Protein AF-A0AAN8UXV5-F1 (afdb_monomer)

Sequence (387 aa):
MHLDEEQILKWHIPFGSVMAIKTRPINKYPLCKKSSFVHSSDFSTKRATYQPGWSPPNKANMSTVGYVGIVILSVLGLLGTAQADLKLNYYAKSCPKAEKIVLDFVNQHIHNAPSLAAALIRMHFHDCFVRGCDGSVLINSTSSNQAEKDAAPNLTIRGFSFIDRVKNLLEVECPGIVSCADIIALVARDSIVATGGPFWNVPTGRRDGLISNASEALTNIPAPTSNFSILISLFGNKGLDLKDLILLSGAHTIGVGHCSSFSSRLYNFTGKGDQDPSLDSEYAANLKSKKCKSINDNTTIVEMDPGSFRTFDLSYYKLVLKRRGLFQSDAALITDSASKAMITQIVESSEEEFYAEFAKSMEKMGRVGIITGSSGEVRKHCALVNG

Structure (mmCIF, N/CA/C/O backbone):
data_AF-A0AAN8UXV5-F1
#
_entry.id   AF-A0AAN8UXV5-F1
#
loop_
_atom_site.group_PDB
_atom_site.id
_atom_site.type_symbol
_atom_site.label_atom_id
_atom_site.label_alt_id
_atom_site.label_comp_id
_atom_site.label_asym_id
_atom_site.label_entity_id
_atom_site.label_seq_id
_atom_site.pdbx_PDB_ins_code
_atom_site.Cartn_x
_atom_site.Cartn_y
_atom_site.Cartn_z
_atom_site.occupancy
_atom_site.B_iso_or_equiv
_atom_site.auth_seq_id
_atom_site.auth_comp_id
_atom_site.auth_asym_id
_atom_site.auth_atom_id
_atom_site.pdbx_PDB_model_num
ATOM 1 N N . MET A 1 1 ? -8.670 -18.692 -12.183 1.00 27.69 1 MET A N 1
ATOM 2 C CA . MET A 1 1 ? -10.001 -18.909 -11.586 1.00 27.69 1 MET A CA 1
ATOM 3 C C . MET A 1 1 ? -10.137 -17.906 -10.449 1.00 27.69 1 MET A C 1
ATOM 5 O O . MET A 1 1 ? -9.578 -18.122 -9.383 1.00 27.69 1 MET A O 1
ATOM 9 N N . HIS A 1 2 ? -10.696 -16.730 -10.732 1.00 40.19 2 HIS A N 1
ATOM 10 C CA . HIS A 1 2 ? -11.040 -15.753 -9.701 1.00 40.19 2 HIS A CA 1
ATOM 11 C C . HIS A 1 2 ? -12.454 -16.089 -9.261 1.00 40.19 2 HIS A C 1
ATOM 13 O O . HIS A 1 2 ? -13.390 -15.919 -10.034 1.00 40.19 2 HIS A O 1
ATOM 19 N N . LEU A 1 3 ? -12.581 -16.651 -8.063 1.00 34.62 3 LEU A N 1
ATOM 20 C CA . LEU A 1 3 ? -13.863 -16.636 -7.386 1.00 34.62 3 LEU A CA 1
ATOM 21 C C . LEU A 1 3 ? -14.149 -15.169 -7.056 1.00 34.62 3 LEU A C 1
ATOM 23 O O . LEU A 1 3 ? -13.286 -14.477 -6.512 1.00 34.62 3 LEU A O 1
ATOM 27 N N . ASP A 1 4 ? -15.323 -14.706 -7.461 1.00 45.28 4 ASP A N 1
ATOM 28 C CA . ASP A 1 4 ? -15.903 -13.445 -7.013 1.00 45.28 4 ASP A CA 1
ATOM 29 C C . ASP A 1 4 ? -15.865 -13.401 -5.471 1.00 45.28 4 ASP A C 1
ATOM 31 O O . ASP A 1 4 ? -16.071 -14.430 -4.817 1.00 45.28 4 ASP A O 1
ATOM 35 N N . GLU A 1 5 ? -15.553 -12.241 -4.886 1.00 53.81 5 GLU A N 1
ATOM 36 C CA . GLU A 1 5 ? -15.494 -12.057 -3.429 1.00 53.81 5 GLU A CA 1
ATOM 37 C C . GLU A 1 5 ? -16.787 -12.542 -2.767 1.00 53.81 5 GLU A C 1
ATOM 39 O O . GLU A 1 5 ? -16.747 -13.181 -1.715 1.00 53.81 5 GLU A O 1
ATOM 44 N N . GLU A 1 6 ? -17.932 -12.353 -3.431 1.00 48.28 6 GLU A N 1
ATOM 45 C CA . GLU A 1 6 ? -19.201 -12.898 -2.958 1.00 48.28 6 GLU A CA 1
ATOM 46 C C . GLU A 1 6 ? -19.249 -14.432 -2.946 1.00 48.28 6 GLU A C 1
ATOM 48 O O . GLU A 1 6 ? -19.892 -15.010 -2.072 1.00 48.28 6 GLU A O 1
ATOM 53 N N . GLN A 1 7 ? -18.598 -15.118 -3.887 1.00 47.75 7 GLN A N 1
ATOM 54 C CA . GLN A 1 7 ? -18.610 -16.583 -3.966 1.00 47.75 7 GLN A CA 1
ATOM 55 C C . GLN A 1 7 ? -17.717 -17.242 -2.910 1.00 47.75 7 GLN A C 1
ATOM 57 O O . GLN A 1 7 ? -18.082 -18.289 -2.378 1.00 47.75 7 GLN A O 1
ATOM 62 N N . ILE A 1 8 ? -16.597 -16.614 -2.540 1.00 52.62 8 ILE A N 1
ATOM 63 C CA . ILE A 1 8 ? -15.760 -17.061 -1.408 1.00 52.62 8 ILE A CA 1
ATOM 64 C C . ILE A 1 8 ? -16.513 -16.911 -0.079 1.00 52.62 8 ILE A C 1
ATOM 66 O O . ILE A 1 8 ? -16.302 -17.682 0.853 1.00 52.62 8 ILE A O 1
ATOM 70 N N . LEU A 1 9 ? -17.426 -15.944 -0.000 1.00 53.53 9 LEU A N 1
ATOM 71 C CA . LEU A 1 9 ? -18.146 -15.586 1.219 1.00 53.53 9 LEU A CA 1
ATOM 72 C C . LEU A 1 9 ? -19.580 -16.161 1.294 1.00 53.53 9 LEU A C 1
ATOM 74 O O . LEU A 1 9 ? -20.292 -15.924 2.276 1.00 53.53 9 LEU A O 1
ATOM 78 N N . LYS A 1 10 ? -20.012 -16.921 0.273 1.00 48.16 10 LYS A N 1
ATOM 79 C CA . LYS A 1 10 ? -21.310 -17.627 0.198 1.00 48.16 10 LYS A CA 1
ATOM 80 C C . LYS A 1 10 ? -21.300 -19.020 0.839 1.00 48.16 10 LYS A C 1
ATOM 82 O O . LYS A 1 10 ? -22.354 -19.648 0.897 1.00 48.16 10 LYS A O 1
ATOM 87 N N . TRP A 1 11 ? -20.176 -19.481 1.393 1.00 41.38 11 TRP A N 1
ATOM 88 C CA . TRP A 1 11 ? -20.120 -20.707 2.200 1.00 41.38 11 TRP A CA 1
ATOM 89 C C . TRP A 1 11 ? -20.794 -20.490 3.567 1.00 41.38 11 TRP A C 1
ATOM 91 O O . TRP A 1 11 ? -20.144 -20.393 4.603 1.00 41.38 11 TRP A O 1
ATOM 101 N N . HIS A 1 12 ? -22.125 -20.395 3.566 1.00 38.31 12 HIS A N 1
ATOM 102 C CA . HIS A 1 12 ? -22.941 -20.600 4.757 1.00 38.31 12 HIS A CA 1
ATOM 103 C C . HIS A 1 12 ? -22.832 -22.075 5.150 1.00 38.31 12 HIS A C 1
ATOM 105 O O . HIS A 1 12 ? -23.519 -22.927 4.590 1.00 38.31 12 HIS A O 1
ATOM 111 N N . ILE A 1 13 ? -21.979 -22.384 6.123 1.00 35.91 13 ILE A N 1
ATOM 112 C CA . ILE A 1 13 ? -22.169 -23.594 6.921 1.00 35.91 13 ILE A CA 1
ATOM 113 C C . ILE A 1 13 ? -23.158 -23.200 8.026 1.00 35.91 13 ILE A C 1
ATOM 115 O O . ILE A 1 13 ? -22.859 -22.273 8.782 1.00 35.91 13 ILE A O 1
ATOM 119 N N . PRO A 1 14 ? -24.346 -23.824 8.116 1.00 32.03 14 PRO A N 1
ATOM 120 C CA . PRO A 1 14 ? -25.283 -23.515 9.185 1.00 32.03 14 PRO A CA 1
ATOM 121 C C . PRO A 1 14 ? -24.625 -23.806 10.539 1.00 32.03 14 PRO A C 1
ATOM 123 O O . PRO A 1 14 ? -23.957 -24.828 10.715 1.00 32.03 14 PRO A O 1
ATOM 126 N N . PHE A 1 15 ? -24.814 -22.895 11.495 1.00 39.19 15 PHE A N 1
ATOM 127 C CA . PHE A 1 15 ? -24.451 -23.100 12.894 1.00 39.19 15 PHE A CA 1
ATOM 128 C C . PHE A 1 15 ? -25.114 -24.389 13.399 1.00 39.19 15 PHE A C 1
ATOM 130 O O . PHE A 1 15 ? -26.318 -24.421 13.634 1.00 39.19 15 PHE A O 1
ATOM 137 N N . GLY A 1 16 ? -24.327 -25.457 13.540 1.00 34.94 16 GLY A N 1
ATOM 138 C CA . GLY A 1 16 ? -24.794 -26.724 14.098 1.00 34.94 16 GLY A CA 1
ATOM 139 C C . GLY A 1 16 ? -24.316 -27.955 13.341 1.00 34.94 16 GLY A C 1
ATOM 140 O O . GLY A 1 16 ? -25.127 -28.691 12.794 1.00 34.94 16 GLY A O 1
ATOM 141 N N . SER A 1 17 ? -23.010 -28.221 13.333 1.00 28.56 17 SER A N 1
ATOM 142 C CA . SER A 1 17 ? -22.477 -29.586 13.218 1.00 28.56 17 SER A CA 1
ATOM 143 C C . SER A 1 17 ? -21.030 -29.597 13.693 1.00 28.56 17 SER A C 1
ATOM 145 O O . SER A 1 17 ? -20.125 -29.098 13.030 1.00 28.56 17 SER A O 1
ATOM 147 N N . VAL A 1 18 ? -20.825 -30.160 14.881 1.00 35.75 18 VAL A N 1
ATOM 148 C CA . VAL A 1 18 ? -19.509 -30.496 15.421 1.00 35.75 18 VAL A CA 1
ATOM 149 C C . VAL A 1 18 ? -18.941 -31.624 14.557 1.00 35.75 18 VAL A C 1
ATOM 151 O O . VAL A 1 18 ? -19.251 -32.791 14.776 1.00 35.75 18 VAL A O 1
ATOM 154 N N . MET A 1 19 ? -18.119 -31.294 13.560 1.00 27.50 19 MET A N 1
ATOM 155 C CA . MET A 1 19 ? -17.185 -32.265 12.990 1.00 27.50 19 MET A CA 1
ATOM 156 C C . MET A 1 19 ? -15.860 -32.151 13.733 1.00 27.50 19 MET A C 1
ATOM 158 O O . MET A 1 19 ? -15.150 -31.152 13.642 1.00 27.50 19 MET A O 1
ATOM 162 N N . ALA A 1 20 ? -15.542 -33.200 14.487 1.00 32.94 20 ALA A N 1
ATOM 163 C CA . ALA A 1 20 ? -14.246 -33.392 15.108 1.00 32.94 20 ALA A CA 1
ATOM 164 C C . ALA A 1 20 ? -13.165 -33.507 14.021 1.00 32.94 20 ALA A C 1
ATOM 166 O O . ALA A 1 20 ? -12.998 -34.553 13.393 1.00 32.94 20 ALA A O 1
ATOM 167 N N . ILE A 1 21 ? -12.416 -32.428 13.803 1.00 32.59 21 ILE A N 1
ATOM 168 C CA . ILE A 1 21 ? -11.196 -32.462 13.001 1.00 32.59 21 ILE A CA 1
ATOM 169 C C . ILE A 1 21 ? -10.055 -32.877 13.931 1.00 32.59 21 ILE A C 1
ATOM 171 O O . ILE A 1 21 ? -9.731 -32.184 14.894 1.00 32.59 21 ILE A O 1
ATOM 175 N N . LYS A 1 22 ? -9.453 -34.038 13.639 1.00 29.34 22 LYS A N 1
ATOM 176 C CA . LYS A 1 22 ? -8.206 -34.513 14.253 1.00 29.34 22 LYS A CA 1
ATOM 177 C C . LYS A 1 22 ? -7.140 -33.420 14.152 1.00 29.34 22 LYS A C 1
ATOM 179 O O . LYS A 1 22 ? -6.645 -33.129 13.065 1.00 29.34 22 LYS A O 1
ATOM 184 N N . THR A 1 23 ? -6.756 -32.859 15.290 1.00 30.16 23 THR A N 1
ATOM 185 C CA . THR A 1 23 ? -5.611 -31.960 15.404 1.00 30.16 23 THR A CA 1
ATOM 186 C C . THR A 1 23 ? -4.320 -32.751 15.171 1.00 30.16 23 THR A C 1
ATOM 188 O O . THR A 1 23 ? -4.037 -33.736 15.853 1.00 30.16 23 THR A O 1
ATOM 191 N N . ARG A 1 24 ? -3.521 -32.338 14.180 1.00 29.97 24 ARG A N 1
ATOM 192 C CA . ARG A 1 24 ? -2.086 -32.660 14.144 1.00 29.97 24 ARG A CA 1
ATOM 193 C C . ARG A 1 24 ? -1.353 -31.646 15.033 1.00 29.97 24 ARG A C 1
ATOM 195 O O . ARG A 1 24 ? -1.751 -30.482 15.047 1.00 29.97 24 ARG A O 1
ATOM 202 N N . PRO A 1 25 ? -0.321 -32.055 15.788 1.00 29.23 25 PRO A N 1
ATOM 203 C CA . PRO A 1 25 ? 0.349 -31.169 16.729 1.00 29.23 25 PRO A CA 1
ATOM 204 C C . PRO A 1 25 ? 1.149 -30.096 15.983 1.00 29.23 25 PRO A C 1
ATOM 206 O O . PRO A 1 25 ? 1.976 -30.405 15.127 1.00 29.23 25 PRO A O 1
ATOM 209 N N . ILE A 1 26 ? 0.895 -28.834 16.327 1.00 37.41 26 ILE A N 1
ATOM 210 C CA . ILE A 1 26 ? 1.678 -27.679 15.886 1.00 37.41 26 ILE A CA 1
ATOM 211 C C . ILE A 1 26 ? 2.897 -27.572 16.809 1.00 37.41 26 ILE A C 1
ATOM 213 O O . ILE A 1 26 ? 2.761 -27.552 18.036 1.00 37.41 26 ILE A O 1
ATOM 217 N N . ASN A 1 27 ? 4.087 -27.529 16.211 1.00 31.19 27 ASN A N 1
ATOM 218 C CA . ASN A 1 27 ? 5.348 -27.306 16.908 1.00 31.19 27 ASN A CA 1
ATOM 219 C C . ASN A 1 27 ? 5.341 -25.943 17.615 1.00 31.19 27 ASN A C 1
ATOM 221 O O . ASN A 1 27 ? 5.016 -24.913 17.028 1.00 31.19 27 ASN A O 1
ATOM 225 N N . LYS A 1 28 ? 5.721 -25.955 18.894 1.00 34.69 28 LYS A N 1
ATOM 226 C CA . LYS A 1 28 ? 5.919 -24.762 19.719 1.00 34.69 28 LYS A CA 1
ATOM 227 C C . LYS A 1 28 ? 7.145 -23.992 19.219 1.00 34.69 28 LYS A C 1
ATOM 229 O O . LYS A 1 28 ? 8.249 -24.528 19.264 1.00 34.69 28 LYS A O 1
ATOM 234 N N . TYR A 1 29 ? 6.969 -22.734 18.824 1.00 34.09 29 TYR A N 1
ATOM 235 C CA . TYR A 1 29 ? 8.082 -21.788 18.709 1.00 34.09 29 TYR A CA 1
ATOM 236 C C . TYR A 1 29 ? 8.521 -21.317 20.111 1.00 34.09 29 TYR A C 1
ATOM 238 O O . TYR A 1 29 ? 7.674 -21.191 21.004 1.00 34.09 29 TYR A O 1
ATOM 246 N N . PRO A 1 30 ? 9.828 -21.101 20.355 1.00 38.62 30 PRO A N 1
ATOM 247 C CA . PRO A 1 30 ? 10.344 -20.841 21.691 1.00 38.62 30 PRO A CA 1
ATOM 248 C C . PRO A 1 30 ? 10.154 -19.384 22.130 1.00 38.62 30 PRO A C 1
ATOM 250 O O . PRO A 1 30 ? 10.341 -18.435 21.374 1.00 38.62 30 PRO A O 1
ATOM 253 N N . LEU A 1 31 ? 9.835 -19.241 23.416 1.00 34.50 31 LEU A N 1
ATOM 254 C CA . LEU A 1 31 ? 9.815 -17.995 24.177 1.00 34.50 31 LEU A CA 1
ATOM 255 C C . LEU A 1 31 ? 11.224 -17.383 24.238 1.00 34.50 31 LEU A C 1
ATOM 257 O O . LEU A 1 31 ? 12.163 -18.023 24.715 1.00 34.50 31 LEU A O 1
ATOM 261 N N . CYS A 1 32 ? 11.362 -16.129 23.807 1.00 32.16 32 CYS A N 1
ATOM 262 C CA . CYS A 1 32 ? 12.610 -15.380 23.913 1.00 32.16 32 CYS A CA 1
ATOM 263 C C . CYS A 1 32 ? 12.879 -14.993 25.383 1.00 32.16 32 CYS A C 1
ATOM 265 O O . CYS A 1 32 ? 12.049 -14.361 26.043 1.00 32.16 32 CYS A O 1
ATOM 267 N N . LYS A 1 33 ? 14.032 -15.421 25.915 1.00 33.09 33 LYS A N 1
ATOM 268 C CA . LYS A 1 33 ? 14.497 -15.148 27.284 1.00 33.09 33 LYS A CA 1
ATOM 269 C C . LYS A 1 33 ? 15.040 -13.720 27.401 1.00 33.09 33 LYS A C 1
ATOM 271 O O . LYS A 1 33 ? 15.844 -13.286 26.586 1.00 33.09 33 LYS A O 1
ATOM 276 N N . LYS A 1 34 ? 14.659 -13.037 28.484 1.00 34.88 34 LYS A N 1
ATOM 277 C CA . LYS A 1 34 ? 15.274 -11.789 28.965 1.00 34.88 34 LYS A CA 1
ATOM 278 C C . LYS A 1 34 ? 16.745 -12.028 29.330 1.00 34.88 34 LYS A C 1
ATOM 280 O O . LYS A 1 34 ? 17.019 -12.910 30.143 1.00 34.88 34 LYS A O 1
ATOM 285 N N . SER A 1 35 ? 17.661 -11.216 28.804 1.00 31.33 35 SER A N 1
ATOM 286 C CA . SER A 1 35 ? 19.029 -11.099 29.322 1.00 31.33 35 SER A CA 1
ATOM 287 C C . SER A 1 35 ? 19.163 -9.848 30.186 1.00 31.33 35 SER A C 1
ATOM 289 O O . SER A 1 35 ? 18.948 -8.727 29.725 1.00 31.33 35 SER A O 1
ATOM 291 N N . SER A 1 36 ? 19.528 -10.062 31.442 1.00 30.77 36 SER A N 1
ATOM 292 C CA . SER A 1 36 ? 19.948 -9.058 32.413 1.00 30.77 36 SER A CA 1
ATOM 293 C C . SER A 1 36 ? 21.343 -8.543 32.050 1.00 30.77 36 SER A C 1
ATOM 295 O O . SER A 1 36 ? 22.247 -9.354 31.860 1.00 30.77 36 SER A O 1
ATOM 297 N N . PHE A 1 37 ? 21.548 -7.226 32.020 1.00 31.11 37 PHE A N 1
ATOM 298 C CA . PHE A 1 37 ? 22.885 -6.633 32.073 1.00 31.11 37 PHE A CA 1
ATOM 299 C C . PHE A 1 37 ? 23.033 -5.845 33.373 1.00 31.11 37 PHE A C 1
ATOM 301 O O . PHE A 1 37 ? 22.283 -4.911 33.648 1.00 31.11 37 PHE A O 1
ATOM 308 N N . VAL A 1 38 ? 23.998 -6.283 34.176 1.00 31.89 38 VAL A N 1
ATOM 309 C CA . VAL A 1 38 ? 24.550 -5.600 35.345 1.00 31.89 38 VAL A CA 1
ATOM 310 C C . VAL A 1 38 ? 25.834 -4.927 34.876 1.00 31.89 38 VAL A C 1
ATOM 312 O O . VAL A 1 38 ? 26.686 -5.620 34.324 1.00 31.89 38 VAL A O 1
ATOM 315 N N . HIS A 1 39 ? 26.018 -3.633 35.139 1.00 33.44 39 HIS A N 1
ATOM 316 C CA . HIS A 1 39 ? 27.358 -3.087 35.358 1.00 33.44 39 HIS A CA 1
ATOM 317 C C . HIS A 1 39 ? 27.339 -1.928 36.350 1.00 33.44 39 HIS A C 1
ATOM 319 O O . HIS A 1 39 ? 26.406 -1.129 36.404 1.00 33.44 39 HIS A O 1
ATOM 325 N N . SER A 1 40 ? 28.363 -1.957 37.194 1.00 33.00 40 SER A N 1
ATOM 326 C CA . SER A 1 40 ? 28.538 -1.225 38.433 1.00 33.00 40 SER A CA 1
ATOM 327 C C . SER A 1 40 ? 29.042 0.201 38.235 1.00 33.00 40 SER A C 1
ATOM 329 O O . SER A 1 40 ? 29.678 0.540 37.242 1.00 33.00 40 SER A O 1
ATOM 331 N N . SER A 1 41 ? 28.771 0.980 39.275 1.00 32.81 41 SER A N 1
ATOM 332 C CA . SER A 1 41 ? 29.349 2.258 39.679 1.00 32.81 41 SER A CA 1
ATOM 333 C C . SER A 1 41 ? 30.843 2.438 39.412 1.00 32.81 41 SER A C 1
ATOM 335 O O . SER A 1 41 ? 31.623 1.541 39.727 1.00 32.81 41 SER A O 1
ATOM 337 N N . ASP A 1 42 ? 31.232 3.669 39.065 1.00 33.88 42 ASP A N 1
ATOM 338 C CA . ASP A 1 42 ? 32.426 4.259 39.665 1.00 33.88 42 ASP A CA 1
ATOM 339 C C . ASP A 1 42 ? 32.287 5.772 39.893 1.00 33.88 42 ASP A C 1
ATOM 341 O O . ASP A 1 42 ? 31.648 6.500 39.132 1.00 33.88 42 ASP A O 1
ATOM 345 N N . PHE A 1 43 ? 32.840 6.206 41.019 1.00 31.77 43 PHE A N 1
ATOM 346 C CA . PHE A 1 43 ? 32.655 7.499 41.671 1.00 31.77 43 PHE A CA 1
ATOM 347 C C . PHE A 1 43 ? 33.928 8.330 41.465 1.00 31.77 43 PHE A C 1
ATOM 349 O O . PHE A 1 43 ? 35.020 7.871 41.784 1.00 31.77 43 PHE A O 1
ATOM 356 N N . SER A 1 44 ? 33.824 9.572 40.983 1.00 34.84 44 SER A N 1
ATOM 357 C CA . SER A 1 44 ? 34.953 10.511 41.028 1.00 34.84 44 SER A CA 1
ATOM 358 C C . SER A 1 44 ? 34.501 11.891 41.482 1.00 34.84 44 SER A C 1
ATOM 360 O O . SER A 1 44 ? 33.824 12.641 40.782 1.00 34.84 44 SER A O 1
ATOM 362 N N . THR A 1 45 ? 34.896 12.203 42.711 1.00 33.81 45 THR A N 1
ATOM 363 C CA . THR A 1 45 ? 34.816 13.505 43.365 1.00 33.81 45 THR A CA 1
ATOM 364 C C . THR A 1 45 ? 35.742 14.523 42.707 1.00 33.81 45 THR A C 1
ATOM 366 O O . THR A 1 45 ? 36.952 14.302 42.648 1.00 33.81 45 THR A O 1
ATOM 369 N N . LYS A 1 46 ? 35.222 15.711 42.379 1.00 37.34 46 LYS A N 1
ATOM 370 C CA . LYS A 1 46 ? 36.026 16.940 42.363 1.00 37.34 46 LYS A CA 1
ATOM 371 C C . LYS A 1 46 ? 35.370 18.027 43.208 1.00 37.34 46 LYS A C 1
ATOM 373 O O . LYS A 1 46 ? 34.191 18.334 43.088 1.00 37.34 46 LYS A O 1
ATOM 378 N N . ARG A 1 47 ? 36.200 18.542 44.108 1.00 36.06 47 ARG A N 1
ATOM 379 C CA . ARG A 1 47 ? 35.979 19.578 45.114 1.00 36.06 47 ARG A CA 1
ATOM 380 C C . ARG A 1 47 ? 36.237 20.934 44.442 1.00 36.06 47 ARG A C 1
ATOM 382 O O . ARG A 1 47 ? 37.266 21.065 43.785 1.00 36.06 47 ARG A O 1
ATOM 389 N N . ALA A 1 48 ? 35.373 21.929 44.635 1.00 38.38 48 ALA A N 1
ATOM 390 C CA . ALA A 1 48 ? 35.681 23.321 44.300 1.00 38.38 48 ALA A CA 1
ATOM 391 C C . ALA A 1 48 ? 35.088 24.278 45.352 1.00 38.38 48 ALA A C 1
ATOM 393 O O . ALA A 1 48 ? 33.882 24.435 45.491 1.00 38.38 48 ALA A O 1
ATOM 394 N N . THR A 1 49 ? 36.029 24.796 46.135 1.00 36.31 49 THR A N 1
ATOM 395 C CA . THR A 1 49 ? 36.147 26.049 46.897 1.00 36.31 49 THR A CA 1
ATOM 396 C C . THR A 1 49 ? 34.989 27.052 47.003 1.00 36.31 49 THR A C 1
ATOM 398 O O . THR A 1 49 ? 34.372 27.469 46.031 1.00 36.31 49 THR A O 1
ATOM 401 N N . TYR A 1 50 ? 34.865 27.528 48.242 1.00 30.28 50 TYR A N 1
ATOM 402 C CA . TYR A 1 50 ? 34.029 28.582 48.814 1.00 30.28 50 TYR A CA 1
ATOM 403 C C . TYR A 1 50 ? 34.657 29.983 48.644 1.00 30.28 50 TYR A C 1
ATOM 405 O O . TYR A 1 50 ? 35.849 30.136 48.911 1.00 30.28 50 TYR A O 1
ATOM 413 N N . GLN A 1 51 ? 33.858 31.007 48.319 1.00 36.41 51 GLN A N 1
ATOM 414 C CA . GLN A 1 51 ? 34.103 32.426 48.648 1.00 36.41 51 GLN A CA 1
ATOM 415 C C . GLN A 1 51 ? 32.749 33.155 48.848 1.00 36.41 51 GLN A C 1
ATOM 417 O O . GLN A 1 51 ? 31.769 32.756 48.214 1.00 36.41 51 GLN A O 1
ATOM 422 N N . PRO A 1 52 ? 32.658 34.184 49.720 1.00 47.34 52 PRO A N 1
ATOM 423 C CA . PRO A 1 52 ? 31.386 34.690 50.239 1.00 47.34 52 PRO A CA 1
ATOM 424 C C . PRO A 1 52 ? 30.976 36.078 49.709 1.00 47.34 52 PRO A C 1
ATOM 426 O O . PRO A 1 52 ? 31.819 36.913 49.395 1.00 47.34 52 PRO A O 1
ATOM 429 N N . GLY A 1 53 ? 29.669 36.355 49.781 1.00 34.31 53 GLY A N 1
ATOM 430 C CA . GLY A 1 53 ? 29.142 37.699 50.045 1.00 34.31 53 GLY A CA 1
ATOM 431 C C . GLY A 1 53 ? 28.349 38.360 48.918 1.00 34.31 53 GLY A C 1
ATOM 432 O O . GLY A 1 53 ? 28.938 38.915 48.002 1.00 34.31 53 GLY A O 1
ATOM 433 N N . TRP A 1 54 ? 27.020 38.425 49.071 1.00 33.03 54 TRP A N 1
ATOM 434 C CA . TRP A 1 54 ? 26.263 39.663 48.838 1.00 33.03 54 TRP A CA 1
ATOM 435 C C . TRP A 1 54 ? 24.854 39.608 49.450 1.00 33.03 54 TRP A C 1
ATOM 437 O O . TRP A 1 54 ? 24.212 38.561 49.496 1.00 33.03 54 TRP A O 1
ATOM 447 N N . SER A 1 55 ? 24.434 40.751 49.984 1.00 38.78 55 SER A N 1
ATOM 448 C CA . SER A 1 55 ? 23.297 40.977 50.882 1.00 38.78 55 SER A CA 1
ATOM 449 C C . SER A 1 55 ? 21.925 40.936 50.183 1.00 38.78 55 SER A C 1
ATOM 451 O O . SER A 1 55 ? 21.837 41.286 49.006 1.00 38.78 55 SER A O 1
ATOM 453 N N . PRO A 1 56 ? 20.828 40.596 50.890 1.00 43.75 56 PRO A N 1
ATOM 454 C CA . PRO A 1 56 ? 19.484 40.601 50.313 1.00 43.75 56 PRO A CA 1
ATOM 455 C C . PRO A 1 56 ? 18.838 41.999 50.362 1.00 43.75 56 PRO A C 1
ATOM 457 O O . PRO A 1 56 ? 18.978 42.694 51.373 1.00 43.75 56 PRO A O 1
ATOM 460 N N . PRO A 1 57 ? 18.063 42.411 49.340 1.00 50.25 57 PRO A N 1
ATOM 461 C CA . PRO A 1 57 ? 17.179 43.553 49.468 1.00 50.25 57 PRO A CA 1
ATOM 462 C C . PRO A 1 57 ? 15.839 43.176 50.120 1.00 50.25 57 PRO A C 1
ATOM 464 O O . PRO A 1 57 ? 15.275 42.098 49.943 1.00 50.25 57 PRO A O 1
ATOM 467 N N . ASN A 1 58 ? 15.389 44.149 50.901 1.00 39.72 58 ASN A N 1
ATOM 468 C CA . ASN A 1 58 ? 14.170 44.321 51.679 1.00 39.72 58 ASN A CA 1
ATOM 469 C C . ASN A 1 58 ? 12.892 43.581 51.247 1.00 39.72 58 ASN A C 1
ATOM 471 O O . ASN A 1 58 ? 12.485 43.552 50.089 1.00 39.72 58 ASN A O 1
ATOM 475 N N . LYS A 1 59 ? 12.197 43.099 52.285 1.00 46.53 59 LYS A N 1
ATOM 476 C CA . LYS A 1 59 ? 10.840 42.550 52.276 1.00 46.53 59 LYS A CA 1
ATOM 477 C C . LYS A 1 59 ? 9.837 43.594 51.772 1.00 46.53 59 LYS A C 1
ATOM 479 O O . LYS A 1 59 ? 9.630 44.611 52.431 1.00 46.53 59 LYS A O 1
ATOM 484 N N . ALA A 1 60 ? 9.165 43.299 50.663 1.00 47.06 60 ALA A N 1
ATOM 485 C CA . ALA A 1 60 ? 7.907 43.939 50.296 1.00 47.06 60 ALA A CA 1
ATOM 486 C C . ALA A 1 60 ? 6.750 42.992 50.648 1.00 47.06 60 ALA A C 1
ATOM 488 O O . ALA A 1 60 ? 6.729 41.835 50.229 1.00 47.06 60 ALA A O 1
ATOM 489 N N . ASN A 1 61 ? 5.814 43.485 51.460 1.00 52.25 61 ASN A N 1
ATOM 490 C CA . ASN A 1 61 ? 4.572 42.802 51.813 1.00 52.25 61 ASN A CA 1
ATOM 491 C C . ASN A 1 61 ? 3.722 42.585 50.554 1.00 52.25 61 ASN A C 1
ATOM 493 O O . ASN A 1 61 ? 3.168 43.542 50.019 1.00 52.25 61 ASN A O 1
ATOM 497 N N . MET A 1 62 ? 3.591 41.332 50.116 1.00 44.56 62 MET A N 1
ATOM 498 C CA . MET A 1 62 ? 2.630 40.929 49.089 1.00 44.56 62 MET A CA 1
ATOM 499 C C . MET A 1 62 ? 1.526 40.098 49.749 1.00 44.56 62 MET A C 1
ATOM 501 O O . MET A 1 62 ? 1.787 39.128 50.459 1.00 44.56 62 MET A O 1
ATOM 505 N N . SER A 1 63 ? 0.291 40.534 49.539 1.00 48.69 63 SER A N 1
ATOM 506 C CA . SER A 1 63 ? -0.950 40.035 50.121 1.00 48.69 63 SER A CA 1
ATOM 507 C C . SER A 1 63 ? -1.183 38.531 49.905 1.00 48.69 63 SER A C 1
ATOM 509 O O . SER A 1 63 ? -1.092 37.995 48.802 1.00 48.69 63 SER A O 1
ATOM 511 N N . THR A 1 64 ? -1.570 37.840 50.977 1.00 53.94 64 THR A N 1
ATOM 512 C CA . THR A 1 64 ? -1.778 36.379 51.060 1.00 53.94 64 THR A CA 1
ATOM 513 C C . THR A 1 64 ? -3.007 35.868 50.282 1.00 53.94 64 THR A C 1
ATOM 515 O O . THR A 1 64 ? -3.293 34.676 50.286 1.00 53.94 64 THR A O 1
ATOM 518 N N . VAL A 1 65 ? -3.736 36.738 49.574 1.00 52.09 65 VAL A N 1
ATOM 519 C CA . VAL A 1 65 ? -5.018 36.405 48.917 1.00 52.09 65 VAL A CA 1
ATOM 520 C C . VAL A 1 65 ? -4.847 35.980 47.444 1.00 52.09 65 VAL A C 1
ATOM 522 O O . VAL A 1 65 ? -5.764 35.421 46.854 1.00 52.09 65 VAL A O 1
ATOM 525 N N . GLY A 1 66 ? -3.658 36.149 46.850 1.00 48.97 66 GLY A N 1
ATOM 526 C CA . GLY A 1 66 ? -3.391 35.762 45.452 1.00 48.97 66 GLY A CA 1
ATOM 527 C C . GLY A 1 66 ? -2.891 34.326 45.235 1.00 48.97 66 GLY A C 1
ATOM 528 O O . GLY A 1 66 ? -3.004 33.798 44.132 1.00 48.97 66 GLY A O 1
ATOM 529 N N . TYR A 1 67 ? -2.351 33.664 46.264 1.00 49.53 67 TYR A N 1
ATOM 530 C CA . TYR A 1 67 ? -1.658 32.380 46.078 1.00 49.53 67 TYR A CA 1
ATOM 531 C C . TYR A 1 67 ? -2.599 31.174 45.968 1.00 49.53 67 TYR A C 1
ATOM 533 O O . TYR A 1 67 ? -2.305 30.242 45.226 1.00 49.53 67 TYR A O 1
ATOM 541 N N . VAL A 1 68 ? -3.757 31.193 46.636 1.00 54.06 68 VAL A N 1
ATOM 542 C CA . VAL A 1 68 ? -4.689 30.049 46.617 1.00 54.06 68 VAL A CA 1
ATOM 543 C C . VAL A 1 68 ? -5.380 29.909 45.252 1.00 54.06 68 VAL A C 1
ATOM 545 O O . VAL A 1 68 ? -5.530 28.797 44.752 1.00 54.06 68 VAL A O 1
ATOM 548 N N . GLY A 1 69 ? -5.719 31.025 44.595 1.00 50.03 69 GLY A N 1
ATOM 549 C CA . GLY A 1 69 ? -6.319 31.013 43.254 1.00 50.03 69 GLY A CA 1
ATOM 550 C C . GLY A 1 69 ? -5.355 30.537 42.161 1.00 50.03 69 GLY A C 1
ATOM 551 O O . GLY A 1 69 ? -5.757 29.793 41.268 1.00 50.03 69 GLY A O 1
ATOM 552 N N . ILE A 1 70 ? -4.070 30.897 42.262 1.00 54.97 70 ILE A N 1
ATOM 553 C CA . ILE A 1 70 ? -3.033 30.488 41.300 1.00 54.97 70 ILE A CA 1
ATOM 554 C C . ILE A 1 70 ? -2.696 28.997 41.448 1.00 54.97 70 ILE A C 1
ATOM 556 O O . ILE A 1 70 ? -2.501 28.314 40.442 1.00 54.97 70 ILE A O 1
ATOM 560 N N . VAL A 1 71 ? -2.690 28.458 42.673 1.00 56.34 71 VAL A N 1
ATOM 561 C CA . VAL A 1 71 ? -2.498 27.015 42.915 1.00 56.34 71 VAL A CA 1
ATOM 562 C C . VAL A 1 71 ? -3.684 26.187 42.392 1.00 56.34 71 VAL A C 1
ATOM 564 O O . VAL A 1 71 ? -3.476 25.144 41.783 1.00 56.34 71 VAL A O 1
ATOM 567 N N . ILE A 1 72 ? -4.927 26.662 42.528 1.00 55.78 72 ILE A N 1
ATOM 568 C CA . ILE A 1 72 ? -6.104 25.958 41.981 1.00 55.78 72 ILE A CA 1
ATOM 569 C C . ILE A 1 72 ? -6.109 25.970 40.438 1.00 55.78 72 ILE A C 1
ATOM 571 O O . ILE A 1 72 ? -6.369 24.937 39.824 1.00 55.78 72 ILE A O 1
ATOM 575 N N . LEU A 1 73 ? -5.747 27.089 39.795 1.00 53.03 73 LEU A N 1
ATOM 576 C CA . LEU A 1 73 ? -5.640 27.189 38.328 1.00 53.03 73 LEU A CA 1
ATOM 577 C C . LEU A 1 73 ? -4.493 26.345 37.740 1.00 53.03 73 LEU A C 1
ATOM 579 O O . LEU A 1 73 ? -4.632 25.801 36.647 1.00 53.03 73 LEU A O 1
ATOM 583 N N . SER A 1 74 ? -3.387 26.184 38.471 1.00 53.69 74 SER A N 1
ATOM 584 C CA . SER A 1 74 ? -2.265 25.321 38.063 1.00 53.69 74 SER A CA 1
ATOM 585 C C . SER A 1 74 ? -2.541 23.830 38.282 1.00 53.69 74 SER A C 1
ATOM 587 O O . SER A 1 74 ? -2.083 23.013 37.488 1.00 53.69 74 SER A O 1
ATOM 589 N N . VAL A 1 75 ? -3.359 23.463 39.276 1.00 52.00 75 VAL A N 1
ATOM 590 C CA . VAL A 1 75 ? -3.828 22.077 39.468 1.00 52.00 75 VAL A CA 1
ATOM 591 C C . VAL A 1 75 ? -4.913 21.697 38.444 1.00 52.00 75 VAL A C 1
ATOM 593 O O . VAL A 1 75 ? -4.933 20.560 37.977 1.00 52.00 75 VAL A O 1
ATOM 596 N N . LEU A 1 76 ? -5.754 22.641 37.999 1.00 48.84 76 LEU A N 1
ATOM 597 C CA . LEU A 1 76 ? -6.711 22.426 36.897 1.00 48.84 76 LEU A CA 1
ATOM 598 C C . LEU A 1 76 ? -6.042 22.312 35.513 1.00 48.84 76 LEU A C 1
ATOM 600 O O . LEU A 1 76 ? -6.591 21.660 34.629 1.00 48.84 76 LEU A O 1
ATOM 604 N N . GLY A 1 77 ? -4.839 22.872 35.334 1.00 45.53 77 GLY A N 1
ATOM 605 C CA . GLY A 1 77 ? -4.014 22.704 34.127 1.00 45.53 77 GLY A CA 1
ATOM 606 C C . GLY A 1 77 ? -3.265 21.365 34.031 1.00 45.53 77 GLY A C 1
ATOM 607 O O . GLY A 1 77 ? -2.597 21.112 33.032 1.00 45.53 77 GLY A O 1
ATOM 608 N N . LEU A 1 78 ? -3.372 20.507 35.053 1.00 45.16 78 LEU A N 1
ATOM 609 C CA . LEU A 1 78 ? -2.722 19.191 35.145 1.00 45.16 78 LEU A CA 1
ATOM 610 C C . LEU A 1 78 ? -3.680 18.015 34.901 1.00 45.16 78 LEU A C 1
ATOM 612 O O . LEU A 1 78 ? -3.296 16.859 35.076 1.00 45.16 78 LEU A O 1
ATOM 616 N N . LEU A 1 79 ? -4.896 18.274 34.412 1.00 45.28 79 LEU A N 1
ATOM 617 C CA . LEU A 1 79 ? -5.635 17.271 33.647 1.00 45.28 79 LEU A CA 1
ATOM 618 C C . LEU A 1 79 ? -5.054 17.250 32.233 1.00 45.28 79 LEU A C 1
ATOM 620 O O . LEU A 1 79 ? -5.659 17.737 31.281 1.00 45.28 79 LEU A O 1
ATOM 624 N N . GLY A 1 80 ? -3.834 16.721 32.112 1.00 45.16 80 GLY A N 1
ATOM 625 C CA . GLY A 1 80 ? -3.271 16.394 30.812 1.00 45.16 80 GLY A CA 1
ATOM 626 C C . GLY A 1 80 ? -4.284 15.532 30.071 1.00 45.16 80 GLY A C 1
ATOM 627 O O . GLY A 1 80 ? -4.738 14.514 30.598 1.00 45.16 80 GLY A O 1
ATOM 628 N N . THR A 1 81 ? -4.675 15.950 28.869 1.00 44.91 81 THR A N 1
ATOM 629 C CA . THR A 1 81 ? -5.400 15.082 27.949 1.00 44.91 81 THR A CA 1
ATOM 630 C C . THR A 1 81 ? -4.539 13.841 27.772 1.00 44.91 81 THR A C 1
ATOM 632 O O . THR A 1 81 ? -3.489 13.901 27.134 1.00 44.91 81 THR A O 1
ATOM 635 N N . ALA A 1 82 ? -4.922 12.737 28.412 1.00 47.75 82 ALA A N 1
ATOM 636 C CA . ALA A 1 82 ? -4.253 11.465 28.232 1.00 47.75 82 ALA A CA 1
ATOM 637 C C . ALA A 1 82 ? -4.497 11.052 26.780 1.00 47.75 82 ALA A C 1
ATOM 639 O O . ALA A 1 82 ? -5.532 10.471 26.453 1.00 47.75 82 ALA A O 1
ATOM 640 N N . GLN A 1 83 ? -3.573 11.422 25.896 1.00 50.28 83 GLN A N 1
ATOM 641 C CA . GLN A 1 83 ? -3.583 10.955 24.526 1.00 50.28 83 GLN A CA 1
ATOM 642 C C . GLN A 1 83 ? -3.365 9.448 24.611 1.00 50.28 83 GLN A C 1
ATOM 644 O O . GLN A 1 83 ? -2.341 8.971 25.102 1.00 50.28 83 GLN A O 1
ATOM 649 N N . ALA A 1 84 ? -4.407 8.685 24.291 1.00 64.00 84 ALA A N 1
ATOM 650 C CA . ALA A 1 84 ? -4.341 7.243 24.399 1.00 64.00 84 ALA A CA 1
ATOM 651 C C . ALA A 1 84 ? -3.422 6.740 23.283 1.00 64.00 84 ALA A C 1
ATOM 653 O O . ALA A 1 84 ? -3.834 6.686 22.133 1.00 64.00 84 ALA A O 1
ATOM 654 N N . ASP A 1 85 ? -2.175 6.406 23.597 1.00 81.44 85 ASP A N 1
ATOM 655 C CA . ASP A 1 85 ? -1.289 5.776 22.618 1.00 81.44 85 ASP A CA 1
ATOM 656 C C . ASP A 1 85 ? -1.792 4.380 22.238 1.00 81.44 85 ASP A C 1
ATOM 658 O O . ASP A 1 85 ? -2.447 3.701 23.041 1.00 81.44 85 ASP A O 1
ATOM 662 N N . LEU A 1 86 ? -1.435 3.926 21.031 1.00 93.94 86 LEU A N 1
ATOM 663 C CA . LEU A 1 86 ? -1.663 2.538 20.631 1.00 93.94 86 LEU A CA 1
ATOM 664 C C . LEU A 1 86 ? -0.927 1.587 21.566 1.00 93.94 86 LEU A C 1
ATOM 666 O O . LEU A 1 86 ? 0.239 1.805 21.912 1.00 93.94 86 LEU A O 1
ATOM 670 N N . LYS A 1 87 ? -1.585 0.486 21.919 1.00 95.31 87 LYS A N 1
ATOM 671 C CA . LYS A 1 87 ? -1.053 -0.510 22.849 1.00 95.31 87 LYS A CA 1
ATOM 672 C C . LYS A 1 87 ? -1.255 -1.904 22.291 1.00 95.31 87 LYS A C 1
ATOM 674 O O . LYS A 1 87 ? -2.268 -2.202 21.666 1.00 95.31 87 LYS A O 1
ATOM 679 N N . LEU A 1 88 ? -0.290 -2.778 22.551 1.00 96.62 88 LEU A N 1
ATOM 680 C CA . LEU A 1 88 ? -0.513 -4.206 22.358 1.00 96.62 88 LEU A CA 1
ATOM 681 C C . LEU A 1 88 ? -1.602 -4.663 23.323 1.00 96.62 88 LEU A C 1
ATOM 683 O O . LEU A 1 88 ? -1.583 -4.280 24.496 1.00 96.62 88 LEU A O 1
ATOM 687 N N . ASN A 1 89 ? -2.518 -5.496 22.830 1.00 95.12 89 ASN A N 1
ATOM 688 C CA . ASN A 1 89 ? -3.657 -5.994 23.591 1.00 95.12 89 ASN A CA 1
ATOM 689 C C . ASN A 1 89 ? -4.582 -4.872 24.109 1.00 95.12 89 ASN A C 1
ATOM 691 O O . ASN A 1 89 ? -5.119 -4.978 25.215 1.00 95.12 89 ASN A O 1
ATOM 695 N N . TYR A 1 90 ? -4.773 -3.792 23.339 1.00 97.38 90 TYR A N 1
ATOM 696 C CA . TYR A 1 90 ? -5.637 -2.664 23.722 1.00 97.38 90 TYR A CA 1
ATOM 697 C C . TYR A 1 90 ? -7.046 -3.127 24.137 1.00 97.38 90 TYR A C 1
ATOM 699 O O . TYR A 1 90 ? -7.601 -2.650 25.127 1.00 97.38 90 TYR A O 1
ATOM 707 N N . TYR A 1 91 ? -7.588 -4.128 23.437 1.00 97.94 91 TYR A N 1
ATOM 708 C CA . TYR A 1 91 ? -8.926 -4.675 23.673 1.00 97.94 91 TYR A CA 1
ATOM 709 C C . TYR A 1 91 ? -9.009 -5.757 24.759 1.00 97.94 91 TYR A C 1
ATOM 711 O O . TYR A 1 91 ? -10.099 -6.252 25.028 1.00 97.94 91 TYR A O 1
ATOM 719 N N . ALA A 1 92 ? -7.913 -6.113 25.439 1.00 97.56 92 ALA A N 1
ATOM 720 C CA . ALA A 1 92 ? -7.887 -7.256 26.365 1.00 97.56 92 ALA A CA 1
ATOM 721 C C . ALA A 1 92 ? -8.912 -7.191 27.509 1.00 97.56 92 ALA A C 1
ATOM 723 O O . ALA A 1 92 ? -9.268 -8.228 28.062 1.00 97.56 92 ALA A O 1
ATOM 724 N N . LYS A 1 93 ? -9.369 -5.990 27.885 1.00 97.81 93 LYS A N 1
ATOM 725 C CA . LYS A 1 93 ? -10.409 -5.799 28.908 1.00 97.81 93 LYS A CA 1
ATOM 726 C C . LYS A 1 93 ? -11.795 -5.552 28.315 1.00 97.81 93 LYS A C 1
ATOM 728 O O . LYS A 1 93 ? -12.766 -6.080 28.840 1.00 97.81 93 LYS A O 1
ATOM 733 N N . SER A 1 94 ? -11.890 -4.730 27.270 1.00 98.06 94 SER A N 1
ATOM 734 C CA . SER A 1 94 ? -13.166 -4.265 26.706 1.00 98.06 94 SER A CA 1
ATOM 735 C C . SER A 1 94 ? -13.768 -5.228 25.684 1.00 98.06 94 SER A C 1
ATOM 737 O O . SER A 1 94 ? -14.985 -5.336 25.601 1.00 98.06 94 SER A O 1
ATOM 739 N N . CYS A 1 95 ? -12.933 -5.939 24.925 1.00 98.50 95 CYS A N 1
ATOM 740 C CA . CYS A 1 95 ? -13.348 -6.999 24.013 1.00 98.50 95 CYS A CA 1
ATOM 741 C C . CYS A 1 95 ? -12.255 -8.079 23.924 1.00 98.50 95 CYS A C 1
ATOM 743 O O . CYS A 1 95 ? -11.492 -8.124 22.956 1.00 98.50 95 CYS A O 1
ATOM 745 N N . PRO A 1 96 ? -12.150 -8.968 24.932 1.00 98.38 96 PRO A N 1
ATOM 746 C CA . PRO A 1 96 ? -11.032 -9.909 25.048 1.00 98.38 96 PRO A CA 1
ATOM 747 C C . PRO A 1 96 ? -10.883 -10.875 23.864 1.00 98.38 96 PRO A C 1
ATOM 749 O O . PRO A 1 96 ? -9.802 -11.418 23.646 1.00 98.38 96 PRO A O 1
ATOM 752 N N . LYS A 1 97 ? -11.959 -11.106 23.098 1.00 98.56 97 LYS A N 1
ATOM 753 C CA . LYS A 1 97 ? -11.951 -11.975 21.915 1.00 98.56 97 LYS A CA 1
ATOM 754 C C . LYS A 1 97 ? -11.679 -11.240 20.599 1.00 98.56 97 LYS A C 1
ATOM 756 O O . LYS A 1 97 ? -11.593 -11.916 19.581 1.00 98.56 97 LYS A O 1
ATOM 761 N N . ALA A 1 98 ? -11.527 -9.912 20.597 1.00 98.62 98 ALA A N 1
ATOM 762 C CA . ALA A 1 98 ? -11.445 -9.107 19.374 1.00 98.62 98 ALA A CA 1
ATOM 763 C C . ALA A 1 98 ? -10.391 -9.623 18.382 1.00 98.62 98 ALA A C 1
ATOM 765 O O . ALA A 1 98 ? -10.730 -10.067 17.289 1.00 98.62 98 ALA A O 1
ATOM 766 N N . GLU A 1 99 ? -9.118 -9.636 18.784 1.00 98.44 99 GLU A N 1
ATOM 767 C CA . GLU A 1 99 ? -8.019 -10.069 17.907 1.00 98.44 99 GLU A CA 1
ATOM 768 C C . GLU A 1 99 ? -8.142 -11.550 17.518 1.00 98.44 99 GLU A C 1
ATOM 770 O O . GLU A 1 99 ? -7.798 -11.929 16.402 1.00 98.44 99 GLU A O 1
ATOM 775 N N . LYS A 1 100 ? -8.708 -12.389 18.399 1.00 98.69 100 LYS A N 1
ATOM 776 C CA . LYS A 1 100 ? -8.963 -13.800 18.090 1.00 98.69 100 LYS A CA 1
ATOM 777 C C . LYS A 1 100 ? -10.044 -13.973 17.019 1.00 98.69 100 LYS A C 1
ATOM 779 O O . LYS A 1 100 ? -9.873 -14.814 16.146 1.00 98.69 100 LYS A O 1
ATOM 784 N N . ILE A 1 101 ? -11.126 -13.197 17.068 1.00 98.88 101 ILE A N 1
ATOM 785 C CA . ILE A 1 101 ? -12.190 -13.228 16.054 1.00 98.88 101 ILE A CA 1
ATOM 786 C C . ILE A 1 101 ? -11.626 -12.841 14.686 1.00 98.88 101 ILE A C 1
ATOM 788 O O . ILE A 1 101 ? -11.908 -13.525 13.703 1.00 98.88 101 ILE A O 1
ATOM 792 N N . VAL A 1 102 ? -10.802 -11.788 14.628 1.00 98.88 102 VAL A N 1
ATOM 793 C CA . VAL A 1 102 ? -10.143 -11.366 13.382 1.00 98.88 102 VAL A CA 1
ATOM 794 C C . VAL A 1 102 ? -9.256 -12.487 12.836 1.00 98.88 102 VAL A C 1
ATOM 796 O O . VAL A 1 102 ? -9.436 -12.908 11.692 1.00 98.88 102 VAL A O 1
ATOM 799 N N . LEU A 1 103 ? -8.368 -13.027 13.674 1.00 98.75 103 LEU A N 1
ATOM 800 C CA . LEU A 1 103 ? -7.438 -14.088 13.293 1.00 98.75 103 LEU A CA 1
ATOM 801 C C . LEU A 1 103 ? -8.158 -15.362 12.830 1.00 98.75 103 LEU A C 1
ATOM 803 O O . LEU A 1 103 ? -7.792 -15.948 11.810 1.00 98.75 103 LEU A O 1
ATOM 807 N N . ASP A 1 104 ? -9.180 -15.805 13.566 1.00 98.69 104 ASP A N 1
ATOM 808 C CA . ASP A 1 104 ? -9.954 -17.001 13.227 1.00 98.69 104 ASP A CA 1
ATOM 809 C C . ASP A 1 104 ? -10.687 -16.807 11.888 1.00 98.69 104 ASP A C 1
ATOM 811 O O . ASP A 1 104 ? -10.659 -17.699 11.036 1.00 98.69 104 ASP A O 1
ATOM 815 N N . PHE A 1 105 ? -11.283 -15.628 11.661 1.00 98.69 105 PHE A N 1
ATOM 816 C CA . PHE A 1 105 ? -11.949 -15.316 10.397 1.00 98.69 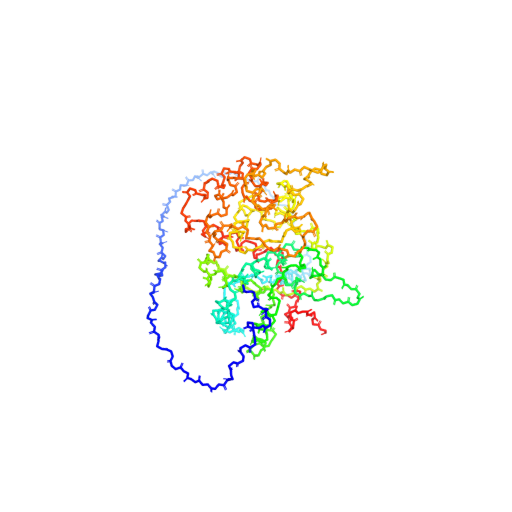105 PHE A CA 1
ATOM 817 C C . PHE A 1 105 ? -10.966 -15.326 9.223 1.00 98.69 105 PHE A C 1
ATOM 819 O O . PHE A 1 105 ? -11.262 -15.912 8.179 1.00 98.69 105 PHE A O 1
ATOM 826 N N . VAL A 1 106 ? -9.782 -14.731 9.394 1.00 98.62 106 VAL A N 1
ATOM 827 C CA . VAL A 1 106 ? -8.729 -14.743 8.374 1.00 98.62 106 VAL A CA 1
ATOM 828 C C . VAL A 1 106 ? -8.288 -16.163 8.053 1.00 98.62 106 VAL A C 1
ATOM 830 O O . VAL A 1 106 ? -8.377 -16.565 6.894 1.00 98.62 106 VAL A O 1
ATOM 833 N N . ASN A 1 107 ? -7.910 -16.955 9.056 1.00 97.94 107 ASN A N 1
ATOM 834 C CA . ASN A 1 107 ? -7.463 -18.336 8.851 1.00 97.94 107 ASN A CA 1
ATOM 835 C C . ASN A 1 107 ? -8.532 -19.216 8.190 1.00 97.94 107 ASN A C 1
ATOM 837 O O . ASN A 1 107 ? -8.208 -20.106 7.408 1.00 97.94 107 ASN A O 1
ATOM 841 N N . GLN A 1 108 ? -9.812 -18.966 8.466 1.00 97.50 108 GLN A N 1
ATOM 842 C CA . GLN A 1 108 ? -10.899 -19.716 7.846 1.00 97.50 108 GLN A CA 1
ATOM 843 C C . GLN A 1 108 ? -11.087 -19.377 6.357 1.00 97.50 108 GLN A C 1
ATOM 845 O O . GLN A 1 108 ? -11.432 -20.259 5.569 1.00 97.50 108 GLN A O 1
ATOM 850 N N . HIS A 1 109 ? -10.889 -18.118 5.955 1.00 96.94 109 HIS A N 1
ATOM 851 C CA . HIS A 1 109 ? -11.319 -17.645 4.634 1.00 96.94 109 HIS A CA 1
ATOM 852 C C . HIS A 1 109 ? -10.168 -17.361 3.665 1.00 96.94 109 HIS A C 1
ATOM 854 O O . HIS A 1 109 ? -10.331 -17.560 2.459 1.00 96.94 109 HIS A O 1
ATOM 860 N N . ILE A 1 110 ? -9.003 -16.924 4.148 1.00 95.88 110 ILE A N 1
ATOM 861 C CA . ILE A 1 110 ? -7.938 -16.404 3.281 1.00 95.88 110 ILE A CA 1
ATOM 862 C C . ILE A 1 110 ? -7.340 -17.479 2.369 1.00 95.88 110 ILE A C 1
ATOM 864 O O . ILE A 1 110 ? -7.027 -17.197 1.216 1.00 95.88 110 ILE A O 1
ATOM 868 N N . HIS A 1 111 ? -7.277 -18.738 2.813 1.00 93.06 111 HIS A N 1
ATOM 869 C CA . HIS A 1 111 ? -6.785 -19.852 1.994 1.00 93.06 111 HIS A CA 1
ATOM 870 C C . HIS A 1 111 ? -7.687 -20.169 0.790 1.00 93.06 111 HIS A C 1
ATOM 872 O O . HIS A 1 111 ? -7.202 -20.676 -0.220 1.00 93.06 111 HIS A O 1
ATOM 878 N N . ASN A 1 112 ? -8.977 -19.818 0.853 1.00 92.94 112 ASN A N 1
ATOM 879 C CA . ASN A 1 112 ? -9.903 -19.948 -0.279 1.00 92.94 112 ASN A CA 1
ATOM 880 C C . ASN A 1 112 ? -9.732 -18.809 -1.299 1.00 92.94 112 ASN A C 1
ATOM 882 O O . ASN A 1 112 ? -10.201 -18.905 -2.433 1.00 92.94 112 ASN A O 1
ATOM 886 N N . ALA A 1 113 ? -9.054 -17.728 -0.906 1.00 92.00 113 ALA A N 1
ATOM 887 C CA . ALA A 1 113 ? -8.862 -16.528 -1.705 1.00 92.00 113 ALA A CA 1
ATOM 888 C C . ALA A 1 113 ? -7.501 -15.861 -1.438 1.00 92.00 113 ALA A C 1
ATOM 890 O O . ALA A 1 113 ? -7.459 -14.673 -1.118 1.00 92.00 113 ALA A O 1
ATOM 891 N N . PRO A 1 114 ? -6.366 -16.561 -1.631 1.00 91.44 114 PRO A N 1
ATOM 892 C CA . PRO A 1 114 ? -5.052 -16.088 -1.177 1.00 91.44 114 PRO A CA 1
ATOM 893 C C . PRO A 1 114 ? -4.635 -14.750 -1.806 1.00 91.44 114 PRO A C 1
ATOM 895 O O . PRO A 1 114 ? -3.882 -13.984 -1.217 1.00 91.44 114 PRO A O 1
ATOM 898 N N . SER A 1 115 ? -5.188 -14.409 -2.977 1.00 93.19 115 SER A N 1
ATOM 899 C CA . SER A 1 115 ? -4.978 -13.098 -3.611 1.00 93.19 115 SER A CA 1
ATOM 900 C C . SER A 1 115 ? -5.491 -11.905 -2.790 1.00 93.19 115 SER A C 1
ATOM 902 O O . SER A 1 115 ? -5.123 -10.773 -3.095 1.00 93.19 115 SER A O 1
ATOM 904 N N . LEU A 1 116 ? -6.367 -12.127 -1.802 1.00 96.31 116 LEU A N 1
ATOM 905 C CA . LEU A 1 116 ? -6.861 -11.065 -0.929 1.00 96.31 116 LEU A CA 1
ATOM 906 C C . LEU A 1 116 ? -5.793 -10.579 0.049 1.00 96.31 116 LEU A C 1
ATOM 908 O O . LEU A 1 116 ? -5.864 -9.421 0.433 1.00 96.31 116 LEU A O 1
ATOM 912 N N . ALA A 1 117 ? -4.774 -11.375 0.390 1.00 97.81 117 ALA A N 1
ATOM 913 C CA . ALA A 1 117 ? -3.702 -10.911 1.275 1.00 97.81 117 ALA A CA 1
ATOM 914 C C . ALA A 1 117 ? -2.992 -9.673 0.695 1.00 97.81 117 ALA A C 1
ATOM 916 O O . ALA A 1 117 ? -2.856 -8.659 1.379 1.00 97.81 117 ALA A O 1
ATOM 917 N N . ALA A 1 118 ? -2.672 -9.706 -0.605 1.00 98.25 118 ALA A N 1
ATOM 918 C CA . ALA A 1 118 ? -2.115 -8.563 -1.330 1.00 98.25 118 ALA A CA 1
ATOM 919 C C . ALA A 1 118 ? -3.087 -7.367 -1.391 1.00 98.25 118 ALA A C 1
ATOM 921 O O . ALA A 1 118 ? -2.672 -6.215 -1.291 1.00 98.25 118 ALA A O 1
ATOM 922 N N . ALA A 1 119 ? -4.393 -7.618 -1.524 1.00 98.19 119 ALA A N 1
ATOM 923 C CA . ALA A 1 119 ? -5.396 -6.552 -1.542 1.00 98.19 119 ALA A CA 1
ATOM 924 C C . ALA A 1 119 ? -5.572 -5.883 -0.168 1.00 98.19 119 ALA A C 1
ATOM 926 O O . ALA A 1 119 ? -5.735 -4.668 -0.098 1.00 98.19 119 ALA A O 1
ATOM 927 N N . LEU A 1 120 ? -5.512 -6.660 0.914 1.00 98.81 120 LEU A N 1
ATOM 928 C CA . LEU A 1 120 ? -5.736 -6.198 2.283 1.00 98.81 120 LEU A CA 1
ATOM 929 C C . LEU A 1 120 ? -4.535 -5.414 2.823 1.00 98.81 120 LEU A C 1
ATOM 931 O O . LEU A 1 120 ? -4.726 -4.356 3.419 1.00 98.81 120 LEU A O 1
ATOM 935 N N . ILE A 1 121 ? -3.297 -5.850 2.547 1.00 98.81 121 ILE A N 1
ATOM 936 C CA . ILE A 1 121 ? -2.114 -5.036 2.876 1.00 98.81 121 ILE A CA 1
ATOM 937 C C . ILE A 1 121 ? -2.086 -3.734 2.062 1.00 98.81 121 ILE A C 1
ATOM 939 O O . ILE A 1 121 ? -1.763 -2.676 2.600 1.00 98.81 121 ILE A O 1
ATOM 943 N N . ARG A 1 122 ? -2.519 -3.779 0.793 1.00 98.81 122 ARG A N 1
ATOM 944 C CA . ARG A 1 122 ? -2.683 -2.581 -0.033 1.00 98.81 122 ARG A CA 1
ATOM 945 C C . ARG A 1 122 ? -3.749 -1.646 0.538 1.00 98.81 122 ARG A C 1
ATOM 947 O O . ARG A 1 122 ? -3.503 -0.452 0.622 1.00 98.81 122 ARG A O 1
ATOM 954 N N . MET A 1 123 ? -4.900 -2.158 0.973 1.00 98.88 123 MET A N 1
ATOM 955 C CA . MET A 1 123 ? -5.920 -1.344 1.642 1.00 98.88 123 MET A CA 1
ATOM 956 C C . MET A 1 123 ? -5.352 -0.651 2.885 1.00 98.88 123 MET A C 1
ATOM 958 O O . MET A 1 123 ? -5.595 0.536 3.070 1.00 98.88 123 MET A O 1
ATOM 962 N N . HIS A 1 124 ? -4.551 -1.357 3.689 1.00 98.94 124 HIS A N 1
ATOM 963 C CA . HIS A 1 124 ? -3.901 -0.764 4.856 1.00 98.94 124 HIS A CA 1
ATOM 964 C C . HIS A 1 124 ? -2.927 0.363 4.485 1.00 98.94 124 HIS A C 1
ATOM 966 O O . HIS A 1 124 ? -2.959 1.419 5.113 1.00 98.94 124 HIS A O 1
ATOM 972 N N . PHE A 1 125 ? -2.105 0.170 3.448 1.00 98.94 125 PHE A N 1
ATOM 973 C CA . PHE A 1 125 ? -1.233 1.221 2.915 1.00 98.94 125 PHE A CA 1
ATOM 974 C C . PHE A 1 125 ? -2.037 2.441 2.451 1.00 98.94 125 PHE A C 1
ATOM 976 O O . PHE A 1 125 ? -1.731 3.563 2.848 1.00 98.94 125 PHE A O 1
ATOM 983 N N . HIS A 1 126 ? -3.087 2.222 1.653 1.00 98.88 126 HIS A N 1
ATOM 984 C CA . HIS A 1 126 ? -3.917 3.300 1.122 1.00 98.88 126 HIS A CA 1
ATOM 985 C C . HIS A 1 126 ? -4.624 4.082 2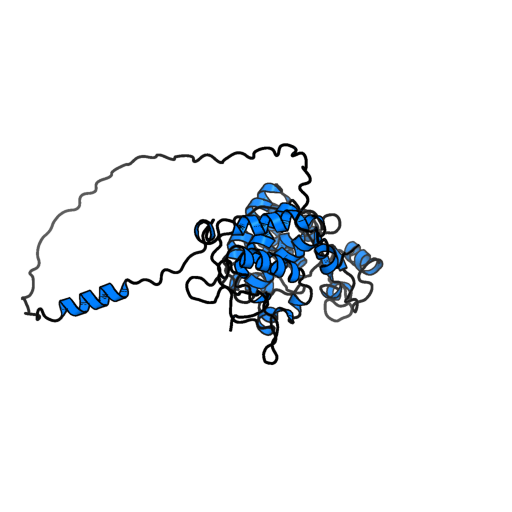.237 1.00 98.88 126 HIS A C 1
ATOM 987 O O . HIS A 1 126 ? -4.612 5.304 2.177 1.00 98.88 126 HIS A O 1
ATOM 993 N N . ASP A 1 127 ? -5.140 3.412 3.273 1.00 98.88 127 ASP A N 1
ATOM 994 C CA . ASP A 1 127 ? -5.704 4.070 4.461 1.00 98.88 127 ASP A CA 1
ATOM 995 C C . ASP A 1 127 ? -4.677 5.010 5.112 1.00 98.88 127 ASP A C 1
ATOM 997 O O . ASP A 1 127 ? -4.846 6.228 5.165 1.00 98.88 127 ASP A O 1
ATOM 1001 N N . CYS A 1 128 ? -3.522 4.457 5.491 1.00 98.81 128 CYS A N 1
ATOM 1002 C CA . CYS A 1 128 ? -2.478 5.195 6.194 1.00 98.81 128 CYS A CA 1
ATOM 1003 C C . CYS A 1 128 ? -1.903 6.378 5.397 1.00 98.81 128 CYS A C 1
ATOM 1005 O O . CYS A 1 128 ? -1.398 7.337 5.989 1.00 98.81 128 CYS A O 1
ATOM 1007 N N . PHE A 1 129 ? -1.957 6.332 4.063 1.00 98.69 129 PHE A N 1
ATOM 1008 C CA . PHE A 1 129 ? -1.358 7.352 3.209 1.00 98.69 129 PHE A CA 1
ATOM 1009 C C . PHE A 1 129 ? -2.268 8.536 2.899 1.00 98.69 129 PHE A C 1
ATOM 1011 O O . PHE A 1 129 ? -1.743 9.549 2.452 1.00 98.69 129 PHE A O 1
ATOM 1018 N N . VAL A 1 130 ? -3.572 8.512 3.177 1.00 98.50 130 VAL A N 1
ATOM 1019 C CA . VAL A 1 130 ? -4.417 9.695 2.932 1.00 98.50 130 VAL A CA 1
ATOM 1020 C C . VAL A 1 130 ? -4.419 10.609 4.153 1.00 98.50 130 VAL A C 1
ATOM 1022 O O . VAL A 1 130 ? -3.632 11.562 4.202 1.00 98.50 130 VAL A O 1
ATOM 1025 N N . ARG A 1 131 ? -5.210 10.281 5.177 1.00 96.62 131 ARG A N 1
ATOM 1026 C CA . ARG A 1 131 ? -5.331 11.075 6.415 1.00 96.62 131 ARG A CA 1
ATOM 1027 C C . ARG A 1 131 ? -4.632 10.459 7.627 1.00 96.62 131 ARG A C 1
ATOM 1029 O O . ARG A 1 131 ? -4.629 11.062 8.695 1.00 96.62 131 ARG A O 1
ATOM 1036 N N . GLY A 1 132 ? -3.973 9.319 7.436 1.00 97.81 132 GLY A N 1
ATOM 1037 C CA . GLY A 1 132 ? -3.467 8.475 8.513 1.00 97.81 132 GLY A CA 1
ATOM 1038 C C . GLY A 1 132 ? -4.276 7.190 8.603 1.00 97.81 132 GLY A C 1
ATOM 1039 O O . GLY A 1 132 ? -5.259 7.027 7.896 1.00 97.81 132 GLY A O 1
ATOM 1040 N N . CYS A 1 133 ? -3.845 6.250 9.439 1.00 98.56 133 CYS A N 1
ATOM 1041 C CA . CYS A 1 133 ? -4.529 4.966 9.582 1.00 98.56 133 CYS A CA 1
ATOM 1042 C C . CYS A 1 133 ? -5.807 5.151 10.423 1.00 98.56 133 CYS A C 1
ATOM 1044 O O . CYS A 1 133 ? -5.810 4.874 11.626 1.00 98.56 133 CYS A O 1
ATOM 1046 N N . ASP A 1 134 ? -6.857 5.698 9.818 1.00 98.62 134 ASP A N 1
ATOM 1047 C CA . ASP A 1 134 ? -8.114 6.081 10.469 1.00 98.62 134 ASP A CA 1
ATOM 1048 C C . ASP A 1 134 ? -9.346 5.414 9.828 1.00 98.62 134 ASP A C 1
ATOM 1050 O O . ASP A 1 134 ? -10.487 5.723 10.169 1.00 98.62 134 ASP A O 1
ATOM 1054 N N . GLY A 1 135 ? -9.155 4.464 8.914 1.00 98.56 135 GLY A N 1
ATOM 1055 C CA . GLY A 1 135 ? -10.234 3.772 8.221 1.00 98.56 135 GLY A CA 1
ATOM 1056 C C . GLY A 1 135 ? -11.041 4.658 7.260 1.00 98.56 135 GLY A C 1
ATOM 1057 O O . GLY A 1 135 ? -12.134 4.241 6.848 1.00 98.56 135 GLY A O 1
ATOM 1058 N N . SER A 1 136 ? -10.573 5.859 6.914 1.00 98.62 136 SER A N 1
ATOM 1059 C CA . SER A 1 136 ? -11.223 6.771 5.957 1.00 98.62 136 SER A CA 1
ATOM 1060 C C . SER A 1 136 ? -11.404 6.136 4.575 1.00 98.62 136 SER A C 1
ATOM 1062 O O . SER A 1 136 ? -12.436 6.360 3.930 1.00 98.62 136 SER A O 1
ATOM 1064 N N . VAL A 1 137 ? -10.510 5.223 4.175 1.00 98.75 137 VAL A N 1
ATOM 1065 C CA . VAL A 1 137 ? -10.620 4.459 2.918 1.00 98.75 137 VAL A CA 1
ATOM 1066 C C . VAL A 1 137 ? -11.888 3.592 2.848 1.00 98.75 137 VAL A C 1
ATOM 1068 O O . VAL A 1 137 ? -12.341 3.209 1.769 1.00 98.75 137 VAL A O 1
ATOM 1071 N N . LEU A 1 138 ? -12.488 3.256 3.996 1.00 98.69 138 LEU A N 1
ATOM 1072 C CA . LEU A 1 138 ? -13.680 2.409 4.070 1.00 98.69 138 LEU A CA 1
ATOM 1073 C C . LEU A 1 138 ? -14.989 3.182 3.908 1.00 98.69 138 LEU A C 1
ATOM 1075 O O . LEU A 1 138 ? -16.014 2.537 3.708 1.00 98.69 138 LEU A O 1
ATOM 1079 N N . ILE A 1 139 ? -14.986 4.515 3.954 1.00 98.62 139 ILE A N 1
ATOM 1080 C CA . ILE A 1 139 ? -16.206 5.330 3.860 1.00 98.62 139 ILE A CA 1
ATOM 1081 C C . ILE A 1 139 ? -16.751 5.318 2.424 1.00 98.62 139 ILE A C 1
ATOM 1083 O O . ILE A 1 139 ? -15.997 5.408 1.456 1.00 98.62 139 ILE A O 1
ATOM 1087 N N . ASN A 1 140 ? -18.072 5.199 2.281 1.00 98.31 140 ASN A N 1
ATOM 1088 C CA . ASN A 1 140 ? -18.753 5.345 0.995 1.00 98.31 140 ASN A CA 1
ATOM 1089 C C . ASN A 1 140 ? -19.031 6.816 0.666 1.00 98.31 140 ASN A C 1
ATOM 1091 O O . ASN A 1 140 ? -19.282 7.634 1.551 1.00 98.31 140 ASN A O 1
ATOM 1095 N N . SER A 1 141 ? -19.063 7.128 -0.627 1.00 97.94 141 SER A N 1
ATOM 1096 C CA . SER A 1 141 ? -19.531 8.424 -1.114 1.00 97.94 141 SER A CA 1
ATOM 1097 C C . SER A 1 141 ? -20.977 8.692 -0.709 1.00 97.94 141 SER A C 1
ATOM 1099 O O . SER A 1 141 ? -21.802 7.783 -0.592 1.00 97.94 141 SER A O 1
ATOM 1101 N N . THR A 1 142 ? -21.284 9.970 -0.528 1.00 95.38 142 THR A N 1
ATOM 1102 C CA . THR A 1 142 ? -22.638 10.475 -0.294 1.00 95.38 142 THR A CA 1
ATOM 1103 C C . THR A 1 142 ? -23.057 11.351 -1.472 1.00 95.38 142 THR A C 1
ATOM 1105 O O . THR A 1 142 ? -22.262 11.640 -2.365 1.00 95.38 142 THR A O 1
ATOM 1108 N N . SER A 1 143 ? -24.302 11.829 -1.483 1.00 94.06 143 SER A N 1
ATOM 1109 C CA . SER A 1 143 ? -24.761 12.780 -2.505 1.00 94.06 143 SER A CA 1
ATOM 1110 C C . SER A 1 143 ? -23.968 14.095 -2.526 1.00 94.06 143 SER A C 1
ATOM 1112 O O . SER A 1 143 ? -23.975 14.789 -3.538 1.00 94.06 143 SER A O 1
ATOM 1114 N N . SER A 1 144 ? -23.293 14.444 -1.427 1.00 92.19 144 SER A N 1
ATOM 1115 C CA . SER A 1 144 ? -22.572 15.707 -1.255 1.00 92.19 144 SER A CA 1
ATOM 1116 C C . SER A 1 144 ? -21.050 15.555 -1.200 1.00 92.19 144 SER A C 1
ATOM 1118 O O . SER A 1 144 ? -20.359 16.563 -1.071 1.00 92.19 144 SER A O 1
ATOM 1120 N N . ASN A 1 145 ? -20.513 14.331 -1.243 1.00 94.25 145 ASN A N 1
ATOM 1121 C CA . ASN A 1 145 ? -19.078 14.084 -1.118 1.00 94.25 145 ASN A CA 1
ATOM 1122 C C . ASN A 1 145 ? -18.642 12.822 -1.869 1.00 94.25 145 ASN A C 1
ATOM 1124 O O . ASN A 1 145 ? -19.228 11.754 -1.687 1.00 94.25 145 ASN A O 1
ATOM 1128 N N . GLN A 1 146 ? -17.555 12.940 -2.633 1.00 97.62 146 GLN A N 1
ATOM 1129 C CA . GLN A 1 146 ? -16.886 11.806 -3.259 1.00 97.62 146 GLN A CA 1
ATOM 1130 C C . GLN A 1 146 ? -15.780 11.284 -2.333 1.00 97.62 146 GLN A C 1
ATOM 1132 O O . GLN A 1 146 ? -14.774 11.958 -2.095 1.00 97.62 146 GLN A O 1
ATOM 1137 N N . ALA A 1 147 ? -15.988 10.084 -1.800 1.00 98.25 147 ALA A N 1
ATOM 1138 C CA . ALA A 1 147 ? -15.082 9.411 -0.886 1.00 98.25 147 ALA A CA 1
ATOM 1139 C C . ALA A 1 147 ? -13.863 8.828 -1.610 1.00 98.25 147 ALA A C 1
ATOM 1141 O O . ALA A 1 147 ? -13.832 8.672 -2.832 1.00 98.25 147 ALA A O 1
ATOM 1142 N N . GLU A 1 148 ? -12.859 8.449 -0.827 1.00 98.69 148 GLU A N 1
ATOM 1143 C CA . GLU A 1 148 ? -11.615 7.867 -1.321 1.00 98.69 148 GLU A CA 1
ATOM 1144 C C . GLU A 1 148 ? -11.830 6.627 -2.181 1.00 98.69 148 GLU A C 1
ATOM 1146 O O . GLU A 1 148 ? -11.076 6.435 -3.130 1.00 98.69 148 GLU A O 1
ATOM 1151 N N . LYS A 1 149 ? -12.842 5.798 -1.896 1.00 97.31 149 LYS A N 1
ATOM 1152 C CA . LYS A 1 149 ? -13.145 4.588 -2.683 1.00 97.31 149 LYS A CA 1
ATOM 1153 C C . LYS A 1 149 ? -13.322 4.858 -4.175 1.00 97.31 149 LYS A C 1
ATOM 1155 O O . LYS A 1 149 ? -12.931 4.024 -4.987 1.00 97.31 149 LYS A O 1
ATOM 1160 N N . ASP A 1 150 ? -13.859 6.024 -4.520 1.00 97.75 150 ASP A N 1
ATOM 1161 C CA . ASP A 1 150 ? -14.134 6.404 -5.906 1.00 97.75 150 ASP A CA 1
ATOM 1162 C C . ASP A 1 150 ? -12.944 7.118 -6.569 1.00 97.75 150 ASP A C 1
ATOM 1164 O O . ASP A 1 150 ? -13.012 7.495 -7.740 1.00 97.75 150 ASP A O 1
ATOM 1168 N N . ALA A 1 151 ? -11.839 7.317 -5.844 1.00 98.06 151 ALA A N 1
ATOM 1169 C CA . ALA A 1 151 ? -10.624 7.888 -6.402 1.00 98.06 151 ALA A CA 1
ATOM 1170 C C . ALA A 1 151 ? -9.890 6.857 -7.269 1.00 98.06 151 ALA A C 1
ATOM 1172 O O . ALA A 1 151 ? -9.820 5.677 -6.928 1.00 98.06 151 ALA A O 1
ATOM 1173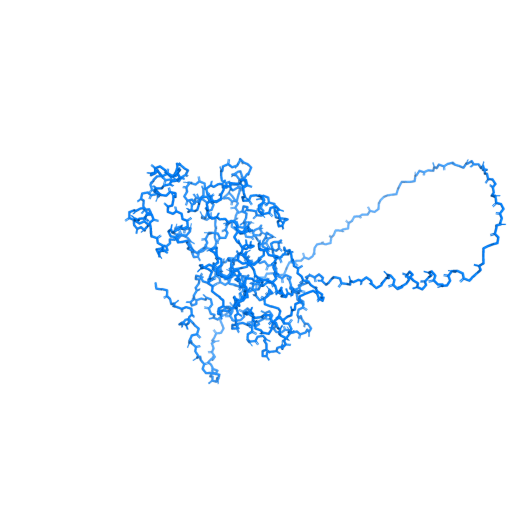 N N . ALA A 1 152 ? -9.248 7.312 -8.350 1.00 96.50 152 ALA A N 1
ATOM 1174 C CA . ALA A 1 152 ? -8.512 6.452 -9.284 1.00 96.50 152 ALA A CA 1
ATOM 1175 C C . ALA A 1 152 ? -7.575 5.402 -8.633 1.00 96.50 152 ALA A C 1
ATOM 1177 O O . ALA A 1 152 ? -7.627 4.247 -9.062 1.00 96.50 152 ALA A O 1
ATOM 1178 N N . PRO A 1 153 ? -6.753 5.715 -7.603 1.00 96.69 153 PRO A N 1
ATOM 1179 C CA . PRO A 1 153 ? -5.920 4.701 -6.950 1.00 96.69 153 PRO A CA 1
ATOM 1180 C C . PRO A 1 153 ? -6.725 3.595 -6.246 1.00 96.69 153 PRO A C 1
ATOM 1182 O O . PRO A 1 153 ? -6.211 2.487 -6.090 1.00 96.69 153 PRO A O 1
ATOM 1185 N N . ASN A 1 154 ? -7.972 3.855 -5.851 1.00 97.75 154 ASN A N 1
ATOM 1186 C CA . ASN A 1 154 ? -8.778 2.964 -5.017 1.00 97.75 154 ASN A CA 1
ATOM 1187 C C . ASN A 1 154 ? -9.801 2.129 -5.794 1.00 97.75 154 ASN A C 1
ATOM 1189 O O . ASN A 1 154 ? -10.263 1.121 -5.264 1.00 97.75 154 ASN A O 1
ATOM 1193 N N . LEU A 1 155 ? -10.061 2.447 -7.068 1.00 95.81 155 LEU A N 1
ATOM 1194 C CA . LEU A 1 155 ? -10.984 1.689 -7.932 1.00 95.81 155 LEU A CA 1
ATOM 1195 C C . LEU A 1 155 ? -10.617 0.202 -8.088 1.00 95.81 155 LEU A C 1
ATOM 1197 O O . LEU A 1 155 ? -11.446 -0.607 -8.493 1.00 95.81 155 LEU A O 1
ATOM 1201 N N . THR A 1 156 ? -9.368 -0.165 -7.793 1.00 94.00 156 THR A N 1
ATOM 1202 C CA . THR A 1 156 ? -8.860 -1.544 -7.856 1.00 94.00 156 THR A CA 1
ATOM 1203 C C . THR A 1 156 ? -8.586 -2.154 -6.477 1.00 94.00 156 THR A C 1
ATOM 1205 O O . THR A 1 156 ? -8.030 -3.252 -6.393 1.00 94.00 156 THR A O 1
ATOM 1208 N N . ILE A 1 157 ? -8.917 -1.459 -5.381 1.00 95.38 157 ILE A N 1
ATOM 1209 C CA . ILE A 1 157 ? -8.863 -2.052 -4.039 1.00 95.38 157 ILE A CA 1
ATOM 1210 C C . ILE A 1 157 ? -9.983 -3.082 -3.907 1.00 95.38 157 ILE A C 1
ATOM 1212 O O . ILE A 1 157 ? -11.095 -2.909 -4.398 1.00 95.38 157 ILE A O 1
ATOM 1216 N N . ARG A 1 158 ? -9.656 -4.172 -3.221 1.00 95.38 158 ARG A N 1
ATOM 1217 C CA . ARG A 1 158 ? -10.508 -5.336 -2.991 1.00 95.38 158 ARG A CA 1
ATOM 1218 C C . ARG A 1 158 ? -10.552 -5.664 -1.501 1.00 95.38 158 ARG A C 1
ATOM 1220 O O . ARG A 1 158 ? -9.679 -5.224 -0.757 1.00 95.38 158 ARG A O 1
ATOM 1227 N N . GLY A 1 159 ? -11.541 -6.442 -1.067 1.00 96.81 159 GLY A N 1
ATOM 1228 C CA . GLY A 1 159 ? -11.654 -6.899 0.323 1.00 96.81 159 GLY A CA 1
ATOM 1229 C C . GLY A 1 159 ? -12.499 -6.025 1.256 1.00 96.81 159 GLY A C 1
ATOM 1230 O O . GLY A 1 159 ? -12.540 -6.306 2.450 1.00 96.81 159 GLY A O 1
ATOM 1231 N N . PHE A 1 160 ? -13.225 -5.017 0.757 1.00 98.25 160 PHE A N 1
ATOM 1232 C CA . PHE A 1 160 ? -14.134 -4.212 1.595 1.00 98.25 160 PHE A CA 1
ATOM 1233 C C . PHE A 1 160 ? -15.187 -5.085 2.301 1.00 98.25 160 PHE A C 1
ATOM 1235 O O . PHE A 1 160 ? -15.388 -4.974 3.507 1.00 98.25 160 PHE A O 1
ATOM 1242 N N . SER A 1 161 ? -15.770 -6.040 1.569 1.00 96.94 161 SER A N 1
ATOM 1243 C CA . SER A 1 161 ? -16.746 -7.001 2.101 1.00 96.94 161 SER A CA 1
ATOM 1244 C C . SER A 1 161 ? -16.162 -7.931 3.176 1.00 96.94 161 SER A C 1
ATOM 1246 O O . SER A 1 161 ? -16.879 -8.395 4.065 1.00 96.94 161 SER A O 1
ATOM 1248 N N . PHE A 1 162 ? -14.855 -8.199 3.111 1.00 98.38 162 PHE A N 1
ATOM 1249 C CA . PHE A 1 162 ? -14.132 -8.985 4.105 1.00 98.38 162 PHE A CA 1
ATOM 1250 C C . PHE A 1 162 ? -14.039 -8.217 5.428 1.00 98.38 162 PHE A C 1
ATOM 1252 O O . PHE A 1 162 ? -14.363 -8.766 6.481 1.00 98.38 162 PHE A O 1
ATOM 1259 N N . ILE A 1 163 ? -13.677 -6.931 5.360 1.00 98.81 163 ILE A N 1
ATOM 1260 C CA . ILE A 1 163 ? -13.635 -6.027 6.516 1.00 98.81 163 ILE A CA 1
ATOM 1261 C C . ILE A 1 163 ? -15.024 -5.882 7.146 1.00 98.81 163 ILE A C 1
ATOM 1263 O O . ILE A 1 163 ? -15.157 -6.036 8.359 1.00 98.81 163 ILE A O 1
ATOM 1267 N N . ASP A 1 164 ? -16.068 -5.677 6.338 1.00 98.38 164 ASP A N 1
ATOM 1268 C CA . ASP A 1 164 ? -17.444 -5.536 6.834 1.00 98.38 164 ASP A CA 1
ATOM 1269 C C . ASP A 1 164 ? -17.926 -6.788 7.586 1.00 98.38 164 ASP A C 1
ATOM 1271 O O . ASP A 1 164 ? -18.604 -6.688 8.610 1.00 98.38 164 ASP A O 1
ATOM 1275 N N . ARG A 1 165 ? -17.551 -7.990 7.133 1.00 98.50 165 ARG A N 1
ATOM 1276 C CA . ARG A 1 165 ? -17.906 -9.242 7.824 1.00 98.50 165 ARG A CA 1
ATOM 1277 C C . ARG A 1 165 ? -17.187 -9.402 9.152 1.00 98.50 165 ARG A C 1
ATOM 1279 O O . ARG A 1 165 ? -17.828 -9.769 10.135 1.00 98.50 165 ARG A O 1
ATOM 1286 N N . VAL A 1 166 ? -15.891 -9.097 9.195 1.00 98.81 166 VAL A N 1
ATOM 1287 C CA . VAL A 1 166 ? -15.132 -9.079 10.452 1.00 98.81 166 VAL A CA 1
ATOM 1288 C C . VAL A 1 166 ? -15.748 -8.067 11.417 1.00 98.81 166 VAL A C 1
ATOM 1290 O O . VAL A 1 166 ? -15.987 -8.395 12.578 1.00 98.81 166 VAL A O 1
ATOM 1293 N N . LYS A 1 167 ? -16.094 -6.872 10.925 1.00 98.81 167 LYS A N 1
ATOM 1294 C CA . LYS A 1 167 ? -16.766 -5.847 11.722 1.00 98.81 167 LYS A CA 1
ATOM 1295 C C . LYS A 1 167 ? -18.096 -6.336 12.287 1.00 98.81 167 LYS A C 1
ATOM 1297 O O . LYS A 1 167 ? -18.329 -6.171 13.477 1.00 98.81 167 LYS A O 1
ATOM 1302 N N . ASN A 1 168 ? -18.932 -6.986 11.481 1.00 98.75 168 ASN A N 1
ATOM 1303 C CA . ASN A 1 168 ? -20.210 -7.521 11.950 1.00 98.75 168 ASN A CA 1
ATOM 1304 C C . ASN A 1 168 ? -20.033 -8.561 13.066 1.00 98.75 168 ASN A C 1
ATOM 1306 O O . ASN A 1 168 ? -20.765 -8.527 14.051 1.00 98.75 168 ASN A O 1
ATOM 1310 N N . LEU A 1 169 ? -19.050 -9.462 12.950 1.00 98.81 169 LEU A N 1
ATOM 1311 C CA . LEU A 1 169 ? -18.753 -10.438 14.007 1.00 98.81 169 LEU A CA 1
ATOM 1312 C C . LEU A 1 169 ? -18.308 -9.753 15.306 1.00 98.81 169 LEU A C 1
ATOM 1314 O O . LEU A 1 169 ? -18.729 -10.150 16.391 1.00 98.81 169 LEU A O 1
ATOM 1318 N N . LEU A 1 170 ? -17.484 -8.712 15.192 1.00 98.88 170 LEU A N 1
ATOM 1319 C CA . LEU A 1 170 ? -17.016 -7.937 16.339 1.00 98.88 170 LEU A CA 1
ATOM 1320 C C . LEU A 1 170 ? -18.138 -7.120 16.983 1.00 98.88 170 LEU A C 1
ATOM 1322 O O . LEU A 1 170 ? -18.211 -7.079 18.204 1.00 98.88 170 LEU A O 1
ATOM 1326 N N . GLU A 1 171 ? -19.041 -6.529 16.201 1.00 98.75 171 GLU A N 1
ATOM 1327 C CA . GLU A 1 171 ? -20.200 -5.806 16.740 1.00 98.75 171 GLU A CA 1
ATOM 1328 C C . GLU A 1 171 ? -21.198 -6.733 17.442 1.00 98.75 171 GLU A C 1
ATOM 1330 O O . GLU A 1 171 ? -21.847 -6.306 18.390 1.00 98.75 171 GLU A O 1
ATOM 1335 N N . VAL A 1 172 ? -21.306 -8.003 17.032 1.00 98.56 172 VAL A N 1
ATOM 1336 C CA . VAL A 1 172 ? -22.105 -9.007 17.758 1.00 98.56 172 VAL A CA 1
ATOM 1337 C C . VAL A 1 172 ? -21.460 -9.376 19.098 1.00 98.56 172 VAL A C 1
ATOM 1339 O O . VAL A 1 172 ? -22.169 -9.528 20.091 1.00 98.56 172 VAL A O 1
ATOM 1342 N N . GLU A 1 173 ? -20.134 -9.527 19.148 1.00 98.50 173 GLU A N 1
ATOM 1343 C CA . GLU A 1 173 ? -19.418 -9.901 20.379 1.00 98.50 173 GLU A CA 1
ATOM 1344 C C . GLU A 1 173 ? -19.282 -8.726 21.362 1.00 98.50 173 GLU A C 1
ATOM 1346 O O . GLU A 1 173 ? -19.449 -8.899 22.568 1.00 98.50 173 GLU A O 1
ATOM 1351 N N . CYS A 1 174 ? -18.940 -7.538 20.867 1.00 98.19 174 CYS A N 1
ATOM 1352 C CA . CYS A 1 174 ? -18.615 -6.365 21.672 1.00 98.19 174 CYS A CA 1
ATOM 1353 C C . CYS A 1 174 ? -19.008 -5.061 20.945 1.00 98.19 174 CYS A C 1
ATOM 1355 O O . CYS A 1 174 ? -18.150 -4.373 20.379 1.00 98.19 174 CYS A O 1
ATOM 1357 N N . PRO A 1 175 ? -20.307 -4.700 20.975 1.00 98.50 175 PRO A N 1
ATOM 1358 C CA . PRO A 1 175 ? -20.847 -3.565 20.230 1.00 98.50 175 PRO A CA 1
ATOM 1359 C C . PRO A 1 175 ? -20.105 -2.252 20.504 1.00 98.50 175 PRO A C 1
ATOM 1361 O O . PRO A 1 175 ? -19.938 -1.853 21.658 1.00 98.50 175 PRO A O 1
ATOM 1364 N N . GLY A 1 176 ? -19.696 -1.552 19.444 1.00 98.12 176 GLY A N 1
ATOM 1365 C CA . GLY A 1 176 ? -19.081 -0.227 19.523 1.00 98.12 176 GLY A CA 1
ATOM 1366 C C . GLY A 1 176 ? -17.689 -0.183 20.162 1.00 98.12 176 GLY A C 1
ATOM 1367 O O . GLY A 1 176 ? -17.260 0.892 20.582 1.00 98.12 176 GLY A O 1
ATOM 1368 N N . ILE A 1 177 ? -16.980 -1.316 20.261 1.00 98.50 177 ILE A N 1
ATOM 1369 C CA . ILE A 1 177 ? -15.660 -1.372 20.911 1.00 98.50 177 ILE A CA 1
ATOM 1370 C C . ILE A 1 177 ? -14.494 -1.308 19.917 1.00 98.50 177 ILE A C 1
ATOM 1372 O O . ILE A 1 177 ? -13.544 -0.560 20.148 1.00 98.50 177 ILE A O 1
ATOM 1376 N N . VAL A 1 178 ? -14.533 -2.092 18.836 1.00 98.69 178 VAL A N 1
ATOM 1377 C CA . VAL A 1 178 ? -13.388 -2.258 17.921 1.00 98.69 178 VAL A CA 1
ATOM 1378 C C . VAL A 1 178 ? -13.540 -1.360 16.695 1.00 98.69 178 VAL A C 1
ATOM 1380 O O . VAL A 1 178 ? -14.544 -1.456 15.990 1.00 98.69 178 VAL A O 1
ATOM 1383 N N . SER A 1 179 ? -12.564 -0.491 16.427 1.00 98.81 179 SER A N 1
ATOM 1384 C CA . SER A 1 179 ? -12.607 0.434 15.284 1.00 98.81 179 SER A CA 1
ATOM 1385 C C . SER A 1 179 ? -12.360 -0.285 13.963 1.00 98.81 179 SER A C 1
ATOM 1387 O O . SER A 1 179 ? -11.697 -1.323 13.909 1.00 98.81 179 SER A O 1
ATOM 1389 N N . CYS A 1 180 ? -12.872 0.275 12.873 1.00 98.88 180 CYS A N 1
ATOM 1390 C CA . CYS A 1 180 ? -12.603 -0.265 11.546 1.00 98.88 180 CYS A CA 1
ATOM 1391 C C . CYS A 1 180 ? -11.136 -0.077 11.139 1.00 98.88 180 CYS A C 1
ATOM 1393 O O . CYS A 1 180 ? -10.566 -0.975 10.524 1.00 98.88 180 CYS A O 1
ATOM 1395 N N . ALA A 1 181 ? -10.507 1.028 11.545 1.00 98.88 181 ALA A N 1
ATOM 1396 C CA . ALA A 1 181 ? -9.073 1.257 11.363 1.00 98.88 181 ALA A CA 1
ATOM 1397 C C . ALA A 1 181 ? -8.210 0.118 11.949 1.00 98.88 181 ALA A C 1
ATOM 1399 O O . ALA A 1 181 ? -7.302 -0.389 11.285 1.00 98.88 181 ALA A O 1
ATOM 1400 N N . ASP A 1 182 ? -8.514 -0.344 13.169 1.00 98.88 182 ASP A N 1
ATOM 1401 C CA . ASP A 1 182 ? -7.793 -1.475 13.765 1.00 98.88 182 ASP A CA 1
ATOM 1402 C C . ASP A 1 182 ? -8.113 -2.809 13.079 1.00 98.88 182 ASP A C 1
ATOM 1404 O O . ASP A 1 182 ? -7.228 -3.659 12.968 1.00 98.88 182 ASP A O 1
ATOM 1408 N N . ILE A 1 183 ? -9.332 -2.990 12.557 1.00 98.94 183 ILE A N 1
ATOM 1409 C CA . ILE A 1 183 ? -9.680 -4.178 11.761 1.00 98.94 183 ILE A CA 1
ATOM 1410 C C . ILE A 1 183 ? -8.829 -4.248 10.490 1.00 98.94 183 ILE A C 1
ATOM 1412 O O . ILE A 1 183 ? -8.297 -5.319 10.205 1.00 98.94 183 ILE A O 1
ATOM 1416 N N . ILE A 1 184 ? -8.646 -3.144 9.752 1.00 98.94 184 ILE A N 1
ATOM 1417 C CA . ILE A 1 184 ? -7.779 -3.121 8.557 1.00 98.94 184 ILE A CA 1
ATOM 1418 C C . ILE A 1 184 ? -6.362 -3.578 8.920 1.00 98.94 184 ILE A C 1
ATOM 1420 O O . ILE A 1 184 ? -5.812 -4.464 8.263 1.00 98.94 184 ILE A O 1
ATOM 1424 N N . ALA A 1 185 ? -5.784 -3.006 9.982 1.00 98.94 185 ALA A N 1
ATOM 1425 C CA . ALA A 1 185 ? -4.416 -3.303 10.397 1.00 98.94 185 ALA A CA 1
ATOM 1426 C C . ALA A 1 185 ? -4.235 -4.774 10.818 1.00 98.94 185 ALA A C 1
ATOM 1428 O O . ALA A 1 185 ? -3.276 -5.429 10.401 1.00 98.94 185 ALA A O 1
ATOM 1429 N N . LEU A 1 186 ? -5.171 -5.313 11.609 1.00 98.94 186 LEU A N 1
ATOM 1430 C CA . LEU A 1 186 ? -5.148 -6.710 12.054 1.00 98.94 186 LEU A CA 1
ATOM 1431 C C . LEU A 1 186 ? -5.349 -7.680 10.885 1.00 98.94 186 LEU A C 1
ATOM 1433 O O . LEU A 1 186 ? -4.559 -8.609 10.720 1.00 98.94 186 LEU A O 1
ATOM 1437 N N . VAL A 1 187 ? -6.353 -7.436 10.036 1.00 98.88 187 VAL A N 1
ATOM 1438 C CA . VAL A 1 187 ? -6.653 -8.282 8.873 1.00 98.88 187 VAL A CA 1
ATOM 1439 C C . VAL A 1 187 ? -5.489 -8.292 7.883 1.00 98.88 187 VAL A C 1
ATOM 1441 O O . VAL A 1 187 ? -5.160 -9.357 7.357 1.00 98.88 187 VAL A O 1
ATOM 1444 N N . ALA A 1 188 ? -4.838 -7.150 7.641 1.00 98.88 188 ALA A N 1
ATOM 1445 C CA . ALA A 1 188 ? -3.653 -7.083 6.790 1.00 98.88 188 ALA A CA 1
ATOM 1446 C C . ALA A 1 188 ? -2.525 -7.976 7.331 1.00 98.88 188 ALA A C 1
ATOM 1448 O O . ALA A 1 188 ? -1.998 -8.805 6.590 1.00 98.88 188 ALA A O 1
ATOM 1449 N N . ARG A 1 189 ? -2.203 -7.866 8.628 1.00 98.88 189 ARG A N 1
ATOM 1450 C CA . ARG A 1 189 ? -1.174 -8.693 9.278 1.00 98.88 189 ARG A CA 1
ATOM 1451 C C . ARG A 1 189 ? -1.510 -10.171 9.222 1.00 98.88 189 ARG A C 1
ATOM 1453 O O . ARG A 1 189 ? -0.703 -10.968 8.749 1.00 98.88 189 ARG A O 1
ATOM 1460 N N . ASP A 1 190 ? -2.699 -10.533 9.687 1.00 98.88 190 ASP A N 1
ATOM 1461 C CA . ASP A 1 190 ? -3.128 -11.927 9.758 1.00 98.88 190 ASP A CA 1
ATOM 1462 C C . ASP A 1 190 ? -3.155 -12.567 8.366 1.00 98.88 190 ASP A C 1
ATOM 1464 O O . ASP A 1 190 ? -2.753 -13.718 8.214 1.00 98.88 190 ASP A O 1
ATOM 1468 N N . SER A 1 191 ? -3.567 -11.822 7.332 1.00 98.62 191 SER A N 1
ATOM 1469 C CA . SER A 1 191 ? -3.644 -12.353 5.967 1.00 98.62 191 SER A CA 1
ATOM 1470 C C . SER A 1 191 ? -2.264 -12.636 5.388 1.00 98.62 191 SER A C 1
ATOM 1472 O O . SER A 1 191 ? -2.081 -13.679 4.766 1.00 98.62 191 SER A O 1
ATOM 1474 N N . ILE A 1 192 ? -1.289 -11.750 5.617 1.00 98.62 192 ILE A N 1
ATOM 1475 C CA . ILE A 1 192 ? 0.092 -11.954 5.162 1.00 98.62 192 ILE A CA 1
ATOM 1476 C C . ILE A 1 192 ? 0.709 -13.173 5.839 1.00 98.62 192 ILE A C 1
ATOM 1478 O O . ILE A 1 192 ? 1.231 -14.050 5.147 1.00 98.62 192 ILE A O 1
ATOM 1482 N N . VAL A 1 193 ? 0.568 -13.277 7.162 1.00 98.50 193 VAL A N 1
ATOM 1483 C CA . VAL A 1 193 ? 1.061 -14.422 7.941 1.00 98.50 193 VAL A CA 1
ATOM 1484 C C . VAL A 1 193 ? 0.415 -15.725 7.475 1.00 98.50 193 VAL A C 1
ATOM 1486 O O . VAL A 1 193 ? 1.111 -16.710 7.241 1.00 98.50 193 VAL A O 1
ATOM 1489 N N . ALA A 1 194 ? -0.905 -15.739 7.280 1.00 97.69 194 ALA A N 1
ATOM 1490 C CA . ALA A 1 194 ? -1.621 -16.923 6.811 1.00 97.69 194 ALA A CA 1
ATOM 1491 C C . ALA A 1 194 ? -1.208 -17.348 5.389 1.00 97.69 194 ALA A C 1
ATOM 1493 O O . ALA A 1 194 ? -1.313 -18.523 5.038 1.00 97.69 194 ALA A O 1
ATOM 1494 N N . THR A 1 195 ? -0.700 -16.421 4.573 1.00 95.12 195 THR A N 1
ATOM 1495 C CA . THR A 1 195 ? -0.109 -16.723 3.259 1.00 95.12 195 THR A CA 1
ATOM 1496 C C . THR A 1 195 ? 1.399 -16.991 3.293 1.00 95.12 195 THR A C 1
ATOM 1498 O O . THR A 1 195 ? 2.007 -17.134 2.238 1.00 95.12 195 THR A O 1
ATOM 1501 N N . GLY A 1 196 ? 1.998 -17.113 4.481 1.00 94.81 196 GLY A N 1
ATOM 1502 C CA . GLY A 1 196 ? 3.403 -17.486 4.665 1.00 94.81 196 GLY A CA 1
ATOM 1503 C C . GLY A 1 196 ? 4.390 -16.320 4.728 1.00 94.81 196 GLY A C 1
ATOM 1504 O O . GLY A 1 196 ? 5.587 -16.568 4.712 1.00 94.81 196 GLY A O 1
ATOM 1505 N N . GLY A 1 197 ? 3.914 -15.074 4.799 1.00 97.31 197 GLY A N 1
ATOM 1506 C CA . GLY A 1 197 ? 4.763 -13.888 4.923 1.00 97.31 197 GLY A CA 1
ATOM 1507 C C . GLY A 1 197 ? 5.105 -13.497 6.370 1.00 97.31 197 GLY A C 1
ATOM 1508 O O . GLY A 1 197 ? 4.801 -14.232 7.316 1.00 97.31 197 GLY A O 1
ATOM 1509 N N . PRO A 1 198 ? 5.727 -12.318 6.565 1.00 98.00 198 PRO A N 1
ATOM 1510 C CA . PRO A 1 198 ? 6.215 -11.872 7.865 1.00 98.00 198 PRO A CA 1
ATOM 1511 C C . PRO A 1 198 ? 5.096 -11.601 8.871 1.00 98.00 198 PRO A C 1
ATOM 1513 O O . PRO A 1 198 ? 4.031 -11.082 8.539 1.00 98.00 198 PRO A O 1
ATOM 1516 N N . PHE A 1 199 ? 5.396 -11.862 10.143 1.00 98.50 199 PHE A N 1
ATOM 1517 C CA . PHE A 1 199 ? 4.610 -11.379 11.273 1.00 98.50 199 PHE A CA 1
ATOM 1518 C C . PHE A 1 199 ? 5.148 -10.032 11.756 1.00 98.50 199 PHE A C 1
ATOM 1520 O O . PHE A 1 199 ? 6.357 -9.851 11.890 1.00 98.50 199 PHE A O 1
ATOM 1527 N N . TRP A 1 200 ? 4.246 -9.124 12.120 1.00 98.69 200 TRP A N 1
ATOM 1528 C CA . TRP A 1 200 ? 4.575 -7.912 12.865 1.00 98.69 200 TRP A CA 1
ATOM 1529 C C . TRP A 1 200 ? 3.564 -7.670 13.982 1.00 98.69 200 TRP A C 1
ATOM 1531 O O . TRP A 1 200 ? 2.452 -8.219 13.981 1.00 98.69 200 TRP A O 1
ATOM 1541 N N . ASN A 1 201 ? 3.954 -6.862 14.966 1.00 98.50 201 ASN A N 1
ATOM 1542 C CA . ASN A 1 201 ? 3.036 -6.491 16.027 1.00 98.50 201 ASN A CA 1
ATOM 1543 C C . ASN A 1 201 ? 2.030 -5.466 15.509 1.00 98.50 201 ASN A C 1
ATOM 1545 O O . ASN A 1 201 ? 2.383 -4.531 14.801 1.00 98.50 201 ASN A O 1
ATOM 1549 N N . VAL A 1 202 ? 0.775 -5.579 15.933 1.00 98.50 202 VAL A N 1
ATOM 1550 C CA . VAL A 1 202 ? -0.245 -4.571 15.631 1.00 98.50 202 VAL A CA 1
ATOM 1551 C C . VAL A 1 202 ? -0.697 -3.940 16.944 1.00 98.50 202 VAL A C 1
ATOM 1553 O O . VAL A 1 202 ? -1.618 -4.439 17.583 1.00 98.50 202 VAL A O 1
ATOM 1556 N N . PRO A 1 203 ? -0.042 -2.858 17.403 1.00 97.62 203 PRO A N 1
ATOM 1557 C CA . PRO A 1 203 ? -0.600 -2.006 18.443 1.00 97.62 203 PRO A CA 1
ATOM 1558 C C . PRO A 1 203 ? -1.965 -1.487 17.984 1.00 97.62 203 PRO A C 1
ATOM 1560 O O . PRO A 1 203 ? -2.065 -0.906 16.902 1.00 97.62 203 PRO A O 1
ATOM 1563 N N . THR A 1 204 ? -2.997 -1.712 18.791 1.00 98.12 204 THR A N 1
ATOM 1564 C CA . THR A 1 204 ? -4.389 -1.315 18.532 1.00 98.12 204 THR A CA 1
ATOM 1565 C C . THR A 1 204 ? -4.793 -0.150 19.441 1.00 98.12 204 THR A C 1
ATOM 1567 O O . THR A 1 204 ? -4.017 0.283 20.301 1.00 98.12 204 THR A O 1
ATOM 1570 N N . GLY A 1 205 ? -5.982 0.404 19.221 1.00 97.12 205 GLY A N 1
ATOM 1571 C CA . GLY A 1 205 ? -6.495 1.621 19.849 1.00 97.12 205 GLY A CA 1
ATOM 1572 C C . GLY A 1 205 ? -6.707 2.787 18.879 1.00 97.12 205 GLY A C 1
ATOM 1573 O O . GLY A 1 205 ? -6.903 3.913 19.343 1.00 97.12 205 GLY A O 1
ATOM 1574 N N . ARG A 1 206 ? -6.654 2.550 17.559 1.00 98.38 206 ARG A N 1
ATOM 1575 C CA . ARG A 1 206 ? -7.005 3.562 16.551 1.00 98.38 206 ARG A CA 1
ATOM 1576 C C . ARG A 1 206 ? -8.495 3.859 16.639 1.00 98.38 206 ARG A C 1
ATOM 1578 O O . ARG A 1 206 ? -9.293 2.992 17.002 1.00 98.38 206 ARG A O 1
ATOM 1585 N N . ARG A 1 207 ? -8.879 5.072 16.269 1.00 98.38 207 ARG A N 1
ATOM 1586 C CA . ARG A 1 207 ? -10.274 5.466 16.065 1.00 98.38 207 ARG A CA 1
ATOM 1587 C C . ARG A 1 207 ? -10.535 5.738 14.594 1.00 98.38 207 ARG A C 1
ATOM 1589 O O . ARG A 1 207 ? -9.609 5.931 13.815 1.00 98.38 207 ARG A O 1
ATOM 1596 N N . ASP A 1 208 ? -11.809 5.707 14.243 1.00 98.75 208 ASP A N 1
ATOM 1597 C CA . ASP A 1 208 ? -12.288 5.898 12.888 1.00 98.75 208 ASP A CA 1
ATOM 1598 C C . ASP A 1 208 ? -12.440 7.387 12.560 1.00 98.75 208 ASP A C 1
ATOM 1600 O O . ASP A 1 208 ? -13.050 8.148 13.322 1.00 98.75 208 ASP A O 1
ATOM 1604 N N . GLY A 1 209 ? -11.868 7.797 11.430 1.00 97.94 209 GLY A N 1
ATOM 1605 C CA . GLY A 1 209 ? -11.974 9.139 10.878 1.00 97.94 209 GLY A CA 1
ATOM 1606 C C . GLY A 1 209 ? -13.382 9.436 10.367 1.00 97.94 209 GLY A C 1
ATOM 1607 O O . GLY A 1 209 ? -14.148 8.538 10.021 1.00 97.94 209 GLY A O 1
ATOM 1608 N N . LEU A 1 210 ? -13.723 10.724 10.313 1.00 97.19 210 LEU A N 1
ATOM 1609 C CA . LEU A 1 210 ? -15.050 11.204 9.896 1.00 97.19 210 LEU A CA 1
ATOM 1610 C C . LEU A 1 210 ? -15.071 11.737 8.454 1.00 97.19 210 LEU A C 1
ATOM 1612 O O . LEU A 1 210 ? -16.116 12.152 7.960 1.00 97.19 210 LEU A O 1
ATOM 1616 N N . ILE A 1 211 ? -13.910 11.795 7.796 1.00 97.38 211 ILE A N 1
ATOM 1617 C CA . ILE A 1 211 ? -13.719 12.443 6.496 1.00 97.38 211 ILE A CA 1
ATOM 1618 C C . ILE A 1 211 ? -13.050 11.448 5.555 1.00 97.38 211 ILE A C 1
ATOM 1620 O O . ILE A 1 211 ? -12.070 10.816 5.926 1.00 97.38 211 ILE A O 1
ATOM 1624 N N . SER A 1 212 ? -13.567 11.356 4.333 1.00 98.25 212 SER A N 1
ATOM 1625 C CA . SER A 1 212 ? -12.972 10.609 3.227 1.00 98.25 212 SER A CA 1
ATOM 1626 C C . SER A 1 212 ? -13.136 11.436 1.962 1.00 98.25 212 SER A C 1
ATOM 1628 O O . SER A 1 212 ? -14.246 11.885 1.670 1.00 98.25 212 SER A O 1
ATOM 1630 N N . ASN A 1 213 ? -12.049 11.692 1.237 1.00 98.19 213 ASN A N 1
ATOM 1631 C CA . ASN A 1 213 ? -12.054 12.598 0.091 1.00 98.19 213 ASN A CA 1
ATOM 1632 C C . ASN A 1 213 ? -11.214 12.062 -1.077 1.00 98.19 213 ASN A C 1
ATOM 1634 O O . ASN A 1 213 ? -10.011 11.830 -0.949 1.00 98.19 213 ASN A O 1
ATOM 1638 N N . ALA A 1 214 ? -11.832 11.935 -2.253 1.00 98.38 214 ALA A N 1
ATOM 1639 C CA . ALA A 1 214 ? -11.167 11.409 -3.444 1.00 98.38 214 ALA A CA 1
ATOM 1640 C C . ALA A 1 214 ? -9.946 12.232 -3.899 1.00 98.38 214 ALA A C 1
ATOM 1642 O O . ALA A 1 214 ? -8.955 11.666 -4.365 1.00 98.38 214 ALA A O 1
ATOM 1643 N N . SER A 1 215 ? -9.981 13.559 -3.748 1.00 98.31 215 SER A N 1
ATOM 1644 C CA . SER A 1 215 ? -8.851 14.425 -4.104 1.00 98.31 215 SER A CA 1
ATOM 1645 C C . SER A 1 215 ? -7.660 14.217 -3.171 1.00 98.31 215 SER A C 1
ATOM 1647 O O . SER A 1 215 ? -6.512 14.292 -3.616 1.00 98.31 215 SER A O 1
ATOM 1649 N N . GLU A 1 216 ? -7.903 13.933 -1.889 1.00 98.44 216 GLU A N 1
ATOM 1650 C CA . GLU A 1 216 ? -6.828 13.632 -0.940 1.00 98.44 216 GLU A CA 1
ATOM 1651 C C . GLU A 1 216 ? -6.158 12.296 -1.288 1.00 98.44 216 GLU A C 1
ATOM 1653 O O . GLU A 1 216 ? -4.928 12.224 -1.291 1.00 98.44 216 GLU A O 1
ATOM 1658 N N . ALA A 1 217 ? -6.932 11.278 -1.685 1.00 98.38 217 ALA A N 1
ATOM 1659 C CA . ALA A 1 217 ? -6.389 10.016 -2.191 1.00 98.38 217 ALA A CA 1
ATOM 1660 C C . ALA A 1 217 ? -5.500 10.217 -3.430 1.00 98.38 217 ALA A C 1
ATOM 1662 O O . ALA A 1 217 ? -4.381 9.708 -3.470 1.00 98.38 217 ALA A O 1
ATOM 1663 N N . LEU A 1 218 ? -5.950 11.005 -4.414 1.00 97.50 218 LEU A N 1
ATOM 1664 C CA . LEU A 1 218 ? -5.159 11.327 -5.614 1.00 97.50 218 LEU A CA 1
ATOM 1665 C C . LEU A 1 218 ? -3.862 12.081 -5.297 1.00 97.50 218 LEU A C 1
ATOM 1667 O O . LEU A 1 218 ? -2.867 11.912 -5.996 1.00 97.50 218 LEU A O 1
ATOM 1671 N N . THR A 1 219 ? -3.884 12.923 -4.266 1.00 98.00 219 THR A N 1
ATOM 1672 C CA . THR A 1 219 ? -2.742 13.766 -3.894 1.00 98.00 219 THR A CA 1
ATOM 1673 C C . THR A 1 219 ? -1.694 12.991 -3.102 1.00 98.00 219 THR A C 1
ATOM 1675 O O . THR A 1 219 ? -0.500 13.230 -3.268 1.00 98.00 219 THR A O 1
ATOM 1678 N N . ASN A 1 220 ? -2.125 12.090 -2.216 1.00 98.31 220 ASN A N 1
ATOM 1679 C CA . ASN A 1 220 ? -1.229 11.496 -1.227 1.00 98.31 220 ASN A CA 1
ATOM 1680 C C . ASN A 1 220 ? -0.796 10.060 -1.545 1.00 98.31 220 ASN A C 1
ATOM 1682 O O . ASN A 1 220 ? 0.241 9.629 -1.039 1.00 98.31 220 ASN A O 1
ATOM 1686 N N . ILE A 1 221 ? -1.550 9.311 -2.356 1.00 98.62 221 ILE A N 1
ATOM 1687 C CA . ILE A 1 221 ? -1.178 7.938 -2.716 1.00 98.62 221 ILE A CA 1
ATOM 1688 C C . ILE A 1 221 ? -0.198 7.977 -3.897 1.00 98.62 221 ILE A C 1
ATOM 1690 O O . ILE A 1 221 ? -0.546 8.502 -4.958 1.00 98.62 221 ILE A O 1
ATOM 1694 N N . PRO A 1 222 ? 1.009 7.395 -3.766 1.00 98.25 222 PRO A N 1
ATOM 1695 C CA . PRO A 1 222 ? 1.958 7.347 -4.868 1.00 98.25 222 PRO A CA 1
ATOM 1696 C C . PRO A 1 222 ? 1.391 6.621 -6.093 1.00 98.25 222 PRO A C 1
ATOM 1698 O O . PRO A 1 222 ? 0.909 5.492 -6.006 1.00 98.25 222 PRO A O 1
ATOM 1701 N N . ALA A 1 223 ? 1.483 7.256 -7.262 1.00 98.31 223 ALA A N 1
ATOM 1702 C CA . ALA A 1 223 ? 1.087 6.642 -8.525 1.00 98.31 223 ALA A CA 1
ATOM 1703 C C . ALA A 1 223 ? 2.124 5.596 -8.988 1.00 98.31 223 ALA A C 1
ATOM 1705 O O . ALA A 1 223 ? 3.322 5.796 -8.761 1.00 98.31 223 ALA A O 1
ATOM 1706 N N . PRO A 1 224 ? 1.723 4.555 -9.744 1.00 98.19 224 PRO A N 1
ATOM 1707 C CA . PRO A 1 224 ? 2.656 3.579 -10.328 1.00 98.19 224 PRO A CA 1
ATOM 1708 C C . PRO A 1 224 ? 3.640 4.203 -11.337 1.00 98.19 224 PRO A C 1
ATOM 1710 O O . PRO A 1 224 ? 4.657 3.599 -11.675 1.00 98.19 224 PRO A O 1
ATOM 1713 N N . THR A 1 225 ? 3.348 5.415 -11.821 1.00 98.06 225 THR A N 1
ATOM 1714 C CA . THR A 1 225 ? 4.188 6.222 -12.722 1.00 98.06 225 THR A CA 1
ATOM 1715 C C . THR A 1 225 ? 5.127 7.188 -11.988 1.00 98.06 225 THR A C 1
ATOM 1717 O O . THR A 1 225 ? 5.828 7.971 -12.626 1.00 98.06 225 THR A O 1
ATOM 1720 N N . SER A 1 226 ? 5.124 7.194 -10.652 1.00 98.31 226 SER A N 1
ATOM 1721 C CA . SER A 1 226 ? 5.925 8.135 -9.861 1.00 98.31 226 SER A CA 1
ATOM 1722 C C . SER A 1 226 ? 7.423 7.905 -10.059 1.00 98.31 226 SER A C 1
ATOM 1724 O O . SER A 1 226 ? 7.891 6.770 -10.132 1.00 98.31 226 SER A O 1
ATOM 1726 N N . ASN A 1 227 ? 8.188 8.997 -10.108 1.00 98.50 227 ASN A N 1
ATOM 1727 C CA . ASN A 1 227 ? 9.647 8.948 -10.044 1.00 98.50 227 ASN A CA 1
ATOM 1728 C C . ASN A 1 227 ? 10.135 8.881 -8.585 1.00 98.50 227 ASN A C 1
ATOM 1730 O O . ASN A 1 227 ? 9.360 9.077 -7.649 1.00 98.50 227 ASN A O 1
ATOM 1734 N N . PHE A 1 228 ? 11.434 8.649 -8.394 1.00 98.69 228 PHE A N 1
ATOM 1735 C CA . PHE A 1 228 ? 12.016 8.464 -7.064 1.00 98.69 228 PHE A CA 1
ATOM 1736 C C . PHE A 1 228 ? 11.808 9.673 -6.140 1.00 98.69 228 PHE A C 1
ATOM 1738 O O . PHE A 1 228 ? 11.437 9.500 -4.983 1.00 98.69 228 PHE A O 1
ATOM 1745 N N . SER A 1 229 ? 11.977 10.898 -6.652 1.00 98.69 229 SER A N 1
ATOM 1746 C CA . SER A 1 229 ? 11.800 12.129 -5.869 1.00 98.69 229 SER A CA 1
ATOM 1747 C C . SER A 1 229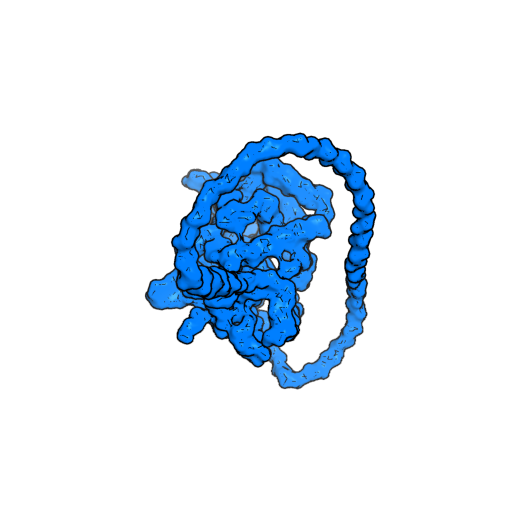 ? 10.375 12.289 -5.331 1.00 98.69 229 SER A C 1
ATOM 1749 O O . SER A 1 229 ? 10.196 12.713 -4.191 1.00 98.69 229 SER A O 1
ATOM 1751 N N . ILE A 1 230 ? 9.360 11.918 -6.119 1.00 98.69 230 ILE A N 1
ATOM 1752 C CA . ILE A 1 230 ? 7.960 11.915 -5.671 1.00 98.69 230 ILE A CA 1
ATOM 1753 C C . ILE A 1 230 ? 7.751 10.841 -4.601 1.00 98.69 230 ILE A C 1
ATOM 1755 O O . ILE A 1 230 ? 7.169 11.134 -3.558 1.00 98.69 230 ILE A O 1
ATOM 1759 N N . LEU A 1 231 ? 8.254 9.621 -4.828 1.00 98.88 231 LEU A N 1
ATOM 1760 C CA . LEU A 1 231 ? 8.114 8.512 -3.879 1.00 98.88 231 LEU A CA 1
ATOM 1761 C C . LEU A 1 231 ? 8.679 8.876 -2.502 1.00 98.88 231 LEU A C 1
ATOM 1763 O O . LEU A 1 231 ? 7.968 8.790 -1.503 1.00 98.88 231 LEU A O 1
ATOM 1767 N N . ILE A 1 232 ? 9.930 9.341 -2.450 1.00 98.75 232 ILE A N 1
ATOM 1768 C CA . ILE A 1 232 ? 10.578 9.671 -1.178 1.00 98.75 232 ILE A CA 1
ATOM 1769 C C . ILE A 1 232 ? 9.918 10.869 -0.487 1.00 98.75 232 ILE A C 1
ATOM 1771 O O . ILE A 1 232 ? 9.808 10.882 0.737 1.00 98.75 232 ILE A O 1
ATOM 1775 N N . SER A 1 233 ? 9.416 11.849 -1.247 1.00 98.75 233 SER A N 1
ATOM 1776 C CA . SER A 1 233 ? 8.689 12.986 -0.676 1.00 98.75 233 SER A CA 1
ATOM 1777 C C . SER A 1 233 ? 7.357 12.563 -0.056 1.00 98.75 233 SER A C 1
ATOM 1779 O O . SER A 1 233 ? 7.052 12.992 1.054 1.00 98.75 233 SER A O 1
ATOM 1781 N N . LEU A 1 234 ? 6.572 11.717 -0.733 1.00 98.69 234 LEU A N 1
ATOM 1782 C CA . LEU A 1 234 ? 5.280 11.255 -0.216 1.00 98.69 234 LEU A CA 1
ATOM 1783 C C . LEU A 1 234 ? 5.444 10.388 1.038 1.00 98.69 234 LEU A C 1
ATOM 1785 O O . LEU A 1 234 ? 4.694 10.566 1.994 1.00 98.69 234 LEU A O 1
ATOM 1789 N N . PHE A 1 235 ? 6.451 9.512 1.074 1.00 98.81 235 PHE A N 1
ATOM 1790 C CA . PHE A 1 235 ? 6.785 8.744 2.279 1.00 98.81 235 PHE A CA 1
ATOM 1791 C C . PHE A 1 235 ? 7.264 9.661 3.413 1.00 98.81 235 PHE A C 1
ATOM 1793 O O . PHE A 1 235 ? 6.766 9.560 4.538 1.00 98.81 235 PHE A O 1
ATOM 1800 N N . GLY A 1 236 ? 8.134 10.628 3.107 1.00 98.69 236 GLY A N 1
ATOM 1801 C CA . GLY A 1 236 ? 8.616 11.619 4.070 1.00 98.69 236 GLY A CA 1
ATOM 1802 C C . GLY A 1 236 ? 7.490 12.441 4.703 1.00 98.69 236 GLY A C 1
ATOM 1803 O O . GLY A 1 236 ? 7.499 12.662 5.913 1.00 98.69 236 GLY A O 1
ATOM 1804 N N . ASN A 1 237 ? 6.459 12.800 3.930 1.00 98.38 237 ASN A N 1
ATOM 1805 C CA . ASN A 1 237 ? 5.261 13.489 4.431 1.00 98.38 237 ASN A CA 1
ATOM 1806 C C . ASN A 1 237 ? 4.464 12.657 5.452 1.00 98.38 237 ASN A C 1
ATOM 1808 O O . ASN A 1 237 ? 3.661 13.207 6.205 1.00 98.38 237 ASN A O 1
ATOM 1812 N N . LYS A 1 238 ? 4.678 11.338 5.489 1.00 98.31 238 LYS A N 1
ATOM 1813 C CA . LYS A 1 238 ? 4.101 10.412 6.473 1.00 98.31 238 LYS A CA 1
ATOM 1814 C C . LYS A 1 238 ? 5.081 10.049 7.592 1.00 98.31 238 LYS A C 1
ATOM 1816 O O . LYS A 1 238 ? 4.778 9.195 8.416 1.00 98.31 238 LYS A O 1
ATOM 1821 N N . GLY A 1 239 ? 6.249 10.692 7.647 1.00 98.19 239 GLY A N 1
ATOM 1822 C CA . GLY A 1 239 ? 7.303 10.371 8.611 1.00 98.19 239 GLY A CA 1
ATOM 1823 C C . GLY A 1 239 ? 8.007 9.039 8.327 1.00 98.19 239 GLY A C 1
ATOM 1824 O O . GLY A 1 239 ? 8.660 8.488 9.216 1.00 98.19 239 GLY A O 1
ATOM 1825 N N . LEU A 1 240 ? 7.868 8.514 7.109 1.00 98.75 240 LEU A N 1
ATOM 1826 C CA . LEU A 1 240 ? 8.524 7.300 6.637 1.00 98.75 240 LEU A CA 1
ATOM 1827 C C . LEU A 1 240 ? 9.768 7.685 5.832 1.00 98.75 240 LEU A C 1
ATOM 1829 O O . LEU A 1 240 ? 9.734 8.604 5.018 1.00 98.75 240 LEU A O 1
ATOM 1833 N N . ASP A 1 241 ? 10.885 7.020 6.102 1.00 98.69 241 ASP A N 1
ATOM 1834 C CA . ASP A 1 241 ? 12.178 7.359 5.510 1.00 98.69 241 ASP A CA 1
ATOM 1835 C C . ASP A 1 241 ? 12.494 6.502 4.271 1.00 98.69 241 ASP A C 1
ATOM 1837 O O . ASP A 1 241 ? 11.660 5.743 3.772 1.00 98.69 241 ASP A O 1
ATOM 1841 N N . LEU A 1 242 ? 13.714 6.643 3.742 1.00 98.81 242 LEU A N 1
ATOM 1842 C CA . LEU A 1 242 ? 14.170 5.883 2.578 1.00 98.81 242 LEU A CA 1
ATOM 1843 C C . LEU A 1 242 ? 14.100 4.368 2.801 1.00 98.81 242 LEU A C 1
ATOM 1845 O O . LEU A 1 242 ? 13.743 3.629 1.884 1.00 98.81 242 LEU A O 1
ATOM 1849 N N . LYS A 1 243 ? 14.431 3.900 4.006 1.00 98.88 243 LYS A N 1
ATOM 1850 C CA . LYS A 1 243 ? 14.404 2.475 4.325 1.00 98.88 243 LYS A CA 1
ATOM 1851 C C . LYS A 1 243 ? 12.968 1.960 4.308 1.00 98.88 243 LYS A C 1
ATOM 1853 O O . LYS A 1 243 ? 12.719 0.900 3.741 1.00 98.88 243 LYS A O 1
ATOM 1858 N N . ASP A 1 244 ? 12.027 2.737 4.844 1.00 98.94 244 ASP A N 1
ATOM 1859 C CA . ASP A 1 244 ? 10.602 2.397 4.798 1.00 98.94 244 ASP A CA 1
ATOM 1860 C C . ASP A 1 244 ? 10.056 2.363 3.372 1.00 98.94 244 ASP A C 1
ATOM 1862 O O . ASP A 1 244 ? 9.325 1.436 3.033 1.00 98.94 244 ASP A O 1
ATOM 1866 N N . LEU A 1 245 ? 10.428 3.331 2.524 1.00 98.88 245 LEU A N 1
ATOM 1867 C CA . LEU A 1 245 ? 10.060 3.323 1.105 1.00 98.88 245 LEU A CA 1
ATOM 1868 C C . LEU A 1 245 ? 10.482 2.015 0.434 1.00 98.88 245 LEU A C 1
ATOM 1870 O O . LEU A 1 245 ? 9.677 1.377 -0.246 1.00 98.88 245 LEU A O 1
ATOM 1874 N N . ILE A 1 246 ? 11.731 1.604 0.638 1.00 98.88 246 ILE A N 1
ATOM 1875 C CA . ILE A 1 246 ? 12.284 0.407 0.004 1.00 98.88 246 ILE A CA 1
ATOM 1876 C C . ILE A 1 246 ? 11.599 -0.845 0.547 1.00 98.88 246 ILE A C 1
ATOM 1878 O O . ILE A 1 246 ? 11.071 -1.624 -0.242 1.00 98.88 246 ILE A O 1
ATOM 1882 N N . LEU A 1 247 ? 11.548 -1.005 1.873 1.00 98.88 247 LEU A N 1
ATOM 1883 C CA . LEU A 1 247 ? 10.978 -2.189 2.512 1.00 98.88 247 LEU A CA 1
ATOM 1884 C C . LEU A 1 247 ? 9.493 -2.353 2.191 1.00 98.88 247 LEU A C 1
ATOM 1886 O O . LEU A 1 247 ? 9.085 -3.439 1.792 1.00 98.88 247 LEU A O 1
ATOM 1890 N N . LEU A 1 248 ? 8.693 -1.287 2.300 1.00 98.88 248 LEU A N 1
ATOM 1891 C CA . LEU A 1 248 ? 7.254 -1.348 2.026 1.00 98.88 248 LEU A CA 1
ATOM 1892 C C . LEU A 1 248 ? 6.954 -1.581 0.539 1.00 98.88 248 LEU A C 1
ATOM 1894 O O . LEU A 1 248 ? 5.974 -2.256 0.229 1.00 98.88 248 LEU A O 1
ATOM 1898 N N . SER A 1 249 ? 7.824 -1.130 -0.375 1.00 98.88 249 SER A N 1
ATOM 1899 C CA . SER A 1 249 ? 7.730 -1.503 -1.798 1.00 98.88 249 SER A CA 1
ATOM 1900 C C . SER A 1 249 ? 7.886 -3.014 -2.010 1.00 98.88 249 SER A C 1
ATOM 1902 O O . SER A 1 249 ? 7.291 -3.572 -2.929 1.00 98.88 249 SER A O 1
ATOM 1904 N N . GLY A 1 250 ? 8.595 -3.703 -1.108 1.00 98.62 250 GLY A N 1
ATOM 1905 C CA . GLY A 1 250 ? 8.695 -5.161 -1.072 1.00 98.62 250 GLY A CA 1
ATOM 1906 C C . GLY A 1 250 ? 7.353 -5.889 -1.014 1.00 98.62 250 GLY A C 1
ATOM 1907 O O . GLY A 1 250 ? 7.286 -7.033 -1.446 1.00 98.62 250 GLY A O 1
ATOM 1908 N N . ALA A 1 251 ? 6.262 -5.240 -0.583 1.00 98.75 251 ALA A N 1
ATOM 1909 C CA . ALA A 1 251 ? 4.920 -5.825 -0.626 1.00 98.75 251 ALA A CA 1
ATOM 1910 C C . ALA A 1 251 ? 4.459 -6.192 -2.054 1.00 98.75 251 ALA A C 1
ATOM 1912 O O . ALA A 1 251 ? 3.581 -7.041 -2.211 1.00 98.75 251 ALA A O 1
ATOM 1913 N N . HIS A 1 252 ? 5.068 -5.610 -3.097 1.00 98.69 252 HIS A N 1
ATOM 1914 C CA . HIS A 1 252 ? 4.831 -5.978 -4.498 1.00 98.69 252 HIS A CA 1
ATOM 1915 C C . HIS A 1 252 ? 5.337 -7.386 -4.873 1.00 98.69 252 HIS A C 1
ATOM 1917 O O . HIS A 1 252 ? 5.075 -7.836 -5.988 1.00 98.69 252 HIS A O 1
ATOM 1923 N N . THR A 1 253 ? 5.994 -8.113 -3.959 1.00 98.56 253 THR A N 1
ATOM 1924 C CA . THR A 1 253 ? 6.316 -9.544 -4.130 1.00 98.56 253 THR A CA 1
ATOM 1925 C C . THR A 1 253 ? 5.073 -10.434 -4.237 1.00 98.56 253 THR A C 1
ATOM 1927 O O . THR A 1 253 ? 5.121 -11.491 -4.854 1.00 98.56 253 THR A O 1
ATOM 1930 N N . ILE A 1 254 ? 3.916 -9.991 -3.725 1.00 97.94 254 ILE A N 1
ATOM 1931 C CA . ILE A 1 254 ? 2.641 -10.697 -3.894 1.00 97.94 254 ILE A CA 1
ATOM 1932 C C . ILE A 1 254 ? 1.611 -9.862 -4.650 1.00 97.94 254 ILE A C 1
ATOM 1934 O O . ILE A 1 254 ? 1.559 -8.643 -4.542 1.00 97.94 254 ILE A O 1
ATOM 1938 N N . GLY A 1 255 ? 0.698 -10.535 -5.348 1.00 96.56 255 GLY A N 1
ATOM 1939 C CA . GLY A 1 255 ? -0.456 -9.908 -5.988 1.00 96.56 255 GLY A CA 1
ATOM 1940 C C . GLY A 1 255 ? -0.266 -9.587 -7.469 1.00 96.56 255 GLY A C 1
ATOM 1941 O O . GLY A 1 255 ? 0.562 -10.168 -8.170 1.00 96.56 255 GLY A O 1
ATOM 1942 N N . VAL A 1 256 ? -1.131 -8.711 -7.977 1.00 97.25 256 VAL A N 1
ATOM 1943 C CA . VAL A 1 256 ? -1.254 -8.415 -9.410 1.00 97.25 256 VAL A CA 1
ATOM 1944 C C . VAL A 1 256 ? -1.428 -6.917 -9.650 1.00 97.25 256 VAL A C 1
ATOM 1946 O O . VAL A 1 256 ? -2.031 -6.222 -8.836 1.00 97.25 256 VAL A O 1
ATOM 1949 N N . GLY A 1 257 ? -0.937 -6.442 -10.792 1.00 96.44 257 GLY A N 1
ATOM 1950 C CA . GLY A 1 257 ? -1.208 -5.119 -11.345 1.00 96.44 257 GLY A CA 1
ATOM 1951 C C . GLY A 1 257 ? -2.112 -5.207 -12.575 1.00 96.44 257 GLY A C 1
ATOM 1952 O O . GLY A 1 257 ? -2.194 -6.247 -13.226 1.00 96.44 257 GLY A O 1
ATOM 1953 N N . HIS A 1 258 ? -2.783 -4.111 -12.917 1.00 96.31 258 HIS A N 1
ATOM 1954 C CA . HIS A 1 258 ? -3.548 -4.007 -14.162 1.00 96.31 258 HIS A CA 1
ATOM 1955 C C . HIS A 1 258 ? -2.688 -3.387 -15.262 1.00 96.31 258 HIS A C 1
ATOM 1957 O O . HIS A 1 258 ? -1.872 -2.509 -14.981 1.00 96.31 258 HIS A O 1
ATOM 1963 N N . CYS A 1 259 ? -2.897 -3.792 -16.518 1.00 97.69 259 CYS A N 1
ATOM 1964 C CA . CYS A 1 259 ? -2.176 -3.221 -17.661 1.00 97.69 259 CYS A CA 1
ATOM 1965 C C . CYS A 1 259 ? -2.254 -1.688 -17.706 1.00 97.69 259 CYS A C 1
ATOM 1967 O O . CYS A 1 259 ? -1.246 -1.038 -17.973 1.00 97.69 259 CYS A O 1
ATOM 1969 N N . SER A 1 260 ? -3.398 -1.099 -17.357 1.00 95.88 260 SER A N 1
ATOM 1970 C CA . SER A 1 260 ? -3.587 0.357 -17.287 1.00 95.88 260 SER A CA 1
ATOM 1971 C C . SER A 1 260 ? -2.611 1.075 -16.348 1.00 95.88 260 SER A C 1
ATOM 1973 O O . SER A 1 260 ? -2.333 2.253 -16.547 1.00 95.88 260 SER A O 1
ATOM 1975 N N . SER A 1 261 ? -2.054 0.387 -15.349 1.00 96.62 261 SER A N 1
ATOM 1976 C CA . SER A 1 261 ? -1.109 0.967 -14.390 1.00 96.62 261 SER A CA 1
ATOM 1977 C C . SER A 1 261 ? 0.315 1.120 -14.941 1.00 96.62 261 SER A C 1
ATOM 1979 O O . SER A 1 261 ? 1.117 1.825 -14.335 1.00 96.62 261 SER A O 1
ATOM 1981 N N . PHE A 1 262 ? 0.657 0.464 -16.057 1.00 97.62 262 PHE A N 1
ATOM 1982 C CA . PHE A 1 262 ? 2.022 0.476 -16.607 1.00 97.62 262 PHE A CA 1
ATOM 1983 C C . PHE A 1 262 ? 2.101 0.412 -18.143 1.00 97.62 262 PHE A C 1
ATOM 1985 O O 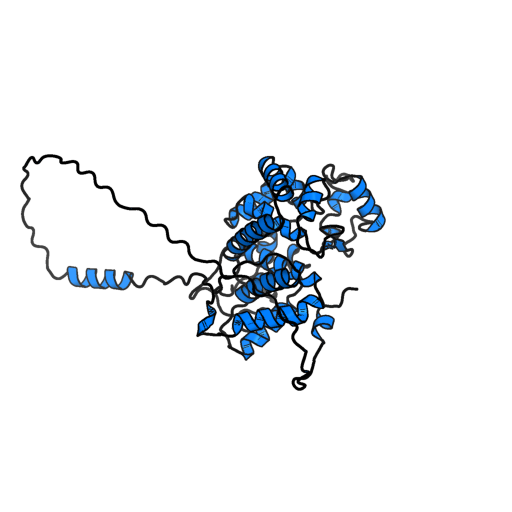. PHE A 1 262 ? 3.202 0.401 -18.691 1.00 97.62 262 PHE A O 1
ATOM 1992 N N . SER A 1 263 ? 0.979 0.392 -18.871 1.00 97.56 263 SER A N 1
ATOM 1993 C CA . SER A 1 263 ? 0.964 0.282 -20.339 1.00 97.56 263 SER A CA 1
ATOM 1994 C C . SER A 1 263 ? 1.665 1.452 -21.036 1.00 97.56 263 SER A C 1
ATOM 1996 O O . SER A 1 263 ? 2.244 1.260 -22.108 1.00 97.56 263 SER A O 1
ATOM 1998 N N . SER A 1 264 ? 1.708 2.634 -20.410 1.00 97.38 264 SER A N 1
ATOM 1999 C CA . SER A 1 264 ? 2.513 3.769 -20.876 1.00 97.38 264 SER A CA 1
ATOM 2000 C C . SER A 1 264 ? 3.994 3.403 -20.993 1.00 97.38 264 SER A C 1
ATOM 2002 O O . SER A 1 264 ? 4.615 3.738 -21.995 1.00 97.38 264 SER A O 1
ATOM 2004 N N . ARG A 1 265 ? 4.544 2.611 -20.061 1.00 98.19 265 ARG A N 1
ATOM 2005 C CA . ARG A 1 265 ? 5.931 2.118 -20.130 1.00 98.19 265 ARG A CA 1
ATOM 2006 C C . ARG A 1 265 ? 6.179 1.214 -21.330 1.00 98.19 265 ARG A C 1
ATOM 2008 O O . ARG A 1 265 ? 7.307 1.106 -21.798 1.00 98.19 265 ARG A O 1
ATOM 2015 N N . LEU A 1 266 ? 5.148 0.529 -21.819 1.00 98.38 266 LEU A N 1
ATOM 2016 C CA . LEU A 1 266 ? 5.269 -0.368 -22.962 1.00 98.38 266 LEU A CA 1
ATOM 2017 C C . LEU A 1 266 ? 5.158 0.398 -24.284 1.00 98.38 266 LEU A C 1
ATOM 2019 O O . LEU A 1 266 ? 5.898 0.090 -25.217 1.00 98.38 266 LEU A O 1
ATOM 2023 N N . TYR A 1 267 ? 4.248 1.364 -24.384 1.00 98.00 267 TYR A N 1
ATOM 2024 C CA . TYR A 1 267 ? 3.827 1.901 -25.682 1.00 98.00 267 TYR A CA 1
ATOM 2025 C C . TYR A 1 267 ? 4.006 3.406 -25.866 1.00 98.00 267 TYR A C 1
ATOM 2027 O O . TYR A 1 267 ? 3.957 3.853 -27.008 1.00 98.00 267 TYR A O 1
ATOM 2035 N N . ASN A 1 268 ? 4.127 4.195 -24.797 1.00 97.31 268 ASN A N 1
ATOM 2036 C CA . ASN A 1 268 ? 4.128 5.651 -24.905 1.00 97.31 268 ASN A CA 1
ATOM 2037 C C . ASN A 1 268 ? 4.792 6.340 -23.701 1.00 97.31 268 ASN A C 1
ATOM 2039 O O . ASN A 1 268 ? 4.173 7.175 -23.041 1.00 97.31 268 ASN A O 1
ATOM 2043 N N . PHE A 1 269 ? 6.026 5.959 -23.378 1.00 97.31 269 PHE A N 1
ATOM 2044 C CA . PHE A 1 269 ? 6.672 6.360 -22.129 1.00 97.31 269 PHE A CA 1
ATOM 2045 C C . PHE A 1 269 ? 6.947 7.866 -22.056 1.00 97.31 269 PHE A C 1
ATOM 2047 O O . PHE A 1 269 ? 6.659 8.489 -21.037 1.00 97.31 269 PHE A O 1
ATOM 2054 N N . THR A 1 270 ? 7.440 8.472 -23.142 1.00 96.00 270 THR A N 1
ATOM 2055 C CA . THR A 1 270 ? 7.690 9.924 -23.220 1.00 96.00 270 THR A CA 1
ATOM 2056 C C . THR A 1 270 ? 6.598 10.689 -23.969 1.00 96.00 270 THR A C 1
ATOM 2058 O O . THR A 1 270 ? 6.737 11.889 -24.210 1.00 96.00 270 THR A O 1
ATOM 2061 N N . GLY A 1 271 ? 5.507 10.019 -24.354 1.00 95.38 271 GLY A N 1
ATOM 2062 C CA . GLY A 1 271 ? 4.443 10.617 -25.165 1.00 95.38 271 GLY A CA 1
ATOM 2063 C C . GLY A 1 271 ? 4.691 10.565 -26.679 1.00 95.38 271 GLY A C 1
ATOM 2064 O O . GLY A 1 271 ? 3.945 11.191 -27.430 1.00 95.38 271 GLY A O 1
ATOM 2065 N N . LYS A 1 272 ? 5.726 9.844 -27.140 1.00 95.81 272 LYS A N 1
ATOM 2066 C CA . LYS A 1 272 ? 6.142 9.781 -28.554 1.00 95.81 272 LYS A CA 1
ATOM 2067 C C . LYS A 1 272 ? 5.992 8.395 -29.193 1.00 95.81 272 LYS A C 1
ATOM 2069 O O . LYS A 1 272 ? 6.563 8.152 -30.253 1.00 95.81 272 LYS A O 1
ATOM 2074 N N . GLY A 1 273 ? 5.237 7.490 -28.573 1.00 95.75 273 GLY A N 1
ATOM 2075 C CA . GLY A 1 273 ? 5.084 6.113 -29.055 1.00 95.75 273 GLY A CA 1
ATOM 2076 C C . GLY A 1 273 ? 6.288 5.214 -28.746 1.00 95.75 273 GLY A C 1
ATOM 2077 O O . GLY A 1 273 ? 6.601 4.306 -29.514 1.00 95.75 273 GLY A O 1
ATOM 2078 N N . ASP A 1 274 ? 7.001 5.493 -27.656 1.00 96.62 274 ASP A N 1
ATOM 2079 C CA . ASP A 1 274 ? 8.241 4.838 -27.244 1.00 96.62 274 ASP A CA 1
ATOM 2080 C C . ASP A 1 274 ? 8.070 3.923 -26.019 1.00 96.62 274 ASP A C 1
ATOM 2082 O O . ASP A 1 274 ? 7.139 4.060 -25.225 1.00 96.62 274 ASP A O 1
ATOM 2086 N N . GLN A 1 275 ? 8.991 2.970 -25.860 1.00 98.00 275 GLN A N 1
ATOM 2087 C CA . GLN A 1 275 ? 9.064 2.090 -24.692 1.00 98.00 275 GLN A CA 1
ATOM 2088 C C . GLN A 1 275 ? 10.011 2.678 -23.642 1.00 98.00 275 GLN A C 1
ATOM 2090 O O . GLN A 1 275 ? 11.061 3.214 -23.989 1.00 98.00 275 GLN A O 1
ATOM 2095 N N . ASP A 1 276 ? 9.680 2.498 -22.365 1.00 98.31 276 ASP A N 1
ATOM 2096 C CA . ASP A 1 276 ? 10.528 2.874 -21.237 1.00 98.31 276 ASP A CA 1
ATOM 2097 C C . ASP A 1 276 ? 11.914 2.204 -21.345 1.00 98.31 276 ASP A C 1
ATOM 2099 O O . ASP A 1 276 ? 12.012 0.972 -21.272 1.00 98.31 276 ASP A O 1
ATOM 2103 N N . PRO A 1 277 ? 13.002 2.984 -21.491 1.00 97.25 277 PRO A N 1
ATOM 2104 C CA . PRO A 1 277 ? 14.347 2.441 -21.635 1.00 97.25 277 PRO A CA 1
ATOM 2105 C C . PRO A 1 277 ? 14.884 1.816 -20.343 1.00 97.25 277 PRO A C 1
ATOM 2107 O O . PRO A 1 277 ? 15.882 1.099 -20.401 1.00 97.25 277 PRO A O 1
ATOM 2110 N N . SER A 1 278 ? 14.253 2.066 -19.189 1.00 97.25 278 SER A N 1
ATOM 2111 C CA . SER A 1 278 ? 14.590 1.445 -17.904 1.00 97.25 278 SER A CA 1
ATOM 2112 C C . SER A 1 278 ? 13.962 0.061 -17.723 1.00 97.25 278 SER A C 1
ATOM 2114 O O . SER A 1 278 ? 14.397 -0.684 -16.849 1.00 97.25 278 SER A O 1
ATOM 2116 N N . LEU A 1 279 ? 13.004 -0.338 -18.564 1.00 98.50 279 LEU A N 1
ATOM 2117 C CA . LEU A 1 279 ? 12.385 -1.665 -18.532 1.00 98.50 279 LEU A CA 1
ATOM 2118 C C . LEU A 1 279 ? 13.191 -2.648 -19.389 1.00 98.50 279 LEU A C 1
ATOM 2120 O O . LEU A 1 279 ? 13.586 -2.314 -20.505 1.00 98.50 279 LEU A O 1
ATOM 2124 N N . ASP A 1 280 ? 13.497 -3.835 -18.870 1.00 98.69 280 ASP A N 1
ATOM 2125 C CA . ASP A 1 280 ? 14.172 -4.895 -19.632 1.00 98.69 280 ASP A CA 1
ATOM 2126 C C . ASP A 1 280 ? 13.427 -5.200 -20.946 1.00 98.69 280 ASP A C 1
ATOM 2128 O O . ASP A 1 280 ? 12.207 -5.385 -20.955 1.00 98.69 280 ASP A O 1
ATOM 2132 N N . SER A 1 281 ? 14.145 -5.218 -22.072 1.00 98.31 281 SER A N 1
ATOM 2133 C CA . SER A 1 281 ? 13.524 -5.241 -23.404 1.00 98.31 281 SER A CA 1
ATOM 2134 C C . SER A 1 281 ? 12.851 -6.576 -23.722 1.00 98.31 281 SER A C 1
ATOM 2136 O O . SER A 1 281 ? 11.780 -6.586 -24.333 1.00 98.31 281 SER A O 1
ATOM 2138 N N . GLU A 1 282 ? 13.430 -7.689 -23.269 1.00 98.38 282 GLU A N 1
ATOM 2139 C CA . GLU A 1 282 ? 12.837 -9.021 -23.401 1.00 98.38 282 GLU A CA 1
ATOM 2140 C C . GLU A 1 282 ? 11.568 -9.135 -22.549 1.00 98.38 282 GLU A C 1
ATOM 2142 O O . GLU A 1 282 ? 10.524 -9.582 -23.034 1.00 98.38 282 GLU A O 1
ATOM 2147 N N . TYR A 1 283 ? 11.624 -8.664 -21.300 1.00 98.38 283 TYR A N 1
ATOM 2148 C CA . TYR A 1 283 ? 10.455 -8.640 -20.429 1.00 98.38 283 TYR A CA 1
ATOM 2149 C C . TYR A 1 283 ? 9.323 -7.781 -21.008 1.00 98.38 283 TYR A C 1
ATOM 2151 O O . TYR A 1 283 ? 8.177 -8.232 -21.084 1.00 98.38 283 TYR A O 1
ATOM 2159 N N . ALA A 1 284 ? 9.636 -6.588 -21.518 1.00 98.50 284 ALA A N 1
ATOM 2160 C CA . ALA A 1 284 ? 8.661 -5.734 -22.187 1.00 98.50 284 ALA A CA 1
ATOM 2161 C C . ALA A 1 284 ? 8.043 -6.413 -23.424 1.00 98.50 284 ALA A C 1
ATOM 2163 O O . ALA A 1 284 ? 6.824 -6.376 -23.604 1.00 98.50 284 ALA A O 1
ATOM 2164 N N . ALA A 1 285 ? 8.849 -7.080 -24.258 1.00 98.38 285 ALA A N 1
ATOM 2165 C CA . ALA A 1 285 ? 8.358 -7.827 -25.417 1.00 98.38 285 ALA A CA 1
ATOM 2166 C C . ALA A 1 285 ? 7.431 -8.990 -25.011 1.00 98.38 285 ALA A C 1
ATOM 2168 O O . ALA A 1 285 ? 6.409 -9.242 -25.662 1.00 98.38 285 ALA A O 1
ATOM 2169 N N . ASN A 1 286 ? 7.733 -9.676 -23.905 1.00 98.06 286 ASN A N 1
ATOM 2170 C CA . ASN A 1 286 ? 6.864 -10.711 -23.351 1.00 98.06 286 ASN A CA 1
ATOM 2171 C C . ASN A 1 286 ? 5.513 -10.132 -22.898 1.00 98.06 286 ASN A C 1
ATOM 2173 O O . ASN A 1 286 ? 4.464 -10.632 -23.311 1.00 98.06 286 ASN A O 1
ATOM 2177 N N . LEU A 1 287 ? 5.530 -9.032 -22.138 1.00 98.19 287 LEU A N 1
ATOM 2178 C CA . LEU A 1 287 ? 4.316 -8.348 -21.685 1.00 98.19 287 LEU A CA 1
ATOM 2179 C C . LEU A 1 287 ? 3.440 -7.907 -22.865 1.00 98.19 287 LEU A C 1
ATOM 2181 O O . LEU A 1 287 ? 2.243 -8.199 -22.870 1.00 98.19 287 LEU A O 1
ATOM 2185 N N . LYS A 1 288 ? 4.035 -7.289 -23.896 1.00 97.94 288 LYS A N 1
ATOM 2186 C CA . LYS A 1 288 ? 3.332 -6.872 -25.121 1.00 97.94 288 LYS A CA 1
ATOM 2187 C C . LYS A 1 288 ? 2.719 -8.048 -25.879 1.00 97.94 288 LYS A C 1
ATOM 2189 O O . LYS A 1 288 ? 1.593 -7.960 -26.351 1.00 97.94 288 LYS A O 1
ATOM 2194 N N . SER A 1 289 ? 3.442 -9.161 -26.005 1.00 97.50 289 SER A N 1
ATOM 2195 C CA . SER A 1 289 ? 2.987 -10.301 -26.814 1.00 97.50 289 SER A CA 1
ATOM 2196 C C . SER A 1 289 ? 1.960 -11.191 -26.107 1.00 97.50 289 SER A C 1
ATOM 2198 O O . SER A 1 289 ? 1.099 -11.781 -26.768 1.00 97.50 289 SER A O 1
ATOM 2200 N N . LYS A 1 290 ? 2.032 -11.314 -24.774 1.00 96.56 290 LYS A N 1
ATOM 2201 C CA . LYS A 1 290 ? 1.237 -12.291 -24.010 1.00 96.56 290 LYS A CA 1
ATOM 2202 C C . LYS A 1 290 ? 0.161 -11.687 -23.117 1.00 96.56 290 LYS A C 1
ATOM 2204 O O . LYS A 1 290 ? -0.805 -12.390 -22.829 1.00 96.56 290 LYS A O 1
ATOM 2209 N N . LYS A 1 291 ? 0.319 -10.441 -22.667 1.00 96.00 291 LYS A N 1
ATOM 2210 C CA . LYS A 1 291 ? -0.562 -9.815 -21.672 1.00 96.00 291 LYS A CA 1
ATOM 2211 C C . LYS A 1 291 ? -1.147 -8.511 -22.216 1.00 96.00 291 LYS A C 1
ATOM 2213 O O . LYS A 1 291 ? -2.172 -8.546 -22.886 1.00 96.00 291 LYS A O 1
ATOM 2218 N N . CYS A 1 292 ? -0.465 -7.392 -21.994 1.00 96.94 292 CYS A N 1
ATOM 2219 C CA . CYS A 1 292 ? -0.914 -6.046 -22.334 1.00 96.94 292 CYS A CA 1
ATOM 2220 C C . CYS A 1 292 ? -0.668 -5.743 -23.816 1.00 96.94 292 CYS A C 1
ATOM 2222 O O . CYS A 1 292 ? 0.275 -5.033 -24.161 1.00 96.94 292 CYS A O 1
ATOM 2224 N N . LYS A 1 293 ? -1.493 -6.301 -24.707 1.00 96.25 293 LYS A N 1
ATOM 2225 C CA . LYS A 1 293 ? -1.325 -6.199 -26.174 1.00 96.25 293 LYS A CA 1
ATOM 2226 C C . LYS A 1 293 ? -1.645 -4.818 -26.759 1.00 96.25 293 LYS A C 1
ATOM 2228 O O . LYS A 1 293 ? -1.392 -4.582 -27.936 1.00 96.25 293 LYS A O 1
ATOM 2233 N N . SER A 1 294 ? -2.226 -3.924 -25.962 1.00 94.75 294 SER A N 1
ATOM 2234 C CA . SER A 1 294 ? -2.615 -2.573 -26.365 1.00 94.75 294 SER A CA 1
ATOM 2235 C C . SER A 1 294 ? -2.417 -1.595 -25.212 1.00 94.75 294 SER A C 1
ATOM 2237 O O . SER A 1 294 ? -2.550 -1.971 -24.047 1.00 94.75 294 SER A O 1
ATOM 2239 N N . ILE A 1 295 ? -2.150 -0.327 -25.537 1.00 94.75 295 ILE A N 1
ATOM 2240 C CA . ILE A 1 295 ? -2.089 0.760 -24.551 1.00 94.75 295 ILE A CA 1
ATOM 2241 C C . ILE A 1 295 ? -3.436 0.984 -23.847 1.00 94.75 295 ILE A C 1
ATOM 2243 O O . ILE A 1 295 ? -3.458 1.359 -22.678 1.00 94.75 295 ILE A O 1
ATOM 2247 N N . ASN A 1 296 ? -4.540 0.680 -24.537 1.00 94.75 296 ASN A N 1
ATOM 2248 C CA . ASN A 1 296 ? -5.909 0.858 -24.049 1.00 94.75 296 ASN A CA 1
ATOM 2249 C C . ASN A 1 296 ? -6.439 -0.356 -23.261 1.00 94.75 296 ASN A C 1
ATOM 2251 O O . ASN A 1 296 ? -7.625 -0.402 -22.945 1.00 94.75 296 ASN A O 1
ATOM 2255 N N . ASP A 1 297 ? -5.602 -1.359 -22.971 1.00 94.06 297 ASP A N 1
ATOM 2256 C CA . ASP A 1 297 ? -6.011 -2.504 -22.155 1.00 94.06 297 ASP A CA 1
ATOM 2257 C C . ASP A 1 297 ? -6.149 -2.096 -20.681 1.00 94.06 297 ASP A C 1
ATOM 2259 O O . ASP A 1 297 ? -5.163 -1.825 -19.991 1.00 94.06 297 ASP A O 1
ATOM 2263 N N . ASN A 1 298 ? -7.391 -2.064 -20.202 1.00 90.06 298 ASN A N 1
ATOM 2264 C CA . ASN A 1 298 ? -7.751 -1.696 -18.836 1.00 90.06 298 ASN A CA 1
ATOM 2265 C C . ASN A 1 298 ? -8.266 -2.875 -17.991 1.00 90.06 298 ASN A C 1
ATOM 2267 O O . ASN A 1 298 ? -8.612 -2.670 -16.829 1.00 90.06 298 ASN A O 1
ATOM 2271 N N . THR A 1 299 ? -8.307 -4.096 -18.534 1.00 91.25 299 THR A N 1
ATOM 2272 C CA . THR A 1 299 ? -8.897 -5.260 -17.842 1.00 91.25 299 THR A CA 1
ATOM 2273 C C . THR A 1 299 ? -7.881 -6.340 -17.507 1.00 91.25 299 THR A C 1
ATOM 2275 O O . THR A 1 299 ? -8.027 -7.016 -16.488 1.00 91.25 299 THR A O 1
ATOM 2278 N N . THR A 1 300 ? -6.836 -6.502 -18.321 1.00 96.69 300 THR A N 1
ATOM 2279 C CA . THR A 1 300 ? -5.864 -7.575 -18.125 1.00 96.69 300 THR A CA 1
ATOM 2280 C C . THR A 1 300 ? -5.049 -7.354 -16.851 1.00 96.69 300 THR A C 1
ATOM 2282 O O . THR A 1 300 ? -4.448 -6.297 -16.646 1.00 96.69 300 THR A O 1
ATOM 2285 N N . ILE A 1 301 ? -5.000 -8.394 -16.016 1.00 95.81 301 ILE A N 1
ATOM 2286 C CA . ILE A 1 301 ? -4.155 -8.468 -14.822 1.00 95.81 301 ILE A CA 1
ATOM 2287 C C . ILE A 1 301 ? -2.824 -9.160 -15.131 1.00 95.81 301 ILE A C 1
ATOM 2289 O O . ILE A 1 301 ? -2.752 -10.098 -15.933 1.00 95.81 301 ILE A O 1
ATOM 2293 N N . VAL A 1 302 ? -1.769 -8.709 -14.463 1.00 97.38 302 VAL A N 1
ATOM 2294 C CA . VAL A 1 302 ? -0.397 -9.195 -14.606 1.00 97.38 302 VAL A CA 1
ATOM 2295 C C . VAL A 1 302 ? 0.209 -9.390 -13.222 1.00 97.38 302 VAL A C 1
ATOM 2297 O O . VAL A 1 302 ? -0.011 -8.589 -12.322 1.00 97.38 302 VAL A O 1
ATOM 2300 N N . GLU A 1 303 ? 0.948 -10.477 -13.045 1.00 97.44 303 GLU A N 1
ATOM 2301 C CA . GLU A 1 303 ? 1.688 -10.779 -11.817 1.00 97.44 303 GLU A CA 1
ATOM 2302 C C . GLU A 1 303 ? 2.723 -9.674 -11.555 1.00 97.44 303 GLU A C 1
ATOM 2304 O O . GLU A 1 303 ? 3.488 -9.335 -12.457 1.00 97.44 303 GLU A O 1
ATOM 2309 N N . MET A 1 304 ? 2.735 -9.096 -10.347 1.00 98.06 304 MET A N 1
ATOM 2310 C CA . MET A 1 304 ? 3.731 -8.067 -9.993 1.00 98.06 304 MET A CA 1
ATOM 2311 C C . MET A 1 304 ? 5.132 -8.666 -9.813 1.00 98.06 304 MET A C 1
ATOM 2313 O O . MET A 1 304 ? 6.125 -8.012 -10.123 1.00 98.06 304 MET A O 1
ATOM 2317 N N . ASP A 1 305 ? 5.186 -9.939 -9.416 1.00 98.06 305 ASP A N 1
ATOM 2318 C CA . ASP A 1 305 ? 6.392 -10.750 -9.245 1.00 98.06 305 ASP A CA 1
ATOM 2319 C C . ASP A 1 305 ? 6.252 -12.062 -10.045 1.00 98.06 305 ASP A C 1
ATOM 2321 O O . ASP A 1 305 ? 5.803 -13.085 -9.512 1.00 98.06 305 ASP A O 1
ATOM 2325 N N . PRO A 1 306 ? 6.508 -12.046 -11.370 1.00 95.81 306 PRO A N 1
ATOM 2326 C CA . PRO A 1 306 ? 6.288 -13.208 -12.221 1.00 95.81 306 PRO A CA 1
ATOM 2327 C C . PRO A 1 306 ? 7.040 -14.450 -11.733 1.00 95.81 306 PRO A C 1
ATOM 2329 O O . PRO A 1 306 ? 8.267 -14.464 -11.655 1.00 95.81 306 PRO A O 1
ATOM 2332 N N . GLY A 1 307 ? 6.287 -15.515 -11.454 1.00 94.00 307 GLY A N 1
ATOM 2333 C CA . GLY A 1 307 ? 6.812 -16.768 -10.904 1.00 94.00 307 GLY A CA 1
ATOM 2334 C C . GLY A 1 307 ? 6.769 -16.884 -9.375 1.00 94.00 307 GLY A C 1
ATOM 2335 O O . GLY A 1 307 ? 6.736 -18.017 -8.900 1.00 94.00 307 GLY A O 1
ATOM 2336 N N . SER A 1 308 ? 6.678 -15.770 -8.630 1.00 96.06 308 SER A N 1
ATOM 2337 C CA . SER A 1 308 ? 6.585 -15.777 -7.156 1.00 96.06 308 SER A CA 1
ATOM 2338 C C . SER A 1 308 ? 5.426 -14.979 -6.555 1.00 96.06 308 SER A C 1
ATOM 2340 O O . SER A 1 308 ? 5.265 -14.983 -5.347 1.00 96.06 308 SER A O 1
ATOM 2342 N N . PHE A 1 309 ? 4.525 -14.397 -7.355 1.00 95.94 309 PHE A N 1
ATOM 2343 C CA . PHE A 1 309 ? 3.440 -13.490 -6.920 1.00 95.94 309 PHE A CA 1
ATOM 2344 C C . PHE A 1 309 ? 2.440 -13.999 -5.854 1.00 95.94 309 PHE A C 1
ATOM 2346 O O . PHE A 1 309 ? 1.470 -13.309 -5.519 1.00 95.94 309 PHE A O 1
ATOM 2353 N N . ARG A 1 310 ? 2.594 -15.232 -5.371 1.00 94.88 310 ARG A N 1
ATOM 2354 C CA . ARG A 1 310 ? 1.799 -15.845 -4.296 1.00 94.88 310 ARG A CA 1
ATOM 2355 C C . ARG A 1 310 ? 2.607 -16.117 -3.027 1.00 94.88 310 ARG A C 1
ATOM 2357 O O . ARG A 1 310 ? 2.006 -16.522 -2.038 1.00 94.88 310 ARG A O 1
ATOM 2364 N N . THR A 1 311 ? 3.915 -15.916 -3.075 1.00 94.88 311 THR A N 1
ATOM 2365 C CA . THR A 1 311 ? 4.868 -16.145 -1.997 1.00 94.88 311 THR A CA 1
ATOM 2366 C C . THR A 1 311 ? 5.445 -14.796 -1.611 1.00 94.88 311 THR A C 1
ATOM 2368 O O . THR A 1 311 ? 5.790 -14.000 -2.476 1.00 94.88 311 THR A O 1
ATOM 2371 N N . PHE A 1 312 ? 5.507 -14.507 -0.317 1.00 97.69 312 PHE A N 1
ATOM 2372 C CA . PHE A 1 312 ? 6.113 -13.268 0.142 1.00 97.69 312 PHE A CA 1
ATOM 2373 C C . PHE A 1 312 ? 7.622 -13.476 0.262 1.00 97.69 312 PHE A C 1
ATOM 2375 O O . PHE A 1 312 ? 8.048 -14.123 1.204 1.00 97.69 312 PHE A O 1
ATOM 2382 N N . ASP A 1 313 ? 8.440 -12.989 -0.666 1.00 97.81 313 ASP A N 1
ATOM 2383 C CA . ASP A 1 313 ? 9.871 -13.316 -0.673 1.00 97.81 313 ASP A CA 1
ATOM 2384 C C . ASP A 1 313 ? 10.753 -12.201 -1.272 1.00 97.81 313 ASP A C 1
ATOM 2386 O O . ASP A 1 313 ? 10.343 -11.054 -1.456 1.00 97.81 313 ASP A O 1
ATOM 2390 N N . LEU A 1 314 ? 12.026 -12.525 -1.520 1.00 98.38 314 LEU A N 1
ATOM 2391 C CA . LEU A 1 314 ? 13.023 -11.611 -2.088 1.00 98.38 314 LEU A CA 1
ATOM 2392 C C . LEU A 1 314 ? 12.998 -11.517 -3.632 1.00 98.38 314 LEU A C 1
ATOM 2394 O O . LEU A 1 314 ? 13.838 -10.821 -4.215 1.00 98.38 314 LEU A O 1
ATOM 2398 N N . SER A 1 315 ? 12.102 -12.227 -4.327 1.00 98.56 315 SER A N 1
ATOM 2399 C CA . SER A 1 315 ? 12.021 -12.268 -5.797 1.00 98.56 315 SER A CA 1
ATOM 2400 C C . SER A 1 315 ? 11.733 -10.889 -6.388 1.00 98.56 315 SER A C 1
ATOM 2402 O O . SER A 1 315 ? 12.432 -10.484 -7.323 1.00 98.56 315 SER A O 1
ATOM 2404 N N . TYR A 1 316 ? 10.834 -10.110 -5.778 1.00 98.75 316 TYR A N 1
ATOM 2405 C CA . TYR A 1 316 ? 10.566 -8.720 -6.161 1.00 98.75 316 TYR A CA 1
ATOM 2406 C C . TYR A 1 316 ? 11.853 -7.902 -6.332 1.00 98.75 316 TYR A C 1
ATOM 2408 O O . TYR A 1 316 ? 12.110 -7.346 -7.403 1.00 98.75 316 TYR A O 1
ATOM 2416 N N . TYR A 1 317 ? 12.722 -7.883 -5.320 1.00 98.88 317 TYR A N 1
ATOM 2417 C CA . TYR A 1 317 ? 13.961 -7.106 -5.376 1.00 98.88 317 TYR A CA 1
ATOM 2418 C C . TYR A 1 317 ? 14.941 -7.645 -6.424 1.00 98.88 317 TYR A C 1
ATOM 2420 O O . TYR A 1 317 ? 15.582 -6.866 -7.138 1.00 98.88 317 TYR A O 1
ATOM 2428 N N . LYS A 1 318 ? 15.018 -8.973 -6.592 1.00 98.69 318 LYS A N 1
ATOM 2429 C CA . LYS A 1 318 ? 15.823 -9.606 -7.653 1.00 98.69 318 LYS A CA 1
ATOM 2430 C C . LYS A 1 318 ? 15.344 -9.183 -9.044 1.00 98.69 318 LYS A C 1
ATOM 2432 O O . LYS A 1 318 ? 16.170 -8.966 -9.933 1.00 98.69 318 LYS A O 1
ATOM 2437 N N . LEU A 1 319 ? 14.033 -9.056 -9.250 1.00 98.69 319 LEU A N 1
ATOM 2438 C CA . LEU A 1 319 ? 13.450 -8.565 -10.498 1.00 98.69 319 LEU A CA 1
ATOM 2439 C C . LEU A 1 319 ? 13.705 -7.071 -10.693 1.00 98.69 319 LEU A C 1
ATOM 2441 O O . LEU A 1 319 ? 14.110 -6.673 -11.785 1.00 98.69 319 LEU A O 1
ATOM 2445 N N . VAL A 1 320 ? 13.550 -6.252 -9.652 1.00 98.75 320 VAL A N 1
ATOM 2446 C CA . VAL A 1 320 ? 13.854 -4.814 -9.697 1.00 98.75 320 VAL A CA 1
ATOM 2447 C C . VAL A 1 320 ? 15.303 -4.575 -10.136 1.00 98.75 320 VAL A C 1
ATOM 2449 O O . VAL A 1 320 ? 15.527 -3.846 -11.104 1.00 98.75 320 VAL A O 1
ATOM 2452 N N . LEU A 1 321 ? 16.282 -5.264 -9.537 1.00 98.75 321 LEU A N 1
ATOM 2453 C CA . LEU A 1 321 ? 17.699 -5.167 -9.930 1.00 98.75 321 LEU A CA 1
ATOM 2454 C C . LEU A 1 321 ? 17.959 -5.612 -11.378 1.00 98.75 321 LEU A C 1
ATOM 2456 O O . LEU A 1 321 ? 18.859 -5.089 -12.036 1.00 98.75 321 LEU A O 1
ATOM 2460 N N . LYS A 1 322 ? 17.148 -6.538 -11.900 1.00 98.56 322 LYS A N 1
ATOM 2461 C CA . LYS A 1 322 ? 17.174 -6.989 -13.301 1.00 98.56 322 LYS A CA 1
ATOM 2462 C C . LYS A 1 322 ? 16.379 -6.087 -14.247 1.00 98.56 322 LYS A C 1
ATOM 2464 O O . LYS A 1 322 ? 16.165 -6.478 -15.390 1.00 98.56 322 LYS A O 1
ATOM 2469 N N . ARG A 1 323 ? 15.926 -4.905 -13.802 1.00 98.69 323 ARG A N 1
ATOM 2470 C CA . ARG A 1 323 ? 15.057 -3.999 -14.576 1.00 98.69 323 ARG A CA 1
ATOM 2471 C C . ARG A 1 323 ? 13.723 -4.637 -14.996 1.00 98.69 323 ARG A C 1
ATOM 2473 O O . ARG A 1 323 ? 13.152 -4.303 -16.034 1.00 98.69 323 ARG A O 1
ATOM 2480 N N . ARG A 1 324 ? 13.218 -5.559 -14.179 1.00 98.62 324 ARG A N 1
ATOM 2481 C CA . ARG A 1 324 ? 11.961 -6.295 -14.382 1.00 98.62 324 ARG A CA 1
ATOM 2482 C C . ARG A 1 324 ? 10.886 -5.948 -13.344 1.00 98.62 324 ARG A C 1
ATOM 2484 O O . ARG A 1 324 ? 9.905 -6.672 -13.231 1.00 98.62 324 ARG A O 1
ATOM 2491 N N . GLY A 1 325 ? 11.035 -4.829 -12.627 1.00 98.00 325 GLY A N 1
ATOM 2492 C CA . GLY A 1 325 ? 9.947 -4.239 -11.835 1.00 98.00 325 GLY A CA 1
ATOM 2493 C C . GLY A 1 325 ? 8.797 -3.784 -12.742 1.00 98.00 325 GLY A C 1
ATOM 2494 O O . GLY A 1 325 ? 9.043 -3.160 -13.782 1.00 98.00 325 GLY A O 1
ATOM 2495 N N . LEU A 1 326 ? 7.559 -4.133 -12.380 1.00 98.12 326 L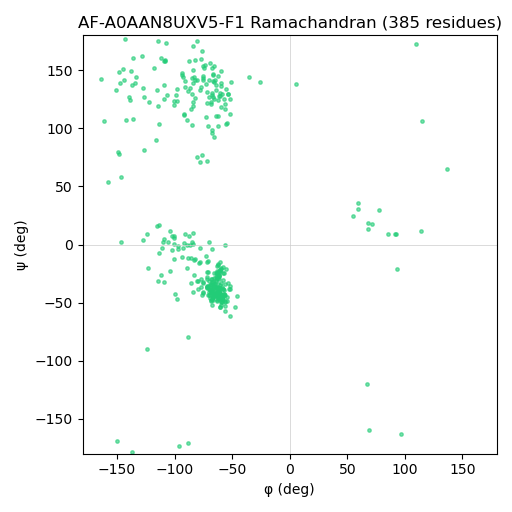EU A N 1
ATOM 2496 C CA . LEU A 1 326 ? 6.382 -3.945 -13.232 1.00 98.12 326 LEU A CA 1
ATOM 2497 C C . LEU A 1 326 ? 6.038 -2.459 -13.404 1.00 98.12 326 LEU A C 1
ATOM 2499 O O . LEU A 1 326 ? 5.8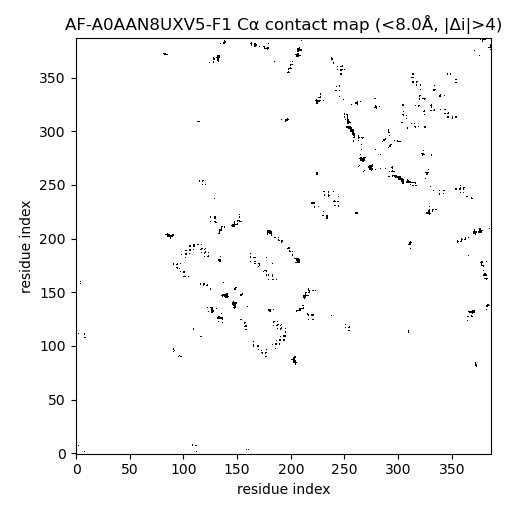71 -1.978 -14.530 1.00 98.12 326 LEU A O 1
ATOM 2503 N N . PHE A 1 327 ? 5.986 -1.713 -12.302 1.00 98.69 327 PHE A N 1
ATOM 2504 C CA . PHE A 1 327 ? 5.649 -0.295 -12.312 1.00 98.69 327 PHE A CA 1
ATOM 2505 C C . PHE A 1 327 ? 6.885 0.580 -12.529 1.00 98.69 327 PHE A C 1
ATOM 2507 O O . PHE A 1 327 ? 8.022 0.181 -12.269 1.00 98.69 327 PHE A O 1
ATOM 2514 N N . GLN A 1 328 ? 6.673 1.807 -13.004 1.00 98.62 328 GLN A N 1
ATOM 2515 C CA . GLN A 1 328 ? 7.763 2.778 -13.129 1.00 98.62 328 GLN A CA 1
ATOM 2516 C C . GLN A 1 328 ? 8.291 3.153 -11.743 1.00 98.62 328 GLN A C 1
ATOM 2518 O O . GLN A 1 328 ? 9.495 3.332 -11.591 1.00 98.62 328 GLN A O 1
ATOM 2523 N N . SER A 1 329 ? 7.417 3.201 -10.735 1.00 98.81 329 SER A N 1
ATOM 2524 C CA . SER A 1 329 ? 7.797 3.401 -9.337 1.00 98.81 329 SER A CA 1
ATOM 2525 C C . SER A 1 329 ? 8.760 2.325 -8.825 1.00 98.81 329 SER A C 1
ATOM 2527 O O . SER A 1 329 ? 9.691 2.662 -8.105 1.00 98.81 329 SER A O 1
ATOM 2529 N N . ASP A 1 330 ? 8.611 1.063 -9.251 1.00 98.81 330 ASP A N 1
ATOM 2530 C CA . ASP A 1 330 ? 9.548 -0.013 -8.891 1.00 98.81 330 ASP A CA 1
ATOM 2531 C C . ASP A 1 330 ? 10.919 0.212 -9.543 1.00 98.81 330 ASP A C 1
ATOM 2533 O O . ASP A 1 330 ? 11.961 0.132 -8.896 1.00 98.81 330 ASP A O 1
ATOM 2537 N N . ALA A 1 331 ? 10.925 0.537 -10.841 1.00 98.62 331 ALA A N 1
ATOM 2538 C CA . ALA A 1 331 ? 12.154 0.837 -11.573 1.00 98.62 331 ALA A CA 1
ATOM 2539 C C . ALA A 1 331 ? 12.851 2.101 -11.039 1.00 98.62 331 ALA A C 1
ATOM 2541 O O . ALA A 1 331 ? 14.079 2.189 -11.058 1.00 98.62 331 ALA A O 1
ATOM 2542 N N . ALA A 1 332 ? 12.085 3.063 -10.519 1.00 98.69 332 ALA A N 1
ATOM 2543 C CA . ALA A 1 332 ? 12.616 4.281 -9.928 1.00 98.69 332 ALA A CA 1
ATOM 2544 C C . ALA A 1 332 ? 13.470 4.002 -8.680 1.00 98.69 332 ALA A C 1
ATOM 2546 O O . ALA A 1 332 ? 14.429 4.735 -8.440 1.00 98.69 332 ALA A O 1
ATOM 2547 N N . LEU A 1 333 ? 13.202 2.926 -7.929 1.00 98.81 333 LEU A N 1
ATOM 2548 C CA . LEU A 1 333 ? 13.962 2.585 -6.721 1.00 98.81 333 LEU A CA 1
ATOM 2549 C C . LEU A 1 333 ? 15.451 2.321 -6.984 1.00 98.81 333 LEU A C 1
ATOM 2551 O O . LEU A 1 333 ? 16.259 2.459 -6.072 1.00 98.81 333 LEU A O 1
ATOM 2555 N N . ILE A 1 334 ? 15.840 1.969 -8.212 1.00 98.50 334 ILE A N 1
ATOM 2556 C CA . ILE A 1 334 ? 17.248 1.733 -8.575 1.00 98.50 334 ILE A CA 1
ATOM 2557 C C . ILE A 1 334 ? 17.882 2.898 -9.348 1.00 98.50 334 ILE A C 1
ATOM 2559 O O . ILE A 1 334 ? 19.005 2.764 -9.840 1.00 98.50 334 ILE A O 1
ATOM 2563 N N . THR A 1 335 ? 17.170 4.024 -9.476 1.00 98.31 335 THR A N 1
ATOM 2564 C CA . THR A 1 335 ? 17.700 5.263 -10.078 1.00 98.31 335 THR A CA 1
ATOM 2565 C C . THR A 1 335 ? 18.504 6.093 -9.077 1.00 98.31 335 THR A C 1
ATOM 2567 O O . THR A 1 335 ? 19.423 6.804 -9.478 1.00 98.31 335 THR A O 1
ATOM 2570 N N . ASP A 1 336 ? 18.207 5.954 -7.783 1.00 98.44 336 ASP A N 1
ATOM 2571 C CA . ASP A 1 336 ? 18.995 6.505 -6.683 1.00 98.44 336 ASP A CA 1
ATOM 2572 C C . ASP A 1 336 ? 20.045 5.491 -6.201 1.00 98.44 336 ASP A C 1
ATOM 2574 O O . ASP A 1 336 ? 19.765 4.297 -6.050 1.00 98.44 336 ASP A O 1
ATOM 2578 N N . SER A 1 337 ? 21.274 5.956 -5.971 1.00 98.38 337 SER A N 1
ATOM 2579 C CA . SER A 1 337 ? 22.408 5.080 -5.658 1.00 98.38 337 SER A CA 1
ATOM 2580 C C . SER A 1 337 ? 22.331 4.478 -4.255 1.00 98.38 337 SER A C 1
ATOM 2582 O O . SER A 1 337 ? 22.694 3.312 -4.085 1.00 98.38 337 SER A O 1
ATOM 2584 N N . ALA A 1 338 ? 21.833 5.228 -3.267 1.00 98.56 338 ALA A N 1
ATOM 2585 C CA . ALA A 1 338 ? 21.677 4.745 -1.898 1.00 98.56 338 ALA A CA 1
ATOM 2586 C C . ALA A 1 338 ? 20.548 3.711 -1.812 1.00 98.56 338 ALA A C 1
ATOM 2588 O O . ALA A 1 338 ? 20.726 2.643 -1.226 1.00 98.56 338 ALA A O 1
ATOM 2589 N N . SER A 1 339 ? 19.422 3.990 -2.471 1.00 98.75 339 SER A N 1
ATOM 2590 C CA . SER A 1 339 ? 18.300 3.062 -2.591 1.00 98.75 339 SER A CA 1
ATOM 2591 C C . SER A 1 339 ? 18.710 1.760 -3.276 1.00 98.75 339 SER A C 1
ATOM 2593 O O . SER A 1 339 ? 18.496 0.672 -2.739 1.00 98.75 339 SER A O 1
ATOM 2595 N N . LYS A 1 340 ? 19.403 1.854 -4.418 1.00 98.81 340 LYS A N 1
ATOM 2596 C CA . LYS A 1 340 ? 19.927 0.681 -5.125 1.00 98.81 340 LYS A CA 1
ATOM 2597 C C . LYS A 1 340 ? 20.878 -0.141 -4.253 1.00 98.81 340 LYS A C 1
ATOM 2599 O O . LYS A 1 340 ? 20.779 -1.364 -4.256 1.00 98.81 340 LYS A O 1
ATOM 2604 N N . ALA A 1 341 ? 21.782 0.506 -3.515 1.00 98.75 341 ALA A N 1
ATOM 2605 C CA . ALA A 1 341 ? 22.707 -0.184 -2.618 1.00 98.75 341 ALA A CA 1
ATOM 2606 C C . ALA A 1 341 ? 21.966 -0.949 -1.509 1.00 98.75 341 ALA A C 1
ATOM 2608 O O . ALA A 1 341 ? 22.314 -2.090 -1.218 1.00 98.75 341 ALA A O 1
ATOM 2609 N N . MET A 1 342 ? 20.914 -0.358 -0.939 1.00 98.75 342 MET A N 1
ATOM 2610 C CA . MET A 1 342 ? 20.100 -1.007 0.089 1.00 98.75 342 MET A CA 1
ATOM 2611 C C . MET A 1 342 ? 19.297 -2.191 -0.476 1.00 98.75 342 MET A C 1
ATOM 2613 O O . MET A 1 342 ? 19.229 -3.237 0.159 1.00 98.75 342 MET A O 1
ATOM 2617 N N . ILE A 1 343 ? 18.760 -2.077 -1.696 1.00 98.81 343 ILE A N 1
ATOM 2618 C CA . ILE A 1 343 ? 18.097 -3.196 -2.388 1.00 98.81 343 ILE A CA 1
ATOM 2619 C C . ILE A 1 343 ? 19.074 -4.351 -2.633 1.00 98.81 343 ILE A C 1
ATOM 2621 O O . ILE A 1 343 ? 18.715 -5.506 -2.418 1.00 98.81 343 ILE A O 1
ATOM 2625 N N . THR A 1 344 ? 20.309 -4.061 -3.052 1.00 98.81 344 THR A N 1
ATOM 2626 C CA . THR A 1 344 ? 21.348 -5.092 -3.198 1.00 98.81 344 THR A CA 1
ATOM 2627 C C . THR A 1 344 ? 21.607 -5.805 -1.871 1.00 98.81 344 THR A C 1
ATOM 2629 O O . THR A 1 344 ? 21.601 -7.031 -1.843 1.00 98.81 344 THR A O 1
ATOM 2632 N N . GLN A 1 345 ? 21.730 -5.061 -0.766 1.00 98.50 345 GLN A N 1
ATOM 2633 C CA . GLN A 1 345 ? 21.914 -5.643 0.569 1.00 98.50 345 GLN A CA 1
ATOM 2634 C C . GLN A 1 345 ? 20.735 -6.528 0.993 1.00 98.50 345 GLN A C 1
ATOM 2636 O O . GLN A 1 345 ? 20.956 -7.599 1.541 1.00 98.50 345 GLN A O 1
ATOM 2641 N N . ILE A 1 346 ? 19.494 -6.121 0.704 1.00 98.50 346 ILE A N 1
ATOM 2642 C CA . ILE A 1 346 ? 18.292 -6.929 0.975 1.00 98.50 346 ILE A CA 1
ATOM 2643 C C . ILE A 1 346 ? 18.296 -8.233 0.158 1.00 98.50 346 ILE A C 1
ATOM 2645 O O . ILE A 1 346 ? 17.869 -9.274 0.639 1.00 98.50 346 ILE A O 1
ATOM 2649 N N . VAL A 1 347 ? 18.777 -8.212 -1.087 1.00 98.31 347 VAL A N 1
ATOM 2650 C CA . VAL A 1 347 ? 18.868 -9.430 -1.915 1.00 98.31 347 VAL A CA 1
ATOM 2651 C C . VAL A 1 347 ? 19.978 -10.373 -1.441 1.00 98.31 347 VAL A C 1
ATOM 2653 O O . VAL A 1 347 ? 19.870 -11.584 -1.643 1.00 98.31 347 VAL A O 1
ATOM 2656 N N . GLU A 1 348 ? 21.036 -9.826 -0.845 1.00 98.12 348 GLU A N 1
ATOM 2657 C CA . GLU A 1 348 ? 22.165 -10.569 -0.270 1.00 98.12 348 GLU A CA 1
ATOM 2658 C C . GLU A 1 348 ? 21.894 -11.073 1.160 1.00 98.12 348 GLU A C 1
ATOM 2660 O O . GLU A 1 348 ? 22.639 -11.922 1.652 1.00 98.12 348 GLU A O 1
ATOM 2665 N N . SER A 1 349 ? 20.841 -10.575 1.816 1.00 97.19 349 SER A N 1
ATOM 2666 C CA . SER A 1 349 ? 20.430 -10.970 3.165 1.00 97.19 349 SER A CA 1
ATOM 2667 C C . SER A 1 349 ? 19.627 -12.273 3.173 1.00 97.19 349 SER A C 1
ATOM 2669 O O . SER A 1 349 ? 19.268 -12.826 2.128 1.00 97.19 349 SER A O 1
ATOM 2671 N N . SER A 1 350 ? 19.299 -12.766 4.369 1.00 98.06 350 SER A N 1
ATOM 2672 C CA . SER A 1 350 ? 18.325 -13.853 4.502 1.00 98.06 350 SER A CA 1
ATOM 2673 C C . SER A 1 350 ? 16.885 -13.341 4.338 1.00 98.06 350 SER A C 1
ATOM 2675 O O . SER A 1 350 ? 16.603 -12.147 4.492 1.00 98.06 350 SER A O 1
ATOM 2677 N N . GLU A 1 351 ? 15.953 -14.245 4.030 1.00 96.75 351 GLU A N 1
ATOM 2678 C CA . GLU A 1 351 ? 14.525 -13.911 3.956 1.00 96.75 351 GLU A CA 1
ATOM 2679 C C . GLU A 1 351 ? 13.976 -13.516 5.335 1.00 96.75 351 GLU A C 1
ATOM 2681 O O . GLU A 1 351 ? 13.196 -12.573 5.451 1.00 96.75 351 GLU A O 1
ATOM 2686 N N . GLU A 1 352 ? 14.462 -14.157 6.400 1.00 98.00 352 GLU A N 1
ATOM 2687 C CA . GLU A 1 352 ? 14.118 -13.827 7.783 1.00 98.00 352 GLU A CA 1
ATOM 2688 C C . GLU A 1 352 ? 14.573 -12.414 8.178 1.00 98.00 352 GLU A C 1
ATOM 2690 O O . GLU A 1 352 ? 13.856 -11.714 8.897 1.00 98.00 352 GLU A O 1
ATOM 2695 N N . GLU A 1 353 ? 15.740 -11.969 7.700 1.00 98.31 353 GLU A N 1
ATOM 2696 C CA . GLU A 1 353 ? 16.230 -10.602 7.919 1.00 98.31 353 GLU A CA 1
ATOM 2697 C C . GLU A 1 353 ? 15.351 -9.576 7.196 1.00 98.31 353 GLU A C 1
ATOM 2699 O O . GLU A 1 353 ? 14.933 -8.585 7.801 1.00 98.31 353 GLU A O 1
ATOM 2704 N N . PHE A 1 354 ? 14.994 -9.841 5.935 1.00 98.38 354 PHE A N 1
ATOM 2705 C CA . PHE A 1 354 ? 14.040 -9.009 5.202 1.00 98.38 354 PHE A CA 1
ATOM 2706 C C . PHE A 1 354 ? 12.689 -8.940 5.917 1.00 98.38 354 PHE A C 1
ATOM 2708 O O . PHE A 1 354 ? 12.157 -7.849 6.114 1.00 98.38 354 PHE A O 1
ATOM 2715 N N . TYR A 1 355 ? 12.155 -10.075 6.363 1.00 98.69 355 TYR A N 1
ATOM 2716 C CA . TYR A 1 355 ? 10.895 -10.142 7.098 1.00 98.69 355 TYR A CA 1
ATOM 2717 C C . TYR A 1 355 ? 10.928 -9.310 8.380 1.00 98.69 355 TYR A C 1
ATOM 2719 O O . TYR A 1 355 ? 9.978 -8.576 8.661 1.00 98.69 355 TYR A O 1
ATOM 2727 N N . ALA A 1 356 ? 12.018 -9.390 9.146 1.00 98.75 356 ALA A N 1
ATOM 2728 C CA . ALA A 1 356 ? 12.178 -8.627 10.377 1.00 98.75 356 ALA A CA 1
ATOM 2729 C C . ALA A 1 356 ? 12.225 -7.112 10.122 1.00 98.75 356 ALA A C 1
ATOM 2731 O O . ALA A 1 356 ? 11.664 -6.337 10.899 1.00 98.75 356 ALA A O 1
ATOM 2732 N N . GLU A 1 357 ? 12.868 -6.672 9.041 1.00 98.69 357 GLU A N 1
ATOM 2733 C CA . GLU A 1 357 ? 12.911 -5.255 8.675 1.00 98.69 357 GLU A CA 1
ATOM 2734 C C . GLU A 1 357 ? 11.585 -4.775 8.068 1.00 98.69 357 GLU A C 1
ATOM 2736 O O . GLU A 1 357 ? 11.081 -3.725 8.469 1.00 98.69 357 GLU A O 1
ATOM 2741 N N . PHE A 1 358 ? 10.956 -5.569 7.197 1.00 98.88 358 PHE A N 1
ATOM 2742 C CA . PHE A 1 358 ? 9.619 -5.293 6.665 1.00 98.88 358 PHE A CA 1
ATOM 2743 C C . PHE A 1 358 ? 8.595 -5.117 7.792 1.00 98.88 358 PHE A C 1
ATOM 2745 O O . PHE A 1 358 ? 7.809 -4.168 7.783 1.00 98.88 358 PHE A O 1
ATOM 2752 N N . ALA A 1 359 ? 8.649 -5.984 8.807 1.00 98.81 359 ALA A N 1
ATOM 2753 C CA . ALA A 1 359 ? 7.801 -5.902 9.990 1.00 98.81 359 ALA A CA 1
ATOM 2754 C C . ALA A 1 359 ? 7.945 -4.557 10.721 1.00 98.81 359 ALA A C 1
ATOM 2756 O O . ALA A 1 359 ? 6.939 -3.952 11.091 1.00 98.81 359 ALA A O 1
ATOM 2757 N N . LYS A 1 360 ? 9.172 -4.041 10.880 1.00 98.81 360 LYS A N 1
ATOM 2758 C CA . LYS A 1 360 ? 9.416 -2.732 11.511 1.00 98.81 360 LYS A CA 1
ATOM 2759 C C . LYS A 1 360 ? 8.798 -1.590 10.708 1.00 98.81 360 LYS A C 1
ATOM 2761 O O . LYS A 1 360 ? 8.173 -0.708 11.297 1.00 98.81 360 LYS A O 1
ATOM 2766 N N . SER A 1 361 ? 8.929 -1.612 9.382 1.00 98.88 361 SER A N 1
ATOM 2767 C CA . SER A 1 361 ? 8.322 -0.586 8.528 1.00 98.88 361 SER A CA 1
ATOM 2768 C C . SER A 1 361 ? 6.796 -0.677 8.502 1.00 98.88 361 SER A C 1
ATOM 2770 O O . SER A 1 361 ? 6.138 0.360 8.523 1.00 98.88 361 SER A O 1
ATOM 2772 N N . MET A 1 362 ? 6.208 -1.877 8.562 1.00 98.88 362 MET A N 1
ATOM 2773 C CA . MET A 1 362 ? 4.757 -2.041 8.733 1.00 98.88 362 MET A CA 1
ATOM 2774 C C . MET A 1 362 ? 4.268 -1.513 10.088 1.00 98.88 362 MET A C 1
ATOM 2776 O O . MET A 1 362 ? 3.253 -0.818 10.147 1.00 98.88 362 MET A O 1
ATOM 2780 N N . GLU A 1 363 ? 5.000 -1.775 11.176 1.00 98.69 363 GLU A N 1
ATOM 2781 C CA . GLU A 1 363 ? 4.698 -1.212 12.499 1.00 98.69 363 GLU A CA 1
ATOM 2782 C C . GLU A 1 363 ? 4.770 0.320 12.504 1.00 98.69 363 GLU A C 1
ATOM 2784 O O . GLU A 1 363 ? 3.927 0.977 13.122 1.00 98.69 363 GLU A O 1
ATOM 2789 N N . LYS A 1 364 ? 5.757 0.896 11.807 1.00 98.62 364 LYS A N 1
ATOM 2790 C CA . LYS A 1 364 ? 5.912 2.347 11.660 1.00 98.62 364 LYS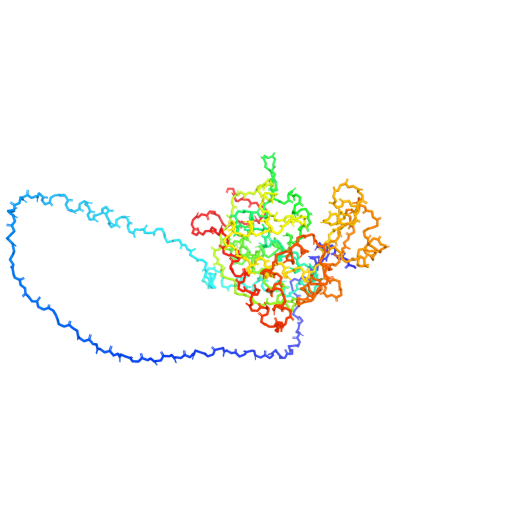 A CA 1
ATOM 2791 C C . LYS A 1 364 ? 4.789 2.944 10.809 1.00 98.62 364 LYS A C 1
ATOM 2793 O O . LYS A 1 364 ? 4.149 3.896 11.251 1.00 98.62 364 LYS A O 1
ATOM 2798 N N . MET A 1 365 ? 4.487 2.349 9.652 1.00 98.75 365 MET A N 1
ATOM 2799 C CA . MET A 1 365 ? 3.381 2.762 8.781 1.00 98.75 365 MET A CA 1
ATOM 2800 C C . MET A 1 365 ? 2.044 2.724 9.521 1.00 98.75 365 MET A C 1
ATOM 2802 O O . MET A 1 365 ? 1.285 3.683 9.455 1.00 98.75 365 MET A O 1
ATOM 2806 N N . GLY A 1 366 ? 1.785 1.676 10.307 1.00 98.31 366 GLY A N 1
ATOM 2807 C CA . GLY A 1 366 ? 0.558 1.558 11.092 1.00 98.31 366 GLY A CA 1
ATOM 2808 C C . GLY A 1 366 ? 0.360 2.677 12.125 1.00 98.31 366 GLY A C 1
ATOM 2809 O O . GLY A 1 366 ? -0.738 2.818 12.661 1.00 98.31 366 GLY A O 1
ATOM 2810 N N . ARG A 1 367 ? 1.390 3.467 12.447 1.00 97.81 367 ARG A N 1
ATOM 2811 C CA . ARG A 1 367 ? 1.318 4.593 13.396 1.00 97.81 367 ARG A CA 1
ATOM 2812 C C . ARG A 1 367 ? 1.131 5.949 12.715 1.00 97.81 367 ARG A C 1
ATOM 2814 O O . ARG A 1 367 ? 1.025 6.957 13.412 1.00 97.81 367 ARG A O 1
ATOM 2821 N N . VAL A 1 368 ? 1.087 5.990 11.386 1.00 97.75 368 VAL A N 1
ATOM 2822 C CA . VAL A 1 368 ? 0.948 7.230 10.619 1.00 97.75 368 VAL A CA 1
ATOM 2823 C C . VAL A 1 368 ? -0.410 7.869 10.887 1.00 97.75 368 VAL A C 1
ATOM 2825 O O . VAL A 1 368 ? -1.444 7.233 10.700 1.00 97.75 368 VAL A O 1
ATOM 2828 N N . GLY A 1 369 ? -0.397 9.138 11.309 1.00 94.50 369 GLY A N 1
ATOM 2829 C CA . GLY A 1 369 ? -1.587 9.995 11.393 1.00 94.50 369 GLY A CA 1
ATOM 2830 C C . GLY A 1 369 ? -2.745 9.428 12.219 1.00 94.50 369 GLY A C 1
ATOM 2831 O O . GLY A 1 369 ? -3.891 9.782 11.975 1.00 94.50 369 GLY A O 1
ATOM 2832 N N . ILE A 1 370 ? -2.466 8.525 13.162 1.00 94.88 370 ILE A N 1
ATOM 2833 C CA . ILE A 1 370 ? -3.511 7.872 13.949 1.00 94.88 370 ILE A CA 1
ATOM 2834 C C . ILE A 1 370 ? -4.295 8.887 14.780 1.00 94.88 370 ILE A C 1
ATOM 2836 O O . ILE A 1 370 ? -3.737 9.834 15.338 1.00 94.88 370 ILE A O 1
ATOM 2840 N N . ILE A 1 371 ? -5.588 8.630 14.929 1.00 92.88 371 ILE A N 1
ATOM 2841 C CA . ILE A 1 371 ? -6.450 9.351 15.861 1.00 92.88 371 ILE A CA 1
ATOM 2842 C C . ILE A 1 371 ? -6.824 8.434 17.023 1.00 92.88 371 ILE A C 1
ATOM 2844 O O . ILE A 1 371 ? -7.089 7.244 16.838 1.00 92.88 371 ILE A O 1
ATOM 2848 N N . THR A 1 372 ? -6.795 8.972 18.240 1.00 90.75 372 THR A N 1
ATOM 2849 C CA . THR A 1 372 ? -7.005 8.207 19.475 1.00 90.75 372 THR A CA 1
ATOM 2850 C C . THR A 1 372 ? -7.790 9.018 20.509 1.00 90.75 372 THR A C 1
ATOM 2852 O O . THR A 1 372 ? -8.156 10.173 20.284 1.00 90.75 372 THR A O 1
ATOM 2855 N N . GLY A 1 373 ? -8.097 8.409 21.659 1.00 87.44 373 GLY A N 1
ATOM 2856 C CA . GLY A 1 373 ? -8.806 9.090 22.745 1.00 87.44 373 GLY A CA 1
ATOM 2857 C C . GLY A 1 373 ? -10.246 9.443 22.367 1.00 87.44 373 GLY A C 1
ATOM 2858 O O . GLY A 1 373 ? -11.042 8.552 22.089 1.00 87.44 373 GLY A O 1
ATOM 2859 N N . SER A 1 374 ? -10.596 10.729 22.393 1.00 88.56 374 SER A N 1
ATOM 2860 C CA . SER A 1 374 ? -11.928 11.228 22.015 1.00 88.56 374 SER A CA 1
ATOM 2861 C C . SER A 1 374 ? -12.014 11.737 20.572 1.00 88.56 374 SER A C 1
ATOM 2863 O O . SER A 1 374 ? -13.102 12.094 20.128 1.00 88.56 374 SER A O 1
ATOM 2865 N N . SER A 1 375 ? -10.904 11.770 19.827 1.00 93.38 375 SER A N 1
ATOM 2866 C CA . SER A 1 375 ? -10.892 12.186 18.421 1.00 93.38 375 SER A CA 1
ATOM 2867 C C . SER A 1 375 ? -11.412 11.070 17.514 1.00 93.38 375 SER A C 1
ATOM 2869 O O . SER A 1 375 ? -11.004 9.918 17.651 1.00 93.38 375 SER A O 1
ATOM 2871 N N . GLY A 1 376 ? -12.311 11.403 16.585 1.00 96.06 376 GLY A N 1
ATOM 2872 C CA . GLY A 1 376 ? -12.988 10.417 15.735 1.00 96.06 376 GLY A CA 1
ATOM 2873 C C . GLY A 1 376 ? -13.965 9.532 16.508 1.00 96.06 376 GLY A C 1
ATOM 2874 O O . GLY A 1 376 ? -14.390 9.861 17.620 1.00 96.06 376 GLY A O 1
ATOM 2875 N N . GLU A 1 377 ? -14.304 8.378 15.945 1.00 97.94 377 GLU A N 1
ATOM 2876 C CA . GLU A 1 377 ? -15.330 7.486 16.489 1.00 97.94 377 GLU A CA 1
ATOM 2877 C C . GLU A 1 377 ? -14.951 5.999 16.483 1.00 97.94 377 GLU A C 1
ATOM 2879 O O . GLU A 1 377 ? -13.841 5.618 16.128 1.00 97.94 377 GLU A O 1
ATOM 2884 N N . VAL A 1 378 ? -15.869 5.148 16.937 1.00 98.50 378 VAL A N 1
ATOM 2885 C CA . VAL A 1 378 ? -15.860 3.720 16.605 1.00 98.50 378 VAL A CA 1
ATOM 2886 C C . VAL A 1 378 ? -17.103 3.492 15.761 1.00 98.50 378 VAL A C 1
ATOM 2888 O O . VAL A 1 378 ? -18.222 3.514 16.279 1.00 98.50 378 VAL A O 1
ATOM 2891 N N . ARG A 1 379 ? -16.928 3.358 14.445 1.00 98.69 379 ARG A N 1
ATOM 2892 C CA . ARG A 1 379 ? -18.053 3.174 13.519 1.00 98.69 379 ARG A CA 1
ATOM 2893 C C . ARG A 1 379 ? -18.730 1.845 13.790 1.00 98.69 379 ARG A C 1
ATOM 2895 O O . ARG A 1 379 ? -18.039 0.856 14.003 1.00 98.69 379 ARG A O 1
ATOM 2902 N N . LYS A 1 380 ? -20.062 1.787 13.738 1.00 98.25 380 LYS A N 1
ATOM 2903 C CA . LYS A 1 380 ? -20.808 0.510 13.788 1.00 98.25 380 LYS A CA 1
ATOM 2904 C C . LYS A 1 380 ? -20.752 -0.228 12.451 1.00 98.25 380 LYS A C 1
ATOM 2906 O O . LYS A 1 380 ? -20.613 -1.445 12.415 1.00 98.25 380 LYS A O 1
ATOM 2911 N N . HIS A 1 381 ? -20.783 0.526 11.356 1.00 98.25 381 HIS A N 1
ATOM 2912 C CA . HIS A 1 381 ? -20.620 0.029 9.995 1.00 98.25 381 HIS A CA 1
ATOM 2913 C C . HIS A 1 381 ? -19.447 0.748 9.344 1.00 98.25 381 HIS A C 1
ATOM 2915 O O . HIS A 1 381 ? -19.465 1.968 9.238 1.00 98.25 381 HIS A O 1
ATOM 2921 N N . CYS A 1 382 ? -18.440 0.015 8.872 1.00 98.62 382 CYS A N 1
ATOM 2922 C CA . CYS A 1 382 ? -17.228 0.647 8.352 1.00 98.62 382 CYS A CA 1
ATOM 2923 C C . CYS A 1 382 ? -17.472 1.530 7.124 1.00 98.62 382 CYS A C 1
ATOM 2925 O O . CYS A 1 382 ? -16.725 2.470 6.885 1.00 98.62 382 CYS A O 1
ATOM 2927 N N . ALA A 1 383 ? -18.546 1.284 6.377 1.00 97.81 383 ALA A N 1
ATOM 2928 C CA . ALA A 1 383 ? -18.923 2.099 5.231 1.00 97.81 383 ALA A CA 1
ATOM 2929 C C . ALA A 1 383 ? -19.469 3.497 5.575 1.00 97.81 383 ALA A C 1
ATOM 2931 O O . ALA A 1 383 ? -19.567 4.333 4.676 1.00 97.81 383 ALA A O 1
ATOM 2932 N N . LEU A 1 384 ? -19.850 3.754 6.832 1.00 97.44 384 LEU A N 1
ATOM 2933 C CA . LEU A 1 384 ? -20.659 4.911 7.218 1.00 97.44 384 LEU A CA 1
ATOM 2934 C C . LEU A 1 384 ? -20.136 5.554 8.502 1.00 97.44 384 LEU A C 1
ATOM 2936 O O . LEU A 1 384 ? -19.843 4.862 9.473 1.00 97.44 384 LEU A O 1
ATOM 2940 N N . VAL A 1 385 ? -20.088 6.883 8.519 1.00 97.31 385 VAL A N 1
ATOM 2941 C CA . VAL A 1 385 ? -19.932 7.656 9.759 1.00 97.31 385 VAL A CA 1
ATOM 2942 C C . VAL A 1 385 ? -21.191 7.466 10.616 1.00 97.31 385 VAL A C 1
ATOM 2944 O O . VAL A 1 385 ? -22.293 7.399 10.060 1.00 97.31 385 VAL A O 1
ATOM 2947 N N . ASN A 1 386 ? -21.062 7.335 11.942 1.00 96.94 386 ASN A N 1
ATOM 2948 C CA . ASN A 1 386 ? -22.245 7.223 12.802 1.00 96.94 386 ASN A CA 1
ATOM 2949 C C . ASN A 1 386 ? -23.041 8.545 12.793 1.00 96.94 386 ASN A C 1
ATOM 2951 O O . ASN A 1 386 ? -22.469 9.632 12.699 1.00 96.94 386 ASN A O 1
ATOM 2955 N N . GLY A 1 387 ? -24.369 8.432 12.881 1.00 85.06 387 GLY A N 1
ATOM 2956 C CA . GLY A 1 387 ? -25.301 9.566 12.929 1.00 85.06 387 GLY A CA 1
ATOM 2957 C C . GLY A 1 387 ? -25.647 10.038 14.331 1.00 85.06 387 GLY A C 1
ATOM 2958 O O . GLY A 1 387 ? -25.464 9.247 15.287 1.00 85.06 387 GLY A O 1
#

Nearest PDB structures (foldseek):
  4usc-assembly1_B  TM=9.635E-01  e=1.920E-32  Trachycarpus fortunei
  3hdl-assembly1_A  TM=9.487E-01  e=6.200E-32  Roystonea regia
  1qo4-assembly1_A  TM=9.481E-01  e=1.758E-29  Arabidopsis thaliana
  4a5g-assembly2_B  TM=9.532E-01  e=7.813E-29  Raphanus sativus
  1fhf-assembly1_A  TM=9.433E-01  e=5.102E-29  Glycine max

Radius of gyration: 26.86 Å; Cα contacts (8 Å, |Δi|>4): 584; chains: 1; bounding box: 61×79×81 Å

Foldseek 3Di:
DDDDPVRLVPPPPDPDDDDDDDDDDDDDDDDDDDDDDDDDDDDDDDDDDDDDDDDDDDDDDDDPPPPVVVVVVVVVVPPPQPFDDFAFPPCCPQQVCLLVLLLVLLLVRCVVPLQVLLLLLVLQLLCCQQQHLALQCLAPDDPVAHFQCPAPVNVPRDCSVVLQVSLLVSCVRGNFDAASSLSSLSNNQSSQVSLPAFHAGRRDFFHHDPDGHNVSSVVQPDALADAPVVLQVSCVVQVHHLLLSLLSVLSLLAHKDFCQRFVCQLAPVPNPRDHNPLADPVLSVCCCVPFCVDNPRGDTIDRQQPPRRSPSFLSLLVCLLVSNGRGNSSVNLCVDPVSVVVSVVRSVDDRVVSSVSSNVSSNSSNRGNTHHDPHHGRDSGSHDGDD

Mean predicted aligned error: 10.99 Å

Secondary structure (DSSP, 8-state):
----HHHHT-----S-------PPPPPPPPPPPPPP------------------PPP------TTSHHHHHHHHHHTT--------BTTTTTTT-TTHHHHHHHHHHHHGGG-THHHHHHHHHHHHHHHHTSSSSGGGPPPBTTB--GGGSTTTTT---HHHHHHHHHHHHHHSTTTS-HHHHHHHHHHHHHHHTT-------B---B-S---HHHHHHHSPPTT--HHHHHHHHHTTT--HHHHHHHHGGGGSSEEEGGGTHHHHH-SSSSS---TTS-HHHHHHHHHHT--STT--S-EEESSTTTTTS-SSHHHHHHHTT--SSHHHHHTTTSHHHHHHHHHHHHS-HHHHHHHHHHHHHHHTTTT---TTSSB--SSTTS---

pLDDT: mean 85.23, std 23.8, range [27.5, 98.94]

Solvent-accessible surface area (backbone atoms only — not comparable to full-atom values): 22209 Å² total; per-residue (Å²): 137,82,72,52,74,67,61,71,69,61,74,77,71,73,95,82,74,92,74,88,72,84,81,73,88,78,83,83,80,82,82,85,78,88,80,88,85,87,85,81,90,86,88,83,91,81,88,82,86,90,85,87,90,85,84,84,83,80,90,74,94,74,73,84,78,60,59,65,61,54,53,51,56,55,57,66,67,63,69,65,79,72,73,46,68,65,29,74,69,57,42,57,81,80,34,65,56,50,69,56,54,50,44,53,53,36,67,71,47,38,81,82,43,61,66,46,29,41,27,31,41,47,48,40,51,56,19,25,39,51,78,8,28,13,33,24,52,48,28,58,60,55,100,88,44,60,10,22,43,79,16,82,86,34,69,78,64,50,58,66,71,56,53,49,50,51,44,52,56,43,43,72,77,33,67,67,67,68,18,46,20,38,47,40,54,49,50,20,42,44,29,32,36,74,54,67,30,53,71,56,75,72,61,28,56,37,14,17,47,87,65,45,40,20,68,49,36,66,72,41,47,83,54,45,75,31,48,49,72,56,49,54,48,51,34,43,77,57,76,33,52,72,66,36,54,56,42,60,55,47,58,43,8,29,30,67,44,47,29,61,57,36,24,44,43,62,44,32,50,86,74,77,66,36,56,36,85,71,46,35,66,68,60,49,50,47,39,40,75,75,64,48,71,45,67,83,36,72,77,53,72,41,59,40,15,81,95,40,26,78,42,60,56,61,61,33,55,56,29,31,78,62,25,55,32,66,30,48,37,48,44,23,47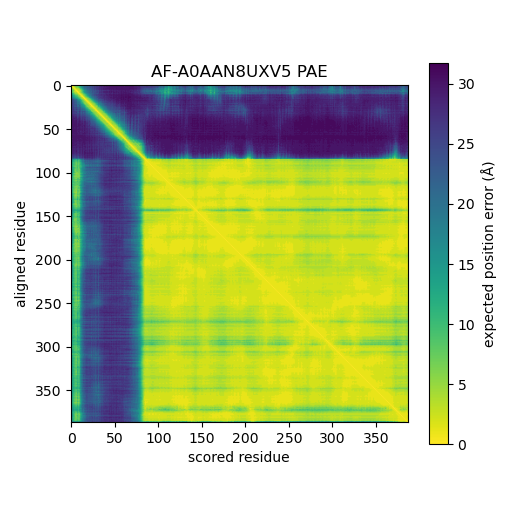,60,73,41,70,68,52,32,52,52,48,51,50,54,60,74,47,53,69,68,56,47,29,56,52,36,23,52,39,51,44,52,48,66,57,17,59,54,34,34,68,82,45,61,43,48,34,80,44,56,50,44,76,78,131

Organism: NCBI:txid194707

InterPro domains:
  IPR000823 Plant peroxidase [PR00461] (95-114)
  IPR000823 Plant peroxidase [PR00461] (119-139)
  IPR000823 Plant peroxidase [PR00461] (158-171)
  IPR000823 Plant peroxidase [PR00461] (177-187)
  IPR000823 Plant peroxidase [PR00461] (196-211)
  IPR000823 Plant peroxidase [PR00461] (243-255)
  IPR000823 Plant peroxidase [PR00461] (303-318)
  IPR000823 Plant peroxidase [PR00461] (319-336)
  IPR000823 Plant peroxidase [PR00461] (360-373)
  IPR000823 Plant peroxidase [PTHR31235] (82-374)
  IPR002016 Haem peroxidase [PF00141] (104-347)
  IPR002016 Haem peroxidase [PR00458] (117-131)
  IPR002016 Haem peroxidase [PR00458] (178-195)
  IPR002016 Haem peroxidase [PR00458] (196-208)
  IPR002016 Haem peroxidase [PR00458] (244-259)
  IPR002016 Haem peroxidase [PR00458] (305-320)
  IPR002016 Haem peroxidase [PS50873] (85-386)
  IPR010255 Haem peroxidase superfamily [SSF48113] (86-386)
  IPR019793 Peroxidases heam-ligand binding site [PS00435] (244-254)
  IPR019794 Peroxidase, active site [PS00436] (117-128)